Protein AF-A0A414REA4-F1 (afdb_monomer_lite)

Structure (mmCIF, N/CA/C/O backbone):
data_AF-A0A414REA4-F1
#
_entry.id   AF-A0A414REA4-F1
#
loop_
_atom_site.group_PDB
_atom_site.id
_atom_site.type_symbol
_atom_site.label_atom_id
_atom_site.label_alt_id
_atom_site.label_comp_id
_atom_site.label_asym_id
_atom_site.label_entity_id
_atom_site.label_seq_id
_atom_site.pdbx_PDB_ins_code
_atom_site.Cartn_x
_atom_site.Cartn_y
_atom_site.Cartn_z
_atom_site.occupancy
_atom_site.B_iso_or_equiv
_atom_site.auth_seq_id
_atom_site.auth_comp_id
_atom_site.auth_asym_id
_atom_site.auth_atom_id
_atom_site.pdbx_PDB_model_num
ATOM 1 N N . MET A 1 1 ? 37.759 27.308 -49.083 1.00 29.08 1 MET A N 1
ATOM 2 C CA . MET A 1 1 ? 38.649 26.144 -48.900 1.00 29.08 1 MET A CA 1
ATOM 3 C C . MET A 1 1 ? 38.159 25.067 -49.854 1.00 29.08 1 MET A C 1
ATOM 5 O O . MET A 1 1 ? 37.104 24.497 -49.618 1.00 29.08 1 MET A O 1
ATOM 9 N N . THR A 1 2 ? 38.812 24.904 -51.002 1.00 26.25 2 THR A N 1
ATOM 10 C CA . THR A 1 2 ? 38.350 23.979 -52.048 1.00 26.25 2 THR A CA 1
ATOM 11 C C . THR A 1 2 ? 39.027 22.638 -51.812 1.00 26.25 2 THR A C 1
ATOM 13 O O . THR A 1 2 ? 40.213 22.491 -52.092 1.00 26.25 2 THR A O 1
ATOM 16 N N . VAL A 1 3 ? 38.294 21.690 -51.231 1.00 29.25 3 VAL A N 1
ATOM 17 C CA . VAL A 1 3 ? 38.729 20.293 -51.121 1.00 29.25 3 VAL A CA 1
ATOM 18 C C . VAL A 1 3 ? 38.838 19.753 -52.547 1.00 29.25 3 VAL A C 1
ATOM 20 O O . VAL A 1 3 ? 37.926 19.968 -53.349 1.00 29.25 3 VAL A O 1
ATOM 23 N N . ALA A 1 4 ? 39.960 19.122 -52.906 1.00 33.59 4 ALA A N 1
ATOM 24 C CA . ALA A 1 4 ? 40.055 18.433 -54.189 1.00 33.59 4 ALA A CA 1
ATOM 25 C C . ALA A 1 4 ? 38.911 17.413 -54.245 1.00 33.59 4 ALA A C 1
ATOM 27 O O . ALA A 1 4 ? 38.836 16.546 -53.377 1.00 33.59 4 ALA A O 1
ATOM 28 N N . GLY A 1 5 ? 37.991 17.580 -55.201 1.00 32.88 5 GLY A N 1
ATOM 29 C CA . GLY A 1 5 ? 36.848 16.690 -55.367 1.00 32.88 5 GLY A CA 1
ATOM 30 C C . GLY A 1 5 ? 37.339 15.250 -55.390 1.00 32.88 5 GLY A C 1
ATOM 31 O O . GLY A 1 5 ? 38.149 14.886 -56.241 1.00 32.88 5 GLY A O 1
ATOM 32 N N . SER A 1 6 ? 36.917 14.471 -54.399 1.00 40.62 6 SER A N 1
ATOM 33 C CA . SER A 1 6 ? 37.244 13.060 -54.289 1.00 40.62 6 SER A CA 1
ATOM 34 C C . SER A 1 6 ? 36.516 12.325 -55.407 1.00 40.62 6 SER A C 1
ATOM 36 O O . SER A 1 6 ? 35.349 11.960 -55.264 1.00 40.62 6 SER A O 1
ATOM 38 N N . GLU A 1 7 ? 37.182 12.114 -56.538 1.00 48.44 7 GLU A N 1
ATOM 39 C CA . GLU A 1 7 ? 36.811 10.982 -57.372 1.00 48.44 7 GLU A CA 1
ATOM 40 C C . GLU A 1 7 ? 37.096 9.731 -56.542 1.00 48.44 7 GLU A C 1
ATOM 42 O O . GLU A 1 7 ? 38.231 9.448 -56.171 1.00 48.44 7 GLU A O 1
ATOM 47 N N . ASP A 1 8 ? 36.019 9.056 -56.158 1.00 59.03 8 ASP A N 1
ATOM 48 C CA . ASP A 1 8 ? 36.010 7.825 -55.381 1.00 59.03 8 ASP A CA 1
ATOM 49 C C . ASP A 1 8 ? 37.047 6.815 -55.917 1.00 59.03 8 ASP A C 1
ATOM 51 O O . ASP A 1 8 ? 36.935 6.350 -57.059 1.00 59.03 8 ASP A O 1
ATOM 55 N N . VAL A 1 9 ? 38.085 6.549 -55.113 1.00 62.62 9 VAL A N 1
ATOM 56 C CA . VAL A 1 9 ? 39.322 5.865 -55.526 1.00 62.62 9 VAL A CA 1
ATOM 57 C C . VAL A 1 9 ? 39.161 4.346 -55.420 1.00 62.62 9 VAL A C 1
ATOM 59 O O . VAL A 1 9 ? 38.506 3.836 -54.511 1.00 62.62 9 VAL A O 1
ATOM 62 N N . TRP A 1 10 ? 39.790 3.609 -56.333 1.00 70.75 10 TRP A N 1
ATOM 63 C CA . TRP A 1 10 ? 39.832 2.145 -56.317 1.00 70.75 10 TRP A CA 1
ATOM 64 C C . TRP A 1 10 ? 40.744 1.612 -55.201 1.00 70.75 10 TRP A C 1
ATOM 66 O O . TRP A 1 10 ? 41.850 2.117 -55.002 1.00 70.75 10 TRP A O 1
ATOM 76 N N . ASP A 1 11 ? 40.295 0.575 -54.493 1.00 71.12 11 ASP A N 1
ATOM 77 C CA . ASP A 1 11 ? 41.085 -0.136 -53.488 1.00 71.12 11 ASP A CA 1
ATOM 78 C C . ASP A 1 11 ? 42.183 -0.959 -54.170 1.00 71.12 11 ASP A C 1
ATOM 80 O O . ASP A 1 11 ? 41.910 -1.960 -54.831 1.00 71.12 11 ASP A O 1
ATOM 84 N N . THR A 1 12 ? 43.429 -0.518 -54.021 1.00 70.31 12 THR A N 1
ATOM 85 C CA . THR A 1 12 ? 44.612 -1.143 -54.629 1.00 70.31 12 THR A CA 1
ATOM 86 C C . THR A 1 12 ? 45.448 -1.921 -53.615 1.00 70.31 12 THR A C 1
ATOM 88 O O . THR A 1 12 ? 46.554 -2.354 -53.939 1.00 70.31 12 THR A O 1
ATOM 91 N N . THR A 1 13 ? 44.945 -2.131 -52.390 1.00 69.12 13 THR A N 1
ATOM 92 C CA . THR A 1 13 ? 45.659 -2.891 -51.359 1.00 69.12 13 THR A CA 1
ATOM 93 C C . THR A 1 13 ? 46.056 -4.275 -51.883 1.00 69.12 13 THR A C 1
ATOM 95 O O . THR A 1 13 ? 45.230 -5.028 -52.392 1.00 69.12 13 THR A O 1
ATOM 98 N N . GLY A 1 14 ? 47.347 -4.601 -51.768 1.00 67.62 14 GLY A N 1
ATOM 99 C CA . GLY A 1 14 ? 47.927 -5.847 -52.285 1.00 67.62 14 GLY A CA 1
ATOM 100 C C . GLY A 1 14 ? 48.502 -5.755 -53.703 1.00 67.62 14 GLY A C 1
ATOM 101 O O . GLY A 1 14 ? 49.121 -6.714 -54.158 1.00 67.62 14 GLY A O 1
ATOM 102 N N . TYR A 1 15 ? 48.370 -4.610 -54.383 1.00 73.62 15 TYR A N 1
ATOM 103 C CA . TYR A 1 15 ? 48.889 -4.405 -55.734 1.00 73.62 15 TYR A CA 1
ATOM 104 C C . TYR A 1 15 ? 49.784 -3.167 -55.825 1.00 73.62 15 TYR A C 1
ATOM 106 O O . TYR A 1 15 ? 49.390 -2.059 -55.468 1.00 73.62 15 TYR A O 1
ATOM 114 N N . THR A 1 16 ? 50.976 -3.328 -56.400 1.00 76.31 16 THR A N 1
ATOM 115 C CA . THR A 1 16 ? 51.837 -2.195 -56.763 1.00 76.31 16 THR A CA 1
ATOM 116 C C . THR A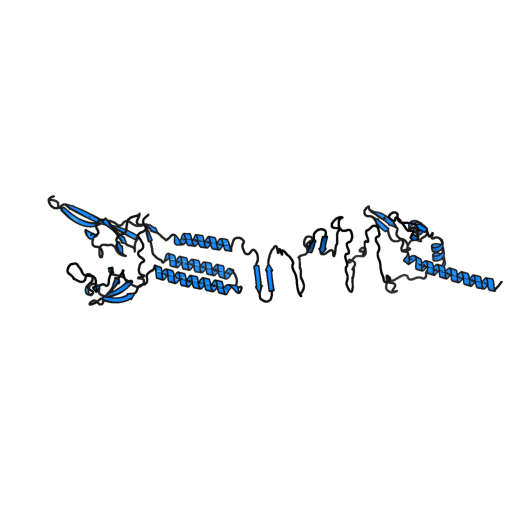 1 16 ? 51.461 -1.712 -58.158 1.00 76.31 16 THR A C 1
ATOM 118 O O . THR A 1 16 ? 51.901 -2.263 -59.170 1.00 76.31 16 THR A O 1
ATOM 121 N N . ILE A 1 17 ? 50.603 -0.696 -58.216 1.00 76.62 17 ILE A N 1
ATOM 122 C CA . ILE A 1 17 ? 50.108 -0.143 -59.477 1.00 76.62 17 ILE A CA 1
ATOM 123 C C . ILE A 1 17 ? 51.185 0.724 -60.124 1.00 76.62 17 ILE A C 1
ATOM 125 O O . ILE A 1 17 ? 51.545 1.775 -59.601 1.00 76.62 17 ILE A O 1
ATOM 129 N N . ALA A 1 18 ? 51.678 0.308 -61.287 1.00 74.50 18 ALA A N 1
ATOM 130 C CA . ALA A 1 18 ? 52.682 1.071 -62.020 1.00 74.50 18 ALA A CA 1
ATOM 131 C C . ALA A 1 18 ? 52.057 2.109 -62.957 1.00 74.50 18 ALA A C 1
ATOM 133 O O . ALA A 1 18 ? 52.654 3.147 -63.231 1.00 74.50 18 ALA A O 1
ATOM 134 N N . ILE A 1 19 ? 50.862 1.825 -63.482 1.00 78.75 19 ILE A N 1
ATOM 135 C CA . ILE A 1 19 ? 50.190 2.679 -64.462 1.00 78.75 19 ILE A CA 1
ATOM 136 C C . ILE A 1 19 ? 48.727 2.848 -64.063 1.00 78.75 19 ILE A C 1
ATOM 138 O O . ILE A 1 19 ? 48.057 1.889 -63.697 1.00 78.75 19 ILE A O 1
ATOM 142 N N . THR A 1 20 ? 48.220 4.073 -64.172 1.00 77.25 20 THR A N 1
ATOM 143 C CA . THR A 1 20 ? 46.784 4.361 -64.067 1.00 77.25 20 THR A CA 1
ATOM 144 C C . THR A 1 20 ? 46.397 5.265 -65.226 1.00 77.25 20 THR A C 1
ATOM 146 O O . THR A 1 20 ? 47.113 6.238 -65.486 1.00 77.25 20 THR A O 1
ATOM 149 N N . SER A 1 21 ? 45.315 4.936 -65.927 1.00 76.50 21 SER A N 1
ATOM 150 C CA . SER A 1 21 ? 44.735 5.772 -66.985 1.00 76.50 21 SER A CA 1
ATOM 151 C C . SER A 1 21 ? 43.267 5.389 -67.228 1.00 76.50 21 SER A C 1
ATOM 153 O O . SER A 1 21 ? 42.773 4.436 -66.632 1.00 76.50 21 SER A O 1
ATOM 155 N N . TYR A 1 22 ? 42.547 6.159 -68.043 1.00 77.31 22 TYR A N 1
ATOM 156 C CA . TYR A 1 22 ? 41.127 5.954 -68.341 1.00 77.31 22 TYR A CA 1
ATOM 157 C C . TYR A 1 22 ? 40.962 5.159 -69.645 1.00 77.31 22 TYR A C 1
ATOM 159 O O . TYR A 1 22 ? 41.196 5.691 -70.728 1.00 77.31 22 TYR A O 1
ATOM 167 N N . GLY A 1 23 ? 40.534 3.898 -69.540 1.00 76.81 23 GLY A N 1
ATOM 168 C CA . GLY A 1 23 ? 40.394 2.947 -70.646 1.00 76.81 23 GLY A CA 1
ATOM 169 C C . GLY A 1 23 ? 41.318 1.733 -70.516 1.00 76.81 23 GLY A C 1
ATOM 170 O O . GLY A 1 23 ? 42.286 1.740 -69.752 1.00 76.81 23 GLY A O 1
ATOM 171 N N . ALA A 1 24 ? 41.028 0.672 -71.274 1.00 84.62 24 ALA A N 1
ATOM 172 C CA . ALA A 1 24 ? 41.864 -0.526 -71.314 1.00 84.62 24 ALA A CA 1
ATOM 173 C C . ALA A 1 24 ? 43.235 -0.203 -71.941 1.00 84.62 24 ALA A C 1
ATOM 175 O O . ALA A 1 24 ? 43.292 0.579 -72.893 1.00 84.62 24 ALA A O 1
ATOM 176 N N . PRO A 1 25 ? 44.337 -0.816 -71.479 1.00 84.38 25 PRO A N 1
ATOM 177 C CA . PRO A 1 25 ? 45.685 -0.415 -71.889 1.00 84.38 25 PRO A CA 1
ATOM 178 C C . PRO A 1 25 ? 45.927 -0.537 -73.404 1.00 84.38 25 PRO A C 1
ATOM 180 O O . PRO A 1 25 ? 46.579 0.323 -73.987 1.00 84.38 25 PRO A O 1
ATOM 183 N N . ASP A 1 26 ? 45.341 -1.546 -74.060 1.00 85.50 26 ASP A N 1
ATOM 184 C CA . ASP A 1 26 ? 45.442 -1.738 -75.515 1.00 85.50 26 ASP A CA 1
ATOM 185 C C . ASP A 1 26 ? 44.556 -0.784 -76.335 1.00 85.50 26 ASP A C 1
ATOM 187 O O . ASP A 1 26 ? 44.752 -0.660 -77.542 1.00 85.50 26 ASP A O 1
ATOM 191 N N . SER A 1 27 ? 43.596 -0.104 -75.697 1.00 82.88 27 SER A N 1
ATOM 192 C CA . SER A 1 27 ? 42.685 0.846 -76.356 1.00 82.88 27 SER A CA 1
ATOM 193 C C . SER A 1 27 ? 43.222 2.280 -76.407 1.00 82.88 27 SER A C 1
ATOM 195 O O . SER A 1 27 ? 42.627 3.136 -77.058 1.00 82.88 27 SER A O 1
ATOM 197 N N . ILE A 1 28 ? 44.341 2.556 -75.731 1.00 80.25 28 ILE A N 1
ATOM 198 C CA . ILE A 1 28 ? 44.923 3.896 -75.643 1.00 80.25 28 ILE A CA 1
ATOM 199 C C . ILE A 1 28 ? 46.053 4.015 -76.666 1.00 80.25 28 ILE A C 1
ATOM 201 O O . ILE A 1 28 ? 47.127 3.427 -76.499 1.00 80.25 28 ILE A O 1
ATOM 205 N N . LEU A 1 29 ? 45.800 4.796 -77.718 1.00 82.38 29 LEU A N 1
ATOM 206 C CA . LEU A 1 29 ? 46.734 5.048 -78.814 1.00 82.38 29 LEU A CA 1
ATOM 207 C C . LEU A 1 29 ? 47.237 6.500 -78.799 1.00 82.38 29 LEU A C 1
ATOM 209 O O . LEU A 1 29 ? 46.522 7.410 -78.375 1.00 82.38 29 LEU A O 1
ATOM 213 N N . ASP A 1 30 ? 48.478 6.715 -79.236 1.00 79.62 30 ASP A N 1
ATOM 214 C CA . ASP A 1 30 ? 49.032 8.047 -79.468 1.00 79.62 30 ASP A CA 1
ATOM 215 C C . ASP A 1 30 ? 48.461 8.670 -80.758 1.00 79.62 30 ASP A C 1
ATOM 217 O O . ASP A 1 30 ? 47.716 8.038 -81.510 1.00 79.62 30 ASP A O 1
ATOM 221 N N . SER A 1 31 ? 48.820 9.924 -81.050 1.00 72.38 31 SER A N 1
ATOM 222 C CA . SER A 1 31 ? 48.360 10.636 -82.254 1.00 72.38 31 SER A CA 1
ATOM 223 C C . SER A 1 31 ? 48.832 10.019 -83.578 1.00 72.38 31 SER A C 1
ATOM 225 O O . SER A 1 31 ? 48.374 10.436 -84.639 1.00 72.38 31 SER A O 1
ATOM 227 N N . LYS A 1 32 ? 49.736 9.035 -83.529 1.00 80.62 32 LYS A N 1
ATOM 228 C CA . LYS A 1 32 ? 50.248 8.276 -84.674 1.00 80.62 32 LYS A CA 1
ATOM 229 C C . LYS A 1 32 ? 49.669 6.854 -84.731 1.00 80.62 32 LYS A C 1
ATOM 231 O O . LYS A 1 32 ? 50.067 6.084 -85.599 1.00 80.62 32 LYS A O 1
ATOM 236 N N . GLY A 1 33 ? 48.741 6.507 -83.835 1.00 80.19 33 GLY A N 1
ATOM 237 C CA . GLY A 1 33 ? 48.083 5.201 -83.775 1.00 80.19 33 GLY A CA 1
ATOM 238 C C . GLY A 1 33 ? 48.868 4.111 -83.037 1.00 80.19 33 GLY A C 1
ATOM 239 O O . GLY A 1 33 ? 48.453 2.954 -83.062 1.00 80.19 33 GLY A O 1
ATOM 240 N N . ASN A 1 34 ? 49.977 4.434 -82.364 1.00 82.38 34 ASN A N 1
ATOM 241 C CA . ASN A 1 34 ? 50.754 3.449 -81.607 1.00 82.38 34 ASN A CA 1
ATOM 242 C C . ASN A 1 34 ? 50.198 3.271 -80.195 1.00 82.38 34 ASN A C 1
ATOM 244 O O . ASN A 1 34 ? 49.743 4.231 -79.577 1.00 82.38 34 ASN A O 1
ATOM 248 N N . LYS A 1 35 ? 50.306 2.060 -79.635 1.00 84.88 35 LYS A N 1
ATOM 249 C CA . LYS A 1 35 ? 49.927 1.798 -78.237 1.00 84.88 35 LYS A CA 1
ATOM 250 C C . LYS A 1 35 ? 50.745 2.674 -77.290 1.00 84.88 35 LYS A C 1
ATOM 252 O O . LYS A 1 35 ? 51.970 2.586 -77.272 1.00 84.88 35 LYS A O 1
ATOM 257 N N . VAL A 1 36 ? 50.059 3.459 -76.459 1.00 84.69 36 VAL A N 1
ATOM 258 C CA . VAL A 1 36 ? 50.697 4.318 -75.446 1.00 84.69 36 VAL A CA 1
ATOM 259 C C . VAL A 1 36 ? 51.355 3.479 -74.349 1.00 84.69 36 VAL A C 1
ATOM 261 O O . VAL A 1 36 ? 52.402 3.852 -73.826 1.00 84.69 36 VAL A O 1
ATOM 264 N N . TYR A 1 37 ? 50.776 2.315 -74.036 1.00 85.25 37 TYR A N 1
ATOM 265 C CA . TYR A 1 37 ? 51.269 1.402 -73.004 1.00 85.25 37 TYR A CA 1
ATOM 266 C C . TYR A 1 37 ? 51.562 0.010 -73.589 1.00 85.25 37 TYR A C 1
ATOM 268 O O . TYR A 1 37 ? 50.798 -0.929 -73.353 1.00 85.25 37 TYR A O 1
ATOM 276 N N . PRO A 1 38 ? 52.635 -0.164 -74.380 1.00 87.31 38 PRO A N 1
ATOM 277 C CA . PRO A 1 38 ? 52.953 -1.456 -74.979 1.00 87.31 38 PRO A CA 1
ATOM 278 C C . PRO A 1 38 ? 53.434 -2.436 -73.895 1.00 87.31 38 PRO A C 1
ATOM 280 O O . PRO A 1 38 ? 54.237 -2.085 -73.031 1.00 87.31 38 PRO A O 1
ATOM 283 N N . ALA A 1 39 ? 52.881 -3.652 -73.883 1.00 86.00 39 ALA A N 1
ATOM 284 C CA . ALA A 1 39 ? 53.017 -4.580 -72.757 1.00 86.00 39 ALA A CA 1
ATOM 285 C C . ALA A 1 39 ? 54.477 -4.982 -72.460 1.00 86.00 39 ALA A C 1
ATOM 287 O O . ALA A 1 39 ? 54.854 -5.124 -71.296 1.00 86.00 39 ALA A O 1
ATOM 288 N N . ASP A 1 40 ? 55.316 -5.109 -73.484 1.00 87.19 40 ASP A N 1
ATOM 289 C CA . ASP A 1 40 ? 56.741 -5.455 -73.396 1.00 87.19 40 ASP A CA 1
ATOM 290 C C . ASP A 1 40 ? 57.542 -4.534 -72.468 1.00 87.19 40 ASP A C 1
ATOM 292 O O . ASP A 1 40 ? 58.357 -5.013 -71.677 1.00 87.19 40 ASP A O 1
ATOM 296 N N . LYS A 1 41 ? 57.236 -3.232 -72.459 1.00 85.56 41 LYS A N 1
ATOM 297 C CA . LYS A 1 41 ? 57.913 -2.244 -71.599 1.00 85.56 41 LYS A CA 1
ATOM 298 C C . LYS A 1 41 ? 57.498 -2.298 -70.129 1.00 85.56 41 LYS A C 1
ATOM 300 O O . LYS A 1 41 ? 58.138 -1.677 -69.279 1.00 85.56 41 LYS A O 1
ATOM 305 N N . TYR A 1 42 ? 56.435 -3.033 -69.812 1.00 84.62 42 TYR A N 1
ATOM 306 C CA . TYR A 1 42 ? 55.827 -3.051 -68.483 1.00 84.62 42 TYR A CA 1
ATOM 307 C C . TYR A 1 42 ? 55.699 -4.461 -67.902 1.00 84.62 42 TYR A C 1
ATOM 309 O O . TYR A 1 42 ? 54.841 -4.688 -67.056 1.00 84.62 42 TYR A O 1
ATOM 317 N N . LYS A 1 43 ? 56.540 -5.414 -68.324 1.00 86.88 43 LYS A N 1
ATOM 318 C CA . LYS A 1 43 ? 56.515 -6.801 -67.827 1.00 86.88 43 LYS A CA 1
ATOM 319 C C . LYS A 1 43 ? 56.441 -6.862 -66.292 1.00 86.88 43 LYS A C 1
ATOM 321 O O . LYS A 1 43 ? 57.219 -6.203 -65.606 1.00 86.88 43 LYS A O 1
ATOM 326 N N . ASN A 1 44 ? 55.511 -7.668 -65.772 1.00 84.62 44 ASN A N 1
ATOM 327 C CA . ASN A 1 44 ? 55.213 -7.841 -64.340 1.00 84.62 44 ASN A CA 1
ATOM 328 C C . ASN A 1 44 ? 54.704 -6.583 -63.613 1.00 84.62 44 ASN A C 1
ATOM 330 O O . ASN A 1 44 ? 54.676 -6.552 -62.384 1.00 84.62 44 ASN A O 1
ATOM 334 N N . LYS A 1 45 ? 54.292 -5.547 -64.345 1.00 86.00 45 LYS A N 1
ATOM 335 C CA . LYS A 1 45 ? 53.700 -4.341 -63.769 1.00 86.00 45 LYS A CA 1
ATOM 336 C C . LYS A 1 45 ? 52.185 -4.347 -63.936 1.00 86.00 45 LYS A C 1
ATOM 338 O O . LYS A 1 45 ? 51.656 -4.865 -64.923 1.00 86.00 45 LYS A O 1
ATOM 343 N N . TYR A 1 46 ? 51.501 -3.737 -62.972 1.00 87.44 46 TYR A N 1
ATOM 344 C CA . TYR A 1 46 ? 50.050 -3.599 -62.980 1.00 87.44 46 TYR A CA 1
ATOM 345 C C . TYR A 1 46 ? 49.603 -2.263 -63.591 1.00 87.44 46 TYR A C 1
ATOM 347 O O . TYR A 1 46 ? 50.169 -1.207 -63.291 1.00 87.44 46 TYR A O 1
ATOM 355 N N . TYR A 1 47 ? 48.558 -2.322 -64.413 1.00 88.50 47 TYR A N 1
ATOM 356 C CA . TYR A 1 47 ? 47.839 -1.191 -64.989 1.00 88.50 47 TYR A CA 1
ATOM 357 C C . TYR A 1 47 ? 46.411 -1.170 -64.442 1.00 88.50 47 TYR A C 1
ATOM 359 O O . TYR A 1 47 ? 45.710 -2.176 -64.513 1.00 88.50 47 TYR A O 1
ATOM 367 N N . LEU A 1 48 ? 45.961 -0.026 -63.938 1.00 84.94 48 LEU A N 1
ATOM 368 C CA . LEU A 1 48 ? 44.589 0.184 -63.486 1.00 84.94 48 LEU A CA 1
ATOM 369 C C . LEU A 1 48 ? 43.836 1.086 -64.468 1.00 84.94 48 LEU A C 1
ATOM 371 O O . LEU A 1 48 ? 44.208 2.247 -64.661 1.00 84.94 48 LEU A O 1
ATOM 375 N N . ASP A 1 49 ? 42.748 0.564 -65.030 1.00 85.50 49 ASP A N 1
ATOM 376 C CA . ASP A 1 49 ? 41.762 1.365 -65.751 1.00 85.50 49 ASP A CA 1
ATOM 377 C C . ASP A 1 49 ? 40.881 2.118 -64.743 1.00 85.50 49 ASP A C 1
ATOM 379 O O . ASP A 1 49 ? 40.033 1.529 -64.074 1.00 85.50 49 ASP A O 1
ATOM 383 N N . GLN A 1 50 ? 41.059 3.434 -64.641 1.00 75.69 50 GLN A N 1
ATOM 384 C CA . GLN A 1 50 ? 40.313 4.280 -63.710 1.00 75.69 50 GLN A CA 1
ATOM 385 C C . GLN A 1 50 ? 38.823 4.397 -64.055 1.00 75.69 50 GLN A C 1
ATOM 387 O O . GLN A 1 50 ? 38.027 4.674 -63.158 1.00 75.69 50 GLN A O 1
ATOM 392 N N . LYS A 1 51 ? 38.428 4.138 -65.311 1.00 78.75 51 LYS A N 1
ATOM 393 C CA . LYS A 1 51 ? 37.024 4.184 -65.744 1.00 78.75 51 LYS A CA 1
ATOM 394 C C . LYS A 1 51 ? 36.228 2.999 -65.205 1.00 78.75 51 LYS A C 1
ATOM 396 O O . LYS A 1 51 ? 35.070 3.158 -64.833 1.00 78.75 51 LYS A O 1
ATOM 401 N N . THR A 1 52 ? 36.840 1.817 -65.203 1.00 82.50 52 THR A N 1
ATOM 402 C CA . THR A 1 52 ? 36.155 0.545 -64.924 1.00 82.50 52 THR A CA 1
ATOM 403 C C . THR A 1 52 ? 36.601 -0.120 -63.624 1.00 82.50 52 THR A C 1
ATOM 405 O O . THR A 1 52 ? 35.899 -0.990 -63.125 1.00 82.50 52 THR A O 1
ATOM 408 N N . GLY A 1 53 ? 37.753 0.269 -63.069 1.00 79.88 53 GLY A N 1
ATOM 409 C CA . GLY A 1 53 ? 38.375 -0.398 -61.922 1.00 79.88 53 GLY A CA 1
ATOM 410 C C . GLY A 1 53 ? 39.099 -1.689 -62.294 1.00 79.88 53 GLY A C 1
ATOM 411 O O . GLY A 1 53 ? 39.519 -2.443 -61.416 1.00 79.88 53 GLY A O 1
ATOM 412 N N . TYR A 1 54 ? 39.242 -1.983 -63.589 1.00 91.38 54 TYR A N 1
ATOM 413 C CA . TYR A 1 54 ? 39.870 -3.218 -64.042 1.00 91.38 54 TYR A CA 1
ATOM 414 C C . TYR A 1 54 ? 41.381 -3.126 -63.886 1.00 91.38 54 TYR A C 1
ATOM 416 O O . TYR A 1 54 ? 42.029 -2.194 -64.369 1.00 91.38 54 TYR A O 1
ATOM 424 N N . LEU A 1 55 ? 41.935 -4.137 -63.230 1.00 89.94 55 LEU A N 1
ATOM 425 C CA . LEU A 1 55 ? 43.360 -4.302 -63.049 1.00 89.94 55 LEU A CA 1
ATOM 426 C C . LEU A 1 55 ? 43.897 -5.245 -64.122 1.00 89.94 55 LEU A C 1
ATOM 428 O O . LEU A 1 55 ? 43.384 -6.352 -64.296 1.00 89.94 55 LEU A O 1
ATOM 432 N N . TYR A 1 56 ? 44.953 -4.825 -64.805 1.00 90.50 56 TYR A N 1
ATOM 433 C CA . TYR A 1 56 ? 45.641 -5.591 -65.833 1.00 90.50 56 TYR A CA 1
ATOM 434 C C . TYR A 1 56 ? 47.087 -5.847 -65.418 1.00 90.50 56 TYR A C 1
ATOM 436 O O . TYR A 1 56 ? 47.757 -4.950 -64.917 1.00 90.50 56 TYR A O 1
ATOM 444 N N . LEU A 1 57 ? 47.587 -7.053 -65.662 1.00 92.25 57 LEU A N 1
ATOM 445 C CA . LEU A 1 57 ? 48.995 -7.412 -65.508 1.00 92.25 57 LEU A CA 1
ATOM 446 C C . LEU A 1 57 ? 49.618 -7.568 -66.894 1.00 92.25 57 LEU A C 1
ATOM 448 O O . LEU A 1 57 ? 49.041 -8.235 -67.758 1.00 92.25 57 LEU A O 1
ATOM 452 N N . SER A 1 58 ? 50.790 -6.976 -67.115 1.00 91.38 58 SER A N 1
ATOM 453 C CA . SER A 1 58 ? 51.530 -7.212 -68.354 1.00 91.38 58 SER A CA 1
ATOM 454 C C . SER A 1 58 ? 52.348 -8.502 -68.275 1.00 91.38 58 SER A C 1
ATOM 456 O O . SER A 1 58 ? 53.221 -8.654 -67.415 1.00 91.38 58 SER A O 1
ATOM 458 N N . GLY A 1 59 ? 52.119 -9.395 -69.242 1.00 85.44 59 GLY A N 1
ATOM 459 C CA . GLY A 1 59 ? 52.933 -10.593 -69.467 1.00 85.44 59 GLY A CA 1
ATOM 460 C C . GLY A 1 59 ? 54.206 -10.346 -70.288 1.00 85.44 59 GLY A C 1
ATOM 461 O O . GLY A 1 59 ? 54.944 -11.288 -70.562 1.00 85.44 59 GLY A O 1
ATOM 462 N N . GLY A 1 60 ? 54.473 -9.103 -70.707 1.00 83.00 60 GLY A N 1
ATOM 463 C CA . GLY A 1 60 ? 55.591 -8.747 -71.590 1.00 83.00 60 GLY A CA 1
ATOM 464 C C . GLY A 1 60 ? 55.301 -8.882 -73.092 1.00 83.00 60 GLY A C 1
ATOM 465 O O . GLY A 1 60 ? 56.115 -8.465 -73.903 1.00 83.00 60 GLY A O 1
ATOM 466 N N . THR A 1 61 ? 54.145 -9.419 -73.481 1.00 86.31 61 THR A N 1
ATOM 467 C CA . THR A 1 61 ? 53.659 -9.427 -74.878 1.00 86.31 61 THR A CA 1
ATOM 468 C C . THR A 1 61 ? 52.245 -8.864 -74.993 1.00 86.31 61 THR A C 1
ATOM 470 O O . THR A 1 61 ? 51.921 -8.188 -75.965 1.00 86.31 61 THR A O 1
ATOM 473 N N . SER A 1 62 ? 51.415 -9.072 -73.969 1.00 89.94 62 SER A N 1
ATOM 474 C CA . SER A 1 62 ? 50.053 -8.546 -73.882 1.00 89.94 62 SER A CA 1
ATOM 475 C C . SER A 1 62 ? 49.673 -8.170 -72.448 1.00 89.94 62 SER A C 1
ATOM 477 O O . SER A 1 62 ? 50.278 -8.640 -71.477 1.00 89.94 62 SER A O 1
ATOM 479 N N . TRP A 1 63 ? 48.635 -7.344 -72.316 1.00 91.50 63 TRP A N 1
ATOM 480 C CA . TRP A 1 63 ? 47.966 -7.077 -71.045 1.00 91.50 63 TRP A CA 1
ATOM 481 C C . TRP A 1 63 ? 46.873 -8.115 -70.789 1.00 91.50 63 TRP A C 1
ATOM 483 O O . TRP A 1 63 ? 46.109 -8.456 -71.689 1.00 91.50 63 TRP A O 1
ATOM 493 N N . LYS A 1 64 ? 46.766 -8.607 -69.554 1.00 92.62 64 LYS A N 1
ATOM 494 C CA . LYS A 1 64 ? 45.705 -9.533 -69.134 1.00 92.62 64 LYS A CA 1
ATOM 495 C C . LYS A 1 64 ? 44.934 -8.935 -67.964 1.00 92.62 64 LYS A C 1
ATOM 497 O O . LYS A 1 64 ? 45.561 -8.573 -66.973 1.00 92.62 64 LYS A O 1
ATOM 502 N N . LYS A 1 65 ? 43.598 -8.854 -68.047 1.00 94.38 65 LYS A N 1
ATOM 503 C CA . LYS A 1 65 ? 42.756 -8.483 -66.892 1.00 94.38 65 LYS A CA 1
ATOM 504 C C . LYS A 1 65 ? 42.923 -9.552 -65.809 1.00 94.38 65 LYS A C 1
ATOM 506 O O . LYS A 1 65 ? 42.746 -10.737 -66.084 1.00 94.38 65 LYS A O 1
ATOM 511 N N . VAL A 1 66 ? 43.281 -9.131 -64.603 1.00 92.31 66 VAL A N 1
ATOM 512 C CA . VAL A 1 66 ? 43.567 -10.007 -63.454 1.00 92.31 66 VAL A CA 1
ATOM 513 C C . VAL A 1 66 ? 42.630 -9.770 -62.278 1.00 92.31 66 VAL A C 1
ATOM 515 O O . VAL A 1 66 ? 42.405 -10.693 -61.506 1.00 92.31 66 VAL A O 1
ATOM 518 N N . ALA A 1 67 ? 42.058 -8.573 -62.152 1.00 89.50 67 ALA A N 1
ATOM 519 C CA . ALA A 1 67 ? 41.093 -8.272 -61.104 1.00 89.50 67 ALA A CA 1
ATOM 520 C C . ALA A 1 67 ? 40.149 -7.137 -61.517 1.00 89.50 67 ALA A C 1
ATOM 522 O O . ALA A 1 67 ? 40.372 -6.427 -62.502 1.00 89.50 67 ALA A O 1
ATOM 523 N N . GLU A 1 68 ? 39.093 -6.970 -60.735 1.00 91.12 68 GLU A N 1
ATOM 524 C CA . GLU A 1 68 ? 38.201 -5.819 -60.756 1.00 91.12 68 GLU A CA 1
ATOM 525 C C . GLU A 1 68 ? 38.160 -5.258 -59.342 1.00 91.12 68 GLU A C 1
ATOM 527 O O . GLU A 1 68 ? 37.701 -5.920 -58.411 1.00 91.12 68 GLU A O 1
ATOM 532 N N . LEU A 1 69 ? 38.745 -4.077 -59.172 1.00 79.94 69 LEU A N 1
ATOM 533 C CA . LEU A 1 69 ? 38.873 -3.453 -57.866 1.00 79.94 69 LEU A CA 1
ATOM 534 C C . LEU A 1 69 ? 37.527 -2.862 -57.455 1.00 79.94 69 LEU A C 1
ATOM 536 O O . LEU A 1 69 ? 36.742 -2.431 -58.295 1.00 79.94 69 LEU A O 1
ATOM 540 N N . GLN A 1 70 ? 37.256 -2.831 -56.154 1.00 75.06 70 GLN A N 1
ATOM 541 C CA . GLN A 1 70 ? 36.110 -2.105 -55.615 1.00 75.06 70 GLN A CA 1
ATOM 542 C C . GLN A 1 70 ? 36.536 -0.694 -55.236 1.00 75.06 70 GLN A C 1
ATOM 544 O O . GLN A 1 70 ? 37.695 -0.446 -54.903 1.00 75.06 70 GLN A O 1
ATOM 549 N N . LYS A 1 71 ? 35.597 0.245 -55.289 1.00 68.06 71 LYS A N 1
ATOM 550 C CA . LYS A 1 71 ? 35.851 1.587 -54.777 1.00 68.06 71 LYS A CA 1
ATOM 551 C C . LYS A 1 71 ? 35.922 1.556 -53.254 1.00 68.06 71 LYS A C 1
ATOM 553 O O . LYS A 1 71 ? 35.167 0.823 -52.612 1.00 68.06 71 LYS A O 1
ATOM 558 N N . VAL A 1 72 ? 36.824 2.344 -52.682 1.00 58.66 72 VAL A N 1
ATOM 559 C CA . VAL A 1 72 ? 37.050 2.373 -51.232 1.00 58.66 72 VAL A CA 1
ATOM 560 C C . VAL A 1 72 ? 35.785 2.812 -50.490 1.00 58.66 72 VAL A C 1
ATOM 562 O O . VAL A 1 72 ? 35.484 2.238 -49.446 1.00 58.66 72 VAL A O 1
ATOM 565 N N . SER A 1 73 ? 34.990 3.731 -51.058 1.00 54.81 73 SER A N 1
ATOM 566 C CA . SER A 1 73 ? 33.687 4.123 -50.498 1.00 54.81 73 SER A CA 1
ATOM 567 C C . SER A 1 73 ? 32.736 2.931 -50.351 1.00 54.81 73 SER A C 1
ATOM 569 O O . SER A 1 73 ? 32.189 2.712 -49.277 1.00 54.81 73 SER A O 1
ATOM 571 N N . LYS A 1 74 ? 32.605 2.099 -51.392 1.00 58.50 74 LYS A N 1
ATOM 572 C CA . LYS A 1 74 ? 31.720 0.929 -51.408 1.00 58.50 74 LYS A CA 1
ATOM 573 C C . LYS A 1 74 ? 32.175 -0.145 -50.433 1.00 58.50 74 LYS A C 1
ATOM 575 O O . LYS A 1 74 ? 31.344 -0.790 -49.801 1.00 58.50 74 LYS A O 1
ATOM 580 N N . LYS A 1 75 ? 33.490 -0.339 -50.303 1.00 59.12 75 LYS A N 1
ATOM 581 C CA . LYS A 1 75 ? 34.056 -1.264 -49.315 1.00 59.12 75 LYS A CA 1
ATOM 582 C C . LYS A 1 75 ? 33.765 -0.780 -47.892 1.00 59.12 75 LYS A C 1
ATOM 584 O O . LYS A 1 75 ? 33.338 -1.573 -47.061 1.00 59.12 75 LYS A O 1
ATOM 589 N N . LEU A 1 76 ? 33.919 0.521 -47.645 1.00 56.88 76 LEU A N 1
ATOM 590 C CA . LEU A 1 76 ? 33.608 1.142 -46.360 1.00 56.88 76 LEU A CA 1
ATOM 591 C C . LEU A 1 76 ? 32.105 1.084 -46.039 1.00 56.88 76 LEU A C 1
ATOM 593 O O . LEU A 1 76 ? 31.733 0.718 -44.930 1.00 56.88 76 LEU A O 1
ATOM 597 N N . GLU A 1 77 ? 31.236 1.382 -47.006 1.00 56.53 77 GLU A N 1
ATOM 598 C CA . GLU A 1 77 ? 29.780 1.257 -46.867 1.00 56.53 77 GLU A CA 1
ATOM 599 C C . GLU A 1 77 ? 29.357 -0.178 -46.537 1.00 56.53 77 GLU A C 1
ATOM 601 O O . GLU A 1 77 ? 28.497 -0.380 -45.677 1.00 56.53 77 GLU A O 1
ATOM 606 N N . ALA A 1 78 ? 29.975 -1.174 -47.181 1.00 58.09 78 ALA A N 1
ATOM 607 C CA . ALA A 1 78 ? 29.718 -2.582 -46.906 1.00 58.09 78 ALA A CA 1
ATOM 608 C C . ALA A 1 78 ? 30.144 -2.972 -45.481 1.00 58.09 78 ALA A C 1
ATOM 610 O O . ALA A 1 78 ? 29.343 -3.576 -44.770 1.00 58.09 78 ALA A O 1
ATOM 611 N N . SER A 1 79 ? 31.340 -2.572 -45.033 1.00 56.69 79 SER A N 1
ATOM 612 C CA . SER A 1 79 ? 31.800 -2.825 -43.658 1.00 56.69 79 SER A CA 1
ATOM 613 C C . SER A 1 79 ? 30.904 -2.147 -42.616 1.00 56.69 79 SER A C 1
ATOM 615 O O . SER A 1 79 ? 30.478 -2.786 -41.658 1.00 56.69 79 SER A O 1
ATOM 617 N N . ILE A 1 80 ? 30.524 -0.881 -42.835 1.00 55.72 80 ILE A N 1
ATOM 618 C CA . ILE A 1 80 ? 29.602 -0.151 -41.947 1.00 55.72 80 ILE A CA 1
ATOM 619 C C . ILE A 1 80 ? 28.235 -0.837 -41.893 1.00 55.72 80 ILE A C 1
ATOM 621 O O . ILE A 1 80 ? 27.612 -0.891 -40.834 1.00 55.72 80 ILE A O 1
ATOM 625 N N . LYS A 1 81 ? 27.742 -1.347 -43.026 1.00 61.06 81 LYS A N 1
ATOM 626 C CA . LYS A 1 81 ? 26.462 -2.054 -43.081 1.00 61.06 81 LYS A CA 1
ATOM 627 C C . LYS A 1 81 ? 26.513 -3.371 -42.305 1.00 61.06 81 LYS A C 1
ATOM 629 O O . LYS A 1 81 ? 25.612 -3.602 -41.511 1.00 61.06 81 LYS A O 1
ATOM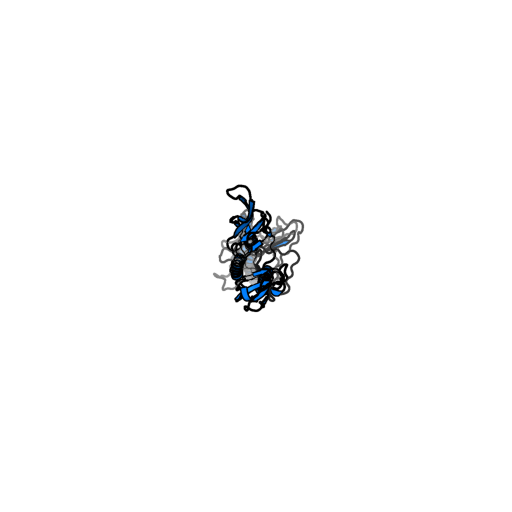 634 N N . VAL A 1 82 ? 27.553 -4.186 -42.494 1.00 63.91 82 VAL A N 1
ATOM 635 C CA . VAL A 1 82 ? 27.730 -5.454 -41.761 1.00 63.91 82 VAL A CA 1
ATOM 636 C C . VAL A 1 82 ? 27.727 -5.212 -40.253 1.00 63.91 82 VAL A C 1
ATOM 638 O O . VAL A 1 82 ? 27.009 -5.891 -39.521 1.00 63.91 82 VAL A O 1
ATOM 641 N N . GLU A 1 83 ? 28.449 -4.193 -39.788 1.00 59.38 83 GLU A N 1
ATOM 642 C CA . GLU A 1 83 ? 28.479 -3.866 -38.361 1.00 59.38 83 GLU A CA 1
ATOM 643 C C . GLU A 1 83 ? 27.162 -3.251 -37.863 1.00 59.38 83 GLU A C 1
ATOM 645 O O . GLU A 1 83 ? 26.723 -3.559 -36.757 1.00 59.38 83 GLU A O 1
ATOM 650 N N . ARG A 1 84 ? 26.459 -2.453 -38.680 1.00 54.22 84 ARG A N 1
ATOM 651 C CA . ARG A 1 84 ? 25.103 -1.976 -38.349 1.00 54.22 84 ARG A CA 1
ATOM 652 C C . ARG A 1 84 ? 24.130 -3.141 -38.171 1.00 54.22 84 ARG A C 1
ATOM 654 O O . ARG A 1 84 ? 23.354 -3.143 -37.216 1.00 54.22 84 ARG A O 1
ATOM 661 N N . ASP A 1 85 ? 24.162 -4.111 -39.076 1.00 58.94 85 ASP A N 1
ATOM 662 C CA . ASP A 1 85 ? 23.266 -5.267 -39.047 1.00 58.94 85 ASP A CA 1
ATOM 663 C C . ASP A 1 85 ? 23.583 -6.150 -37.822 1.00 58.94 85 ASP A C 1
ATOM 665 O O . ASP A 1 85 ? 22.671 -6.581 -37.116 1.00 58.94 85 ASP A O 1
ATOM 669 N N . ARG A 1 86 ? 24.870 -6.305 -37.473 1.00 61.81 86 ARG A N 1
ATOM 670 C CA . ARG A 1 86 ? 25.322 -6.976 -36.242 1.00 61.81 86 ARG A CA 1
ATOM 671 C C . ARG A 1 86 ? 24.825 -6.276 -34.972 1.00 61.81 86 ARG A C 1
ATOM 673 O O . ARG A 1 86 ? 24.301 -6.942 -34.082 1.00 61.81 86 ARG A O 1
ATOM 680 N N . ILE A 1 87 ? 24.936 -4.945 -34.902 1.00 56.94 87 ILE A N 1
ATOM 681 C CA . ILE A 1 87 ? 24.389 -4.134 -33.798 1.00 56.94 87 ILE A CA 1
ATOM 682 C C . ILE A 1 87 ? 22.871 -4.326 -33.693 1.00 56.94 87 ILE A C 1
ATOM 684 O O . ILE A 1 87 ? 22.354 -4.551 -32.603 1.00 56.94 87 ILE A O 1
ATOM 688 N N . THR A 1 88 ? 22.160 -4.272 -34.821 1.00 55.16 88 THR A N 1
ATOM 689 C CA . THR A 1 88 ? 20.695 -4.425 -34.860 1.00 55.16 88 THR A CA 1
ATOM 690 C C . THR A 1 88 ? 20.257 -5.800 -34.342 1.00 55.16 88 THR A C 1
ATOM 692 O O . THR A 1 88 ? 19.305 -5.886 -33.565 1.00 55.16 88 THR A O 1
ATOM 695 N N . SER A 1 89 ? 20.981 -6.865 -34.705 1.00 57.06 89 SER A N 1
ATOM 696 C CA . SER A 1 89 ? 20.722 -8.227 -34.217 1.00 57.06 89 SER A CA 1
ATOM 697 C C . SER A 1 89 ? 20.964 -8.356 -32.710 1.00 57.06 89 SER A C 1
ATOM 699 O O . SER A 1 89 ? 20.097 -8.837 -31.989 1.00 57.06 89 SER A O 1
ATOM 701 N N . LEU A 1 90 ? 22.094 -7.844 -32.210 1.00 52.62 90 LEU A N 1
ATOM 702 C CA . LEU A 1 90 ? 22.449 -7.894 -30.785 1.00 52.62 90 LEU A CA 1
ATOM 703 C C . LEU A 1 90 ? 21.469 -7.110 -29.898 1.00 52.62 90 LEU A C 1
ATOM 705 O O . LEU A 1 90 ? 21.126 -7.549 -28.802 1.00 52.62 90 LEU A O 1
ATOM 709 N N . VAL A 1 91 ? 20.989 -5.956 -30.371 1.00 50.25 91 VAL A N 1
ATOM 710 C CA . VAL A 1 91 ? 19.947 -5.174 -29.681 1.00 50.25 91 VAL A CA 1
ATOM 711 C C . VAL A 1 91 ? 18.611 -5.925 -29.665 1.00 50.25 91 VAL A C 1
ATOM 713 O O . VAL A 1 91 ? 17.871 -5.830 -28.692 1.00 50.25 91 VAL A O 1
ATOM 716 N N . SER A 1 92 ? 18.311 -6.699 -30.711 1.00 50.75 92 SER A N 1
ATOM 717 C CA . SER A 1 92 ? 17.077 -7.490 -30.779 1.00 50.75 92 SER A CA 1
ATOM 718 C C . SER A 1 92 ? 17.118 -8.699 -29.833 1.00 50.75 92 SER A C 1
ATOM 720 O O . SER A 1 92 ? 16.145 -8.945 -29.129 1.00 50.75 92 SER A O 1
ATOM 722 N N . GLU A 1 93 ? 18.253 -9.401 -29.740 1.00 48.19 93 GLU A N 1
ATOM 723 C CA . GLU A 1 93 ? 18.447 -10.572 -28.859 1.00 48.19 93 GLU A CA 1
ATOM 724 C C . GLU A 1 93 ? 18.477 -10.224 -27.358 1.00 48.19 93 GLU A C 1
ATOM 726 O O . GLU A 1 93 ? 18.219 -11.071 -26.509 1.00 48.19 93 GLU A O 1
ATOM 731 N N . THR A 1 94 ? 18.760 -8.971 -26.996 1.00 46.03 94 THR A N 1
ATOM 732 C CA . THR A 1 94 ? 18.890 -8.533 -25.592 1.00 46.03 94 THR A CA 1
ATOM 733 C C . THR A 1 94 ? 17.583 -8.051 -24.958 1.00 46.03 94 THR A C 1
ATOM 735 O O . THR A 1 94 ? 17.578 -7.639 -23.796 1.00 46.03 94 THR A O 1
ATOM 738 N N . THR A 1 95 ? 16.456 -8.187 -25.665 1.00 48.06 95 THR A N 1
ATOM 739 C CA . THR A 1 95 ? 15.117 -8.060 -25.063 1.00 48.06 95 THR A CA 1
ATOM 740 C C . THR A 1 95 ? 14.788 -9.182 -24.061 1.00 48.06 95 THR A C 1
ATOM 742 O O . THR A 1 95 ? 13.843 -9.028 -23.292 1.00 48.06 95 THR A O 1
ATOM 745 N N . ASP A 1 96 ? 15.647 -10.208 -23.952 1.00 44.25 96 ASP A N 1
ATOM 746 C CA . ASP A 1 96 ? 15.528 -11.334 -23.008 1.00 44.25 96 ASP A CA 1
ATOM 747 C C . ASP A 1 96 ? 16.372 -11.199 -21.711 1.00 44.25 96 ASP A C 1
ATOM 749 O O . ASP A 1 96 ? 16.528 -12.155 -20.951 1.00 44.25 96 ASP A O 1
ATOM 753 N N . GLY A 1 97 ? 16.895 -10.006 -21.386 1.00 51.84 97 GLY A N 1
ATOM 754 C CA . GLY A 1 97 ? 17.296 -9.687 -20.001 1.00 51.84 97 GLY A CA 1
ATOM 755 C C . GLY A 1 97 ? 18.750 -9.963 -19.576 1.00 51.84 97 GLY A C 1
ATOM 756 O O . GLY A 1 97 ? 19.008 -10.191 -18.393 1.00 51.84 97 GLY A O 1
ATOM 757 N N . SER A 1 98 ? 19.738 -9.893 -20.474 1.00 45.50 98 SER A N 1
ATOM 758 C CA . SER A 1 98 ? 21.158 -10.050 -20.100 1.00 45.50 98 SER A CA 1
ATOM 759 C C . SER A 1 98 ? 21.896 -8.725 -19.797 1.00 45.50 98 SER A C 1
ATOM 761 O O . SER A 1 98 ? 21.979 -7.839 -20.642 1.00 45.50 98 SER A O 1
ATOM 763 N N . ASN A 1 99 ? 22.469 -8.658 -18.584 1.00 51.94 99 ASN A N 1
ATOM 764 C CA . ASN A 1 99 ? 23.397 -7.695 -17.948 1.00 51.94 99 ASN A CA 1
ATOM 765 C C . ASN A 1 99 ? 23.882 -6.430 -18.740 1.00 51.94 99 ASN A C 1
ATOM 767 O O . ASN A 1 99 ? 24.712 -6.554 -19.650 1.00 51.94 99 ASN A O 1
ATOM 771 N N . PRO A 1 100 ? 23.513 -5.201 -18.304 1.00 51.53 100 PRO A N 1
ATOM 772 C CA . PRO A 1 100 ? 23.929 -3.916 -18.898 1.00 51.53 100 PRO A CA 1
ATOM 773 C C . PRO A 1 100 ? 25.446 -3.654 -18.962 1.00 51.53 100 PRO A C 1
ATOM 775 O O . PRO A 1 100 ? 25.917 -2.960 -19.869 1.00 51.53 100 PRO A O 1
ATOM 778 N N . ASP A 1 101 ? 26.236 -4.211 -18.038 1.00 50.47 101 ASP A N 1
ATOM 779 C CA . ASP A 1 101 ? 27.688 -3.972 -17.988 1.00 50.47 101 ASP A CA 1
ATOM 780 C C . ASP A 1 101 ? 28.439 -4.643 -19.150 1.00 50.47 101 ASP A C 1
ATOM 782 O O . ASP A 1 101 ? 29.459 -4.134 -19.631 1.00 50.47 101 ASP A O 1
ATOM 786 N N . SER A 1 102 ? 27.888 -5.744 -19.672 1.00 49.69 102 SER A N 1
ATOM 787 C CA . SER A 1 102 ? 28.392 -6.404 -20.880 1.00 49.69 102 SER A CA 1
ATOM 788 C C . SER A 1 102 ? 28.204 -5.511 -22.112 1.00 49.69 102 SER A C 1
ATOM 790 O O . SER A 1 102 ? 29.119 -5.360 -22.924 1.00 49.69 102 SER A O 1
ATOM 792 N N . LEU A 1 103 ? 27.055 -4.835 -22.201 1.00 51.03 103 LEU A N 1
ATOM 793 C CA . LEU A 1 103 ? 26.712 -3.901 -23.277 1.00 51.03 103 LEU A CA 1
ATOM 794 C C . LEU A 1 103 ? 27.662 -2.698 -23.305 1.00 51.03 103 LEU A C 1
ATOM 796 O O . LEU A 1 103 ? 28.198 -2.351 -24.356 1.00 51.03 103 LEU A O 1
ATOM 800 N N . LYS A 1 104 ? 27.946 -2.098 -22.144 1.00 52.59 104 LYS A N 1
ATOM 801 C CA . LYS A 1 104 ? 28.878 -0.964 -22.036 1.00 52.59 104 LYS A CA 1
ATOM 802 C C . LYS A 1 104 ? 30.291 -1.334 -22.496 1.00 52.59 104 LYS A C 1
ATOM 804 O O . LYS A 1 104 ? 30.931 -0.558 -23.212 1.00 52.59 104 LYS A O 1
ATOM 809 N N . SER A 1 105 ? 30.773 -2.513 -22.104 1.00 52.88 105 SER A N 1
ATOM 810 C CA . SER A 1 105 ? 32.108 -3.001 -22.465 1.00 52.88 105 SER A CA 1
ATOM 811 C C . SER A 1 105 ? 32.223 -3.292 -23.967 1.00 52.88 105 SER A C 1
ATOM 813 O O . SER A 1 105 ? 33.167 -2.844 -24.622 1.00 52.88 105 SER A O 1
ATOM 815 N N . GLN A 1 106 ? 31.213 -3.946 -24.546 1.00 52.84 106 GLN A N 1
ATOM 816 C CA . GLN A 1 106 ? 31.198 -4.308 -25.965 1.00 52.84 106 GLN A CA 1
ATOM 817 C C . GLN A 1 106 ? 31.006 -3.090 -26.879 1.00 52.84 106 GLN A C 1
ATOM 819 O O . GLN A 1 106 ? 31.751 -2.940 -27.843 1.00 52.84 106 GLN A O 1
ATOM 824 N N . ILE A 1 107 ? 30.122 -2.145 -26.526 1.00 55.19 107 ILE A N 1
ATOM 825 C CA . ILE A 1 107 ? 29.975 -0.870 -27.254 1.00 55.19 107 ILE A CA 1
ATOM 826 C C . ILE A 1 107 ? 31.293 -0.085 -27.247 1.00 55.19 107 ILE A C 1
ATOM 828 O O . ILE A 1 107 ? 31.692 0.490 -28.263 1.00 55.19 107 ILE A O 1
ATOM 832 N N . THR A 1 108 ? 32.000 -0.073 -26.112 1.00 53.91 108 THR A N 1
ATOM 833 C CA . THR A 1 108 ? 33.296 0.612 -25.990 1.00 53.91 108 THR A CA 1
ATOM 834 C C . THR A 1 108 ? 34.352 -0.022 -26.898 1.00 53.91 108 THR A C 1
ATOM 836 O O . THR A 1 108 ? 35.106 0.699 -27.558 1.00 53.91 108 THR A O 1
ATOM 839 N N . GLN A 1 109 ? 34.385 -1.354 -26.969 1.00 56.22 109 GLN A N 1
ATOM 840 C CA . GLN A 1 109 ? 35.300 -2.102 -27.827 1.00 56.22 109 GLN A CA 1
ATOM 841 C C . GLN A 1 109 ? 34.997 -1.874 -29.320 1.00 56.22 109 GLN A C 1
ATOM 843 O O . GLN A 1 109 ? 35.897 -1.509 -30.076 1.00 56.22 109 GLN A O 1
ATOM 848 N N . THR A 1 110 ? 33.730 -1.935 -29.732 1.00 53.81 110 THR A N 1
ATOM 849 C CA . THR A 1 110 ? 33.308 -1.665 -31.117 1.00 53.81 110 THR A CA 1
ATOM 850 C C . THR A 1 110 ? 33.588 -0.217 -31.536 1.00 53.81 110 THR A C 1
ATOM 852 O O . THR A 1 110 ? 34.087 0.040 -32.631 1.00 53.81 110 THR A O 1
ATOM 855 N N . ALA A 1 111 ? 33.378 0.762 -30.650 1.00 53.28 111 ALA A N 1
ATOM 856 C CA . ALA A 1 111 ? 33.734 2.157 -30.924 1.00 53.28 111 ALA A CA 1
ATOM 857 C C . ALA A 1 111 ? 35.253 2.373 -31.076 1.00 53.28 111 ALA A C 1
ATOM 859 O O . ALA A 1 111 ? 35.684 3.355 -31.688 1.00 53.28 111 ALA A O 1
ATOM 860 N N . LYS A 1 112 ? 36.081 1.500 -30.492 1.00 54.84 112 LYS A N 1
ATOM 861 C CA . LYS A 1 112 ? 37.541 1.517 -30.650 1.00 54.84 112 LYS A CA 1
ATOM 862 C C . LYS A 1 112 ? 37.959 0.908 -31.991 1.00 54.84 112 LYS A C 1
ATOM 864 O O . LYS A 1 112 ? 38.830 1.467 -32.654 1.00 54.84 112 LYS A O 1
ATOM 869 N N . GLU A 1 113 ? 37.302 -0.167 -32.411 1.00 54.75 113 GLU A N 1
ATOM 870 C CA . GLU A 1 113 ? 37.525 -0.834 -33.701 1.00 54.75 113 GLU A CA 1
ATOM 871 C C . GLU A 1 113 ? 37.127 0.070 -34.874 1.00 54.75 113 GLU A C 1
ATOM 873 O O . GLU A 1 113 ? 37.964 0.335 -35.736 1.00 54.75 113 GLU A O 1
ATOM 878 N N . ILE A 1 114 ? 35.946 0.701 -34.818 1.00 52.00 114 ILE A N 1
ATOM 879 C CA . ILE A 1 114 ? 35.510 1.709 -35.804 1.00 52.00 114 ILE A CA 1
ATOM 880 C C . ILE A 1 114 ? 36.517 2.867 -35.888 1.00 52.00 114 ILE A C 1
ATOM 882 O O . ILE A 1 114 ? 36.885 3.306 -36.977 1.00 52.00 114 ILE A O 1
ATOM 886 N N . ARG A 1 115 ? 37.016 3.362 -34.745 1.00 52.00 115 ARG A N 1
ATOM 887 C CA . ARG A 1 115 ? 38.042 4.421 -34.719 1.00 52.00 115 ARG A CA 1
ATOM 888 C C . ARG A 1 115 ? 39.345 3.975 -35.380 1.00 52.00 115 ARG A C 1
ATOM 890 O O . ARG A 1 115 ? 39.963 4.774 -36.084 1.00 52.00 115 ARG A O 1
ATOM 897 N N . SER A 1 116 ? 39.753 2.727 -35.174 1.00 50.34 116 SER A N 1
ATOM 898 C CA . SER A 1 116 ? 40.949 2.152 -35.794 1.00 50.34 116 SER A CA 1
ATOM 899 C C . SER A 1 116 ? 40.800 2.019 -37.316 1.00 50.34 116 SER A C 1
ATOM 901 O O . SER A 1 116 ? 41.702 2.399 -38.060 1.00 50.34 116 SER A O 1
ATOM 903 N N . GLU A 1 117 ? 39.646 1.551 -37.790 1.00 46.97 117 GLU A N 1
ATOM 904 C CA . GLU A 1 117 ? 39.360 1.316 -39.212 1.00 46.97 117 GLU A CA 1
ATOM 905 C C . GLU A 1 117 ? 39.147 2.618 -40.010 1.00 46.97 117 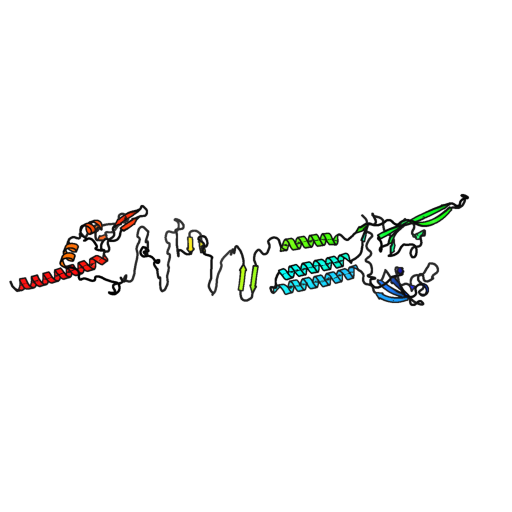GLU A C 1
ATOM 907 O O . GLU A 1 117 ? 39.629 2.765 -41.136 1.00 46.97 117 GLU A O 1
ATOM 912 N N . VAL A 1 118 ? 38.528 3.629 -39.391 1.00 47.16 118 VAL A N 1
ATOM 913 C CA . VAL A 1 118 ? 38.412 4.988 -39.951 1.00 47.16 118 VAL A CA 1
ATOM 914 C C . VAL A 1 118 ? 39.772 5.689 -39.990 1.00 47.16 118 VAL A C 1
ATOM 916 O O . VAL A 1 118 ? 40.074 6.383 -40.956 1.00 47.16 118 VAL A O 1
ATOM 919 N N . THR A 1 119 ? 40.633 5.477 -38.989 1.00 47.16 119 THR A N 1
ATOM 920 C CA . THR A 1 119 ? 42.007 6.019 -38.994 1.00 47.16 119 THR A CA 1
ATOM 921 C C . THR A 1 119 ? 42.867 5.384 -40.093 1.00 47.16 119 THR A C 1
ATOM 923 O O . THR A 1 119 ? 43.749 6.045 -40.643 1.00 47.16 119 THR A O 1
ATOM 926 N N . ALA A 1 120 ? 42.589 4.127 -40.453 1.00 43.34 120 ALA A N 1
ATOM 927 C CA . ALA A 1 120 ? 43.221 3.436 -41.576 1.00 43.34 120 ALA A CA 1
ATOM 928 C C . ALA A 1 120 ? 42.682 3.884 -42.955 1.00 43.34 120 ALA A C 1
ATOM 930 O O . ALA A 1 120 ? 43.352 3.696 -43.972 1.00 43.34 120 ALA A O 1
ATOM 931 N N . SER A 1 121 ? 41.506 4.519 -43.003 1.00 46.62 121 SER A N 1
ATOM 932 C CA . SER A 1 121 ? 40.840 4.946 -44.237 1.00 46.62 121 SER A CA 1
ATOM 933 C C . SER A 1 121 ? 41.287 6.353 -44.673 1.00 46.62 121 SER A C 1
ATOM 935 O O . SER A 1 121 ? 40.701 7.359 -44.296 1.00 46.62 121 SER A O 1
ATOM 937 N N . GLN A 1 122 ? 42.340 6.377 -45.498 1.00 49.62 122 GLN A N 1
ATOM 938 C CA . GLN A 1 122 ? 42.875 7.467 -46.341 1.00 49.62 122 GLN A CA 1
ATOM 939 C C . GLN A 1 122 ? 43.231 8.827 -45.695 1.00 49.62 122 GLN A C 1
ATOM 941 O O . GLN A 1 122 ? 42.420 9.599 -45.194 1.00 49.62 122 GLN A O 1
ATOM 946 N N . THR A 1 123 ? 44.508 9.180 -45.849 1.00 49.81 123 THR A N 1
ATOM 947 C CA . THR A 1 123 ? 45.092 10.503 -45.609 1.00 49.81 123 THR A CA 1
ATOM 948 C C . THR A 1 123 ? 44.548 11.551 -46.584 1.00 49.81 123 THR A C 1
ATOM 950 O O . THR A 1 123 ? 44.846 11.485 -47.775 1.00 49.81 123 THR A O 1
ATOM 953 N N . ILE A 1 124 ? 43.823 12.559 -46.092 1.00 61.88 124 ILE A N 1
ATOM 954 C CA . ILE A 1 124 ? 43.456 13.748 -46.877 1.00 61.88 124 ILE A CA 1
ATOM 955 C C . ILE A 1 124 ? 44.509 14.836 -46.628 1.00 61.88 124 ILE A C 1
ATOM 957 O O . ILE A 1 124 ? 44.948 15.042 -45.496 1.00 61.88 124 ILE A O 1
ATOM 961 N N . TRP A 1 125 ? 44.934 15.535 -47.679 1.00 67.81 125 TRP A N 1
ATOM 962 C CA . TRP A 1 125 ? 45.929 16.607 -47.605 1.00 67.81 125 TRP A CA 1
ATOM 963 C C . TRP A 1 125 ? 45.276 17.957 -47.931 1.00 67.81 125 TRP A C 1
ATOM 965 O O . TRP A 1 125 ? 44.610 18.092 -48.955 1.00 67.81 125 TRP A O 1
ATOM 975 N N . ASP A 1 126 ? 45.459 18.959 -47.070 1.00 74.12 126 ASP A N 1
ATOM 976 C CA . ASP A 1 126 ? 45.023 20.337 -47.322 1.00 74.12 126 ASP A CA 1
ATOM 977 C C . ASP A 1 126 ? 45.964 21.017 -48.323 1.00 74.12 126 ASP A C 1
ATOM 979 O O . ASP A 1 126 ? 47.143 21.248 -48.036 1.00 74.12 126 ASP A O 1
ATOM 983 N N . THR A 1 127 ? 45.441 21.355 -49.498 1.00 68.94 127 THR A N 1
ATOM 984 C CA . THR A 1 127 ? 46.199 21.965 -50.598 1.00 68.94 127 THR A CA 1
ATOM 985 C C . THR A 1 127 ? 46.163 23.492 -50.578 1.00 68.94 127 THR A C 1
ATOM 987 O O . THR A 1 127 ? 46.577 24.125 -51.550 1.00 68.94 127 THR A O 1
ATOM 990 N N . GLY A 1 128 ? 45.644 24.114 -49.510 1.00 66.94 128 GLY A N 1
ATOM 991 C CA . GLY A 1 128 ? 45.603 25.573 -49.376 1.00 66.94 128 GLY A CA 1
ATOM 992 C C . GLY A 1 128 ? 44.726 26.250 -50.434 1.00 66.94 128 GLY A C 1
ATOM 993 O O . GLY A 1 128 ? 44.999 27.373 -50.852 1.00 66.94 128 GLY A O 1
ATOM 994 N N . GLY A 1 129 ? 43.696 25.548 -50.922 1.00 63.25 129 GLY A N 1
ATOM 995 C CA . GLY A 1 129 ? 42.782 26.035 -51.961 1.00 63.25 129 GLY A CA 1
ATOM 996 C C . GLY A 1 129 ? 43.296 25.903 -53.399 1.00 63.25 129 GLY A C 1
ATOM 997 O O . GLY A 1 129 ? 42.619 26.352 -54.323 1.00 63.25 129 GLY A O 1
ATOM 998 N N . LYS A 1 130 ? 44.458 25.276 -53.624 1.00 75.06 130 LYS A N 1
ATOM 999 C CA . LYS A 1 130 ? 44.965 24.980 -54.972 1.00 75.06 130 LYS A CA 1
ATOM 1000 C C . LYS A 1 130 ? 44.203 23.803 -55.591 1.00 75.06 130 LYS A C 1
ATOM 1002 O O . LYS A 1 130 ? 44.070 22.745 -54.972 1.00 75.06 130 LYS A O 1
ATOM 1007 N N . LYS A 1 131 ? 43.730 23.970 -56.832 1.00 75.56 131 LYS A N 1
ATOM 1008 C CA . LYS A 1 131 ? 43.025 22.923 -57.588 1.00 75.56 131 LYS A CA 1
ATOM 1009 C C . LYS A 1 131 ? 44.020 21.880 -58.101 1.00 75.56 131 LYS A C 1
ATOM 1011 O O . LYS A 1 131 ? 44.732 22.116 -59.078 1.00 75.56 131 LYS A O 1
ATOM 1016 N N . VAL A 1 132 ? 44.048 20.720 -57.451 1.00 74.56 132 VAL A N 1
ATOM 1017 C CA . VAL A 1 132 ? 44.881 19.586 -57.870 1.00 74.56 132 VAL A CA 1
ATOM 1018 C C . VAL A 1 132 ? 44.369 19.046 -59.198 1.00 74.56 132 VAL A C 1
ATOM 1020 O O . VAL A 1 132 ? 43.195 18.715 -59.327 1.00 74.56 132 VAL A O 1
ATOM 1023 N N . SER A 1 133 ? 45.249 18.997 -60.193 1.00 76.25 133 SER A N 1
ATOM 1024 C CA . SER A 1 133 ? 44.924 18.530 -61.543 1.00 76.25 133 SER A CA 1
ATOM 1025 C C . SER A 1 133 ? 45.339 17.077 -61.768 1.00 76.25 133 SER A C 1
ATOM 1027 O O . SER A 1 133 ? 44.730 16.399 -62.586 1.00 76.25 133 SER A O 1
ATOM 1029 N N . TYR A 1 134 ? 46.361 16.606 -61.048 1.00 74.25 134 TYR A N 1
ATOM 1030 C CA . TYR A 1 134 ? 46.887 15.245 -61.151 1.00 74.25 134 TYR A CA 1
ATOM 1031 C C . TYR A 1 134 ? 47.337 14.729 -59.783 1.00 74.25 134 TYR A C 1
ATOM 1033 O O . TYR A 1 134 ? 47.720 15.509 -58.911 1.00 74.25 134 TYR A O 1
ATOM 1041 N N . GLN A 1 135 ? 47.288 13.413 -59.589 1.00 72.06 135 GLN A N 1
ATOM 1042 C CA . GLN A 1 135 ? 47.655 12.762 -58.330 1.00 72.06 135 GLN A CA 1
ATOM 1043 C C . GLN A 1 135 ? 48.415 11.461 -58.607 1.00 72.06 135 GLN A C 1
ATOM 1045 O O . GLN A 1 135 ? 48.198 10.807 -59.634 1.00 72.06 135 GLN A O 1
ATOM 1050 N N . GLY A 1 136 ? 49.299 11.084 -57.689 1.00 68.62 136 GLY A N 1
ATOM 1051 C CA . GLY A 1 136 ? 50.005 9.805 -57.709 1.00 68.62 136 GLY A CA 1
ATOM 1052 C C . GLY A 1 136 ? 50.760 9.561 -56.406 1.00 68.62 136 GLY A C 1
ATOM 1053 O O . GLY A 1 136 ? 50.684 10.367 -55.484 1.00 68.62 136 GLY A O 1
ATOM 1054 N N . TYR A 1 137 ? 51.459 8.433 -56.315 1.00 67.62 137 TYR A N 1
ATOM 1055 C CA . TYR A 1 137 ? 52.159 8.012 -55.093 1.00 67.62 137 TYR A CA 1
ATOM 1056 C C . TYR A 1 137 ? 53.673 8.253 -55.142 1.00 67.62 137 TYR A C 1
ATOM 1058 O O . TYR A 1 137 ? 54.358 8.016 -54.161 1.00 67.62 137 TYR A O 1
ATOM 1066 N N . THR A 1 138 ? 54.199 8.741 -56.263 1.00 73.81 138 THR A N 1
ATOM 1067 C CA . THR A 1 138 ? 55.614 9.094 -56.438 1.00 73.81 138 THR A CA 1
ATOM 1068 C C . THR A 1 138 ? 55.740 10.543 -56.881 1.00 73.81 138 THR A C 1
ATOM 1070 O O . THR A 1 138 ? 54.743 11.191 -57.210 1.00 73.81 138 THR A O 1
ATOM 1073 N N . ASP A 1 139 ? 56.964 11.053 -56.922 1.00 80.38 139 ASP A N 1
ATOM 1074 C CA . ASP A 1 139 ? 57.254 12.365 -57.493 1.00 80.38 139 ASP A CA 1
ATOM 1075 C C . ASP A 1 139 ? 56.937 12.380 -59.005 1.00 80.38 139 ASP A C 1
ATOM 1077 O O . ASP A 1 139 ? 56.904 11.320 -59.646 1.00 80.38 139 ASP A O 1
ATOM 1081 N N . PRO A 1 140 ? 56.611 13.552 -59.582 1.00 76.44 140 PRO A N 1
ATOM 1082 C CA . PRO A 1 140 ? 55.983 13.624 -60.902 1.00 76.44 140 PRO A CA 1
ATOM 1083 C C . PRO A 1 140 ? 56.891 13.207 -62.075 1.00 76.44 140 PRO A C 1
ATOM 1085 O O . PRO A 1 140 ? 56.367 12.898 -63.148 1.00 76.44 140 PRO A O 1
ATOM 1088 N N . ASP A 1 141 ? 58.212 13.153 -61.884 1.00 62.94 141 ASP A N 1
ATOM 1089 C CA . ASP A 1 141 ? 59.207 13.149 -62.968 1.00 62.94 141 ASP A CA 1
ATOM 1090 C C . ASP A 1 141 ? 59.244 11.887 -63.856 1.00 62.94 141 ASP A C 1
ATOM 1092 O O . ASP A 1 141 ? 59.734 11.966 -64.981 1.00 62.94 141 ASP A O 1
ATOM 1096 N N . GLU A 1 142 ? 58.659 10.754 -63.445 1.00 58.44 142 GLU A N 1
ATOM 1097 C CA . GLU A 1 142 ? 58.569 9.560 -64.314 1.00 58.44 142 GLU A CA 1
ATOM 1098 C C . GLU A 1 142 ? 57.273 9.475 -65.140 1.00 58.44 142 GLU A C 1
ATOM 1100 O O . GLU A 1 142 ? 57.292 9.048 -66.295 1.00 58.44 142 GLU A O 1
ATOM 1105 N N . LYS A 1 143 ? 56.125 9.857 -64.566 1.00 63.47 143 LYS A N 1
ATOM 1106 C CA . LYS A 1 143 ? 54.795 9.667 -65.188 1.00 63.47 143 LYS A CA 1
ATOM 1107 C C . LYS A 1 143 ? 54.237 10.943 -65.813 1.00 63.47 143 LYS A C 1
ATOM 1109 O O . LYS A 1 143 ? 53.459 10.884 -66.767 1.00 63.47 143 LYS A O 1
ATOM 1114 N N . TYR A 1 144 ? 54.630 12.092 -65.281 1.00 72.88 144 TYR A N 1
ATOM 1115 C CA . TYR A 1 144 ? 54.187 13.403 -65.723 1.00 72.88 144 TYR A CA 1
ATOM 1116 C C . TYR A 1 144 ? 55.418 14.260 -66.028 1.00 72.88 144 TYR A C 1
ATOM 1118 O O . TYR A 1 144 ? 55.655 15.226 -65.314 1.00 72.88 144 TYR A O 1
ATOM 1126 N N . PRO A 1 145 ? 56.215 13.944 -67.067 1.00 80.56 145 PRO A N 1
ATOM 1127 C CA . PRO A 1 145 ? 57.380 14.753 -67.404 1.00 80.56 145 PRO A CA 1
ATOM 1128 C C . PRO A 1 145 ? 56.940 16.193 -67.671 1.00 80.56 145 PRO A C 1
ATOM 1130 O O . PRO A 1 145 ? 55.969 16.435 -68.405 1.00 80.56 145 PRO A O 1
ATOM 1133 N N . ALA A 1 146 ? 57.621 17.141 -67.030 1.00 81.06 146 ALA A N 1
ATOM 1134 C CA . ALA A 1 146 ? 57.261 18.545 -67.112 1.00 81.06 146 ALA A CA 1
ATOM 1135 C C . ALA A 1 146 ? 57.240 18.999 -68.580 1.00 81.06 146 ALA A C 1
ATOM 1137 O O . ALA A 1 146 ? 58.197 18.828 -69.333 1.00 81.06 146 ALA A O 1
ATOM 1138 N N . SER A 1 147 ? 56.094 19.519 -69.008 1.00 82.94 147 SER A N 1
ATOM 1139 C CA . SER A 1 147 ? 55.832 19.907 -70.393 1.00 82.94 147 SER A CA 1
ATOM 1140 C C . SER A 1 147 ? 54.719 20.945 -70.438 1.00 82.94 147 SER A C 1
ATOM 1142 O O . SER A 1 147 ? 53.982 21.122 -69.465 1.00 82.94 147 SER A O 1
ATOM 1144 N N . GLU A 1 148 ? 54.556 21.588 -71.591 1.00 80.94 148 GLU A N 1
ATOM 1145 C CA . GLU A 1 148 ? 53.535 22.616 -71.831 1.00 80.94 148 GLU A CA 1
ATOM 1146 C C . GLU A 1 148 ? 52.120 22.147 -71.468 1.00 80.94 148 GLU A C 1
ATOM 1148 O O . GLU A 1 148 ? 51.344 22.878 -70.857 1.00 80.94 148 GLU A O 1
ATOM 1153 N N . LYS A 1 149 ? 51.817 20.862 -71.704 1.00 79.12 149 LYS A N 1
ATOM 1154 C CA . LYS A 1 149 ? 50.549 20.214 -71.325 1.00 79.12 149 LYS A CA 1
ATOM 1155 C C . LYS A 1 149 ? 50.195 20.378 -69.840 1.00 79.12 149 LYS A C 1
ATOM 1157 O O . LYS A 1 149 ? 49.009 20.343 -69.468 1.00 79.12 149 LYS A O 1
ATOM 1162 N N . TYR A 1 150 ? 51.210 20.471 -68.986 1.00 81.75 150 TYR A N 1
ATOM 1163 C CA . TYR A 1 150 ? 51.067 20.536 -67.539 1.00 81.75 150 TYR A CA 1
ATOM 1164 C C . TYR A 1 150 ? 51.266 21.943 -66.980 1.00 81.75 150 TYR A C 1
ATOM 1166 O O . TYR A 1 150 ? 50.968 22.131 -65.804 1.00 81.75 150 TYR A O 1
ATOM 1174 N N . ASN A 1 151 ? 51.681 22.924 -67.788 1.00 85.56 151 ASN A N 1
ATOM 1175 C CA . ASN A 1 151 ? 51.948 24.282 -67.323 1.00 85.56 151 ASN A CA 1
ATOM 1176 C C . ASN A 1 151 ? 50.756 24.864 -66.535 1.00 85.56 151 ASN A C 1
ATOM 1178 O O . ASN A 1 151 ? 49.596 24.744 -66.938 1.00 85.56 151 ASN A O 1
ATOM 1182 N N . GLY A 1 152 ? 51.038 25.427 -65.359 1.00 80.44 152 GLY A N 1
ATOM 1183 C CA . GLY A 1 152 ? 50.048 25.976 -64.430 1.00 80.44 152 GLY A CA 1
ATOM 1184 C C . GLY A 1 152 ? 49.243 24.944 -63.627 1.00 80.44 152 GLY A C 1
ATOM 1185 O O . GLY A 1 152 ? 48.468 25.334 -62.751 1.00 80.44 152 GLY A O 1
ATOM 1186 N N . LYS A 1 153 ? 49.411 23.638 -63.876 1.00 85.06 153 LYS A N 1
ATOM 1187 C CA . LYS A 1 153 ? 48.672 22.565 -63.191 1.00 85.06 153 LYS A CA 1
ATOM 1188 C C . LYS A 1 153 ? 49.409 22.072 -61.949 1.00 85.06 153 LYS A C 1
ATOM 1190 O O . LYS A 1 153 ? 50.635 22.135 -61.863 1.00 85.06 153 LYS A O 1
ATOM 1195 N N . TYR A 1 154 ? 48.639 21.541 -61.001 1.00 84.75 154 TYR A N 1
ATOM 1196 C CA . TYR A 1 154 ? 49.147 21.030 -59.727 1.00 84.75 154 TYR A CA 1
ATOM 1197 C C . TYR A 1 154 ? 49.116 19.496 -59.666 1.00 84.75 154 TYR A C 1
ATOM 1199 O O . TYR A 1 154 ? 48.098 18.889 -60.015 1.00 84.75 154 TYR A O 1
ATOM 1207 N N . TYR A 1 155 ? 50.201 18.893 -59.178 1.00 84.62 155 TYR A N 1
ATOM 1208 C CA . TYR A 1 155 ? 50.351 17.462 -58.909 1.00 84.62 155 TYR A CA 1
ATOM 1209 C C . TYR A 1 155 ? 50.515 17.211 -57.405 1.00 84.62 155 TYR A C 1
ATOM 1211 O O . TYR A 1 155 ? 51.371 17.834 -56.780 1.00 84.62 155 TYR A O 1
ATOM 1219 N N . LEU A 1 156 ? 49.722 16.309 -56.820 1.00 82.38 156 LEU A N 1
ATOM 1220 C CA . LEU A 1 156 ? 49.837 15.912 -55.410 1.00 82.38 156 LEU A CA 1
ATOM 1221 C C . LEU A 1 156 ? 50.426 14.501 -55.290 1.00 82.38 156 LEU A C 1
ATOM 1223 O O . LEU A 1 156 ? 49.821 13.536 -55.765 1.00 82.38 156 LEU A O 1
ATOM 1227 N N . ASN A 1 157 ? 51.557 14.384 -54.593 1.00 82.06 157 ASN A N 1
ATOM 1228 C CA . ASN A 1 157 ? 52.089 13.110 -54.130 1.00 82.06 157 ASN A CA 1
ATOM 1229 C C . ASN A 1 157 ? 51.319 12.675 -52.868 1.00 82.06 157 ASN A C 1
ATOM 1231 O O . ASN A 1 157 ? 51.464 13.245 -51.786 1.00 82.06 157 ASN A O 1
ATOM 1235 N N . GLN A 1 158 ? 50.470 11.661 -53.013 1.00 72.19 158 GLN A N 1
ATOM 1236 C CA . GLN A 1 158 ? 49.603 11.156 -51.951 1.00 72.19 158 GLN A CA 1
ATOM 1237 C C . GLN A 1 158 ? 50.364 10.397 -50.856 1.00 72.19 158 GLN A C 1
ATOM 1239 O O . GLN A 1 158 ? 49.883 10.347 -49.721 1.00 72.19 158 GLN A O 1
ATOM 1244 N N . GLN A 1 159 ? 51.540 9.834 -51.168 1.00 71.19 159 GLN A N 1
ATOM 1245 C CA . GLN A 1 159 ? 52.341 9.058 -50.218 1.00 71.19 159 GLN A CA 1
ATOM 1246 C C . GLN A 1 159 ? 52.908 9.947 -49.106 1.00 71.19 159 GLN A C 1
ATOM 1248 O O . GLN A 1 159 ? 52.942 9.547 -47.944 1.00 71.19 159 GLN A O 1
ATOM 1253 N N . ASN A 1 160 ? 53.345 11.158 -49.452 1.00 76.12 160 ASN A N 1
ATOM 1254 C CA . ASN A 1 160 ? 54.059 12.048 -48.534 1.00 76.12 160 ASN A CA 1
ATOM 1255 C C . ASN A 1 160 ? 53.404 13.430 -48.354 1.00 76.12 160 ASN A C 1
ATOM 1257 O O . ASN A 1 160 ? 53.821 14.184 -47.472 1.00 76.12 160 ASN A O 1
ATOM 1261 N N . GLY A 1 161 ? 52.367 13.745 -49.134 1.00 79.06 161 GLY A N 1
ATOM 1262 C CA . GLY A 1 161 ? 51.613 14.992 -49.033 1.00 79.06 161 GLY A CA 1
ATOM 1263 C C . GLY A 1 161 ? 52.282 16.192 -49.689 1.00 79.06 161 GLY A C 1
ATOM 1264 O O . GLY A 1 161 ? 51.975 17.324 -49.320 1.00 79.06 161 GLY A O 1
ATOM 1265 N N . TYR A 1 162 ? 53.213 15.981 -50.618 1.00 87.31 162 TYR A N 1
ATOM 1266 C CA . TYR A 1 162 ? 53.873 17.072 -51.328 1.00 87.31 162 TYR A CA 1
ATOM 1267 C C . TYR A 1 162 ? 53.112 17.485 -52.588 1.00 87.31 162 TYR A C 1
ATOM 1269 O O . TYR A 1 162 ? 52.738 16.656 -53.418 1.00 87.31 162 TYR A O 1
ATOM 1277 N N . LEU A 1 163 ? 52.900 18.790 -52.737 1.00 87.00 163 LEU A N 1
ATOM 1278 C CA . LEU A 1 163 ? 52.245 19.413 -53.879 1.00 87.00 163 LEU A CA 1
ATOM 1279 C C . LEU A 1 163 ? 53.280 20.109 -54.773 1.00 87.00 163 LEU A C 1
ATOM 1281 O O . LEU A 1 163 ? 54.103 20.888 -54.293 1.00 87.00 163 LEU A O 1
ATOM 1285 N N . TYR A 1 164 ? 53.191 19.866 -56.076 1.00 88.50 164 TYR A N 1
ATOM 1286 C CA . TYR A 1 164 ? 54.074 20.403 -57.110 1.00 88.50 164 TYR A CA 1
ATOM 1287 C C . TYR A 1 164 ? 53.250 21.203 -58.119 1.00 88.50 164 TYR A C 1
ATOM 1289 O O . TYR A 1 164 ? 52.127 20.816 -58.444 1.00 88.50 164 TYR A O 1
ATOM 1297 N N . GLN A 1 165 ? 53.796 22.296 -58.644 1.00 90.19 165 GLN A N 1
ATOM 1298 C CA . GLN A 1 165 ? 53.197 23.074 -59.729 1.00 90.19 165 GLN A CA 1
ATOM 1299 C C . GLN A 1 165 ? 54.116 23.040 -60.942 1.00 90.19 165 GLN A C 1
ATOM 1301 O O . GLN A 1 165 ? 55.278 23.413 -60.831 1.00 90.19 165 GLN A O 1
ATOM 1306 N N . CYS A 1 166 ? 53.618 22.644 -62.108 1.00 88.50 166 CYS A N 1
ATOM 1307 C CA . CYS A 1 166 ? 54.427 22.747 -63.317 1.00 88.50 166 CYS A CA 1
ATOM 1308 C C . CYS A 1 166 ? 54.467 24.210 -63.757 1.00 88.50 166 CYS A C 1
ATOM 1310 O O . CYS A 1 166 ? 53.418 24.838 -63.920 1.00 88.50 166 CYS A O 1
ATOM 1312 N N . ILE A 1 167 ? 55.671 24.739 -63.944 1.00 86.25 167 ILE A N 1
ATOM 1313 C CA . ILE A 1 167 ? 55.906 26.105 -64.402 1.00 86.25 167 ILE A CA 1
ATOM 1314 C C . ILE A 1 167 ? 56.763 26.100 -65.660 1.00 86.25 167 ILE A C 1
ATOM 1316 O O . ILE A 1 167 ? 57.551 25.180 -65.899 1.00 86.25 167 ILE A O 1
ATOM 1320 N N . GLU A 1 168 ? 56.612 27.159 -66.436 1.00 87.62 168 GLU A N 1
ATOM 1321 C CA . GLU A 1 168 ? 57.504 27.494 -67.529 1.00 87.62 168 GLU A CA 1
ATOM 1322 C C . GLU A 1 168 ? 58.774 28.177 -66.999 1.00 87.62 168 GLU A C 1
ATOM 1324 O O . GLU A 1 168 ? 58.725 29.012 -66.095 1.00 87.62 168 GLU A O 1
ATOM 1329 N N . VAL A 1 169 ? 59.918 27.805 -67.562 1.00 81.88 169 VAL A N 1
ATOM 1330 C CA . VAL A 1 169 ? 61.240 28.349 -67.268 1.00 81.88 169 VAL A CA 1
ATOM 1331 C C . VAL A 1 169 ? 61.838 28.844 -68.567 1.00 81.88 169 VAL A C 1
ATOM 1333 O O . VAL A 1 169 ? 62.095 28.073 -69.495 1.00 81.88 169 VAL A O 1
ATOM 1336 N N . VAL A 1 170 ? 62.088 30.143 -68.601 1.00 80.00 170 VAL A N 1
ATOM 1337 C CA . VAL A 1 170 ? 62.735 30.807 -69.720 1.00 80.00 170 VAL A CA 1
ATOM 1338 C C . VAL A 1 170 ? 64.244 30.801 -69.490 1.00 80.00 170 VAL A C 1
ATOM 1340 O O . VAL A 1 170 ? 64.732 31.410 -68.539 1.00 80.00 170 VAL A O 1
ATOM 1343 N N . LEU A 1 171 ? 64.983 30.099 -70.350 1.00 73.69 171 LEU A N 1
ATOM 1344 C CA . LEU A 1 171 ? 66.445 30.101 -70.351 1.00 73.69 171 LEU A CA 1
ATOM 1345 C C . LEU A 1 171 ? 66.949 30.955 -71.516 1.00 73.69 171 LEU A C 1
ATOM 1347 O O . LEU A 1 171 ? 66.620 30.689 -72.674 1.00 73.69 171 LEU A O 1
ATOM 1351 N N . ASN A 1 172 ? 67.769 31.958 -71.207 1.00 70.00 172 ASN A N 1
ATOM 1352 C CA . ASN A 1 172 ? 68.451 32.774 -72.208 1.00 70.00 172 ASN A CA 1
ATOM 1353 C C . ASN A 1 172 ? 69.857 32.214 -72.445 1.00 70.00 172 ASN A C 1
ATOM 1355 O O . ASN A 1 172 ? 70.577 31.935 -71.484 1.00 70.00 172 ASN A O 1
ATOM 1359 N N . ASN A 1 173 ? 70.261 32.068 -73.709 1.00 61.94 173 ASN A N 1
ATOM 1360 C CA . ASN A 1 173 ? 71.655 31.755 -74.031 1.00 61.94 173 ASN A CA 1
ATOM 1361 C C . ASN A 1 173 ? 72.581 32.925 -73.619 1.00 61.94 173 ASN A C 1
ATOM 1363 O O . ASN A 1 173 ? 72.127 34.074 -73.637 1.00 61.94 173 ASN A O 1
ATOM 1367 N N . PRO A 1 174 ? 73.871 32.673 -73.308 1.00 60.56 174 PRO A N 1
ATOM 1368 C CA . PRO A 1 174 ? 74.835 33.719 -72.929 1.00 60.56 174 PRO A CA 1
ATOM 1369 C C . PRO A 1 174 ? 74.959 34.862 -73.952 1.00 60.56 174 PRO A C 1
ATOM 1371 O O . PRO A 1 174 ? 75.300 35.980 -73.581 1.00 60.56 174 PRO A O 1
ATOM 1374 N N . ASP A 1 175 ? 74.604 34.594 -75.213 1.00 64.56 175 ASP A N 1
ATOM 1375 C CA . ASP A 1 175 ? 74.749 35.514 -76.345 1.00 64.56 175 ASP A CA 1
ATOM 1376 C C . ASP A 1 175 ? 73.436 36.256 -76.698 1.00 64.56 175 ASP A C 1
ATOM 1378 O O . ASP A 1 175 ? 73.336 36.896 -77.743 1.00 64.56 175 ASP A O 1
ATOM 1382 N N . GLY A 1 176 ? 72.391 36.145 -75.865 1.00 60.56 176 GLY A N 1
ATOM 1383 C CA . GLY A 1 176 ? 71.169 36.968 -75.919 1.00 60.56 176 GLY A CA 1
ATOM 1384 C C . GLY A 1 176 ? 70.185 36.727 -77.077 1.00 60.56 176 GLY A C 1
ATOM 1385 O O . GLY A 1 176 ? 69.059 37.211 -77.010 1.00 60.56 176 GLY A O 1
ATOM 1386 N N . ASN A 1 177 ? 70.547 35.957 -78.108 1.00 60.34 177 ASN A N 1
ATOM 1387 C CA . ASN A 1 177 ? 69.760 35.871 -79.351 1.00 60.34 177 ASN A CA 1
ATOM 1388 C C . ASN A 1 177 ? 68.835 34.641 -79.489 1.00 60.34 177 ASN A C 1
ATOM 1390 O O . ASN A 1 177 ? 68.194 34.479 -80.526 1.00 60.34 177 ASN A O 1
ATOM 1394 N N . GLN A 1 178 ? 68.723 33.778 -78.471 1.00 58.06 178 GLN A N 1
ATOM 1395 C CA . GLN A 1 178 ? 67.749 32.675 -78.459 1.00 58.06 178 GLN A CA 1
ATOM 1396 C C . GLN A 1 178 ? 67.220 32.383 -77.051 1.00 58.06 178 GLN A C 1
ATOM 1398 O O . GLN A 1 178 ? 67.992 32.217 -76.103 1.00 58.06 178 GLN A O 1
ATOM 1403 N N . THR A 1 179 ? 65.895 32.277 -76.953 1.00 64.12 179 THR A N 1
ATOM 1404 C CA . THR A 1 179 ? 65.155 31.924 -75.740 1.00 64.12 179 THR A CA 1
ATOM 1405 C C . THR A 1 179 ? 64.694 30.472 -75.838 1.00 64.12 179 THR A C 1
ATOM 1407 O O . THR A 1 179 ? 63.956 30.121 -76.758 1.00 64.12 179 THR A O 1
ATOM 1410 N N . ILE A 1 180 ? 65.115 29.616 -74.903 1.00 70.69 180 ILE A N 1
ATOM 1411 C CA . ILE A 1 180 ? 64.641 28.229 -74.813 1.00 70.69 180 ILE A CA 1
ATOM 1412 C C . ILE A 1 180 ? 63.609 28.153 -73.692 1.00 70.69 180 ILE A C 1
ATOM 1414 O O . ILE A 1 180 ? 63.930 28.369 -72.522 1.00 70.69 180 ILE A O 1
ATOM 1418 N N . ILE A 1 181 ? 62.375 27.808 -74.052 1.00 75.62 181 ILE A N 1
ATOM 1419 C CA . ILE A 1 181 ? 61.299 27.556 -73.097 1.00 75.62 181 ILE A CA 1
ATOM 1420 C C . ILE A 1 181 ? 61.390 26.098 -72.633 1.00 75.62 181 ILE A C 1
ATOM 1422 O O . ILE A 1 181 ? 61.253 25.170 -73.432 1.00 75.62 181 ILE A O 1
ATOM 1426 N N . LYS A 1 182 ? 61.624 25.881 -71.336 1.00 81.81 182 LYS A N 1
ATOM 1427 C CA . LYS A 1 182 ? 61.540 24.561 -70.692 1.00 81.81 182 LYS A CA 1
ATOM 1428 C C . LYS A 1 182 ? 60.435 24.559 -69.647 1.00 81.81 182 LYS A C 1
ATOM 1430 O O . LYS A 1 182 ? 60.056 25.600 -69.137 1.00 81.81 182 LYS A O 1
ATOM 1435 N N . HIS A 1 183 ? 59.928 23.383 -69.311 1.00 84.81 183 HIS A N 1
ATOM 1436 C CA . HIS A 1 183 ? 58.952 23.220 -68.238 1.00 84.81 183 HIS A CA 1
ATOM 1437 C C . HIS A 1 183 ? 59.589 22.426 -67.102 1.00 84.81 183 HIS A C 1
ATOM 1439 O O . HIS A 1 183 ? 60.337 21.486 -67.366 1.00 84.81 183 HIS A O 1
ATOM 1445 N N . GLN A 1 184 ? 59.288 22.784 -65.853 1.00 87.56 184 GLN A N 1
ATOM 1446 C CA . GLN A 1 184 ? 59.731 22.033 -64.675 1.00 87.56 184 GLN A CA 1
ATOM 1447 C C . GLN A 1 184 ? 58.648 21.994 -63.594 1.00 87.56 184 GLN A C 1
ATOM 1449 O O . GLN A 1 184 ? 57.849 22.925 -63.469 1.00 87.56 184 GLN A O 1
ATOM 1454 N N . TRP A 1 185 ? 58.636 20.937 -62.781 1.00 87.44 185 TRP A N 1
ATOM 1455 C CA . TRP A 1 185 ? 57.817 20.891 -61.573 1.00 87.44 185 TRP A CA 1
ATOM 1456 C C . TRP A 1 185 ? 58.479 21.712 -60.472 1.00 87.44 185 TRP A C 1
ATOM 1458 O O . TRP A 1 185 ? 59.507 21.335 -59.923 1.00 87.44 185 TRP A O 1
ATOM 1468 N N . ASN A 1 186 ? 57.880 22.850 -60.148 1.00 83.81 186 ASN A N 1
ATOM 1469 C CA . ASN A 1 186 ? 58.281 23.688 -59.032 1.00 83.81 186 ASN A CA 1
ATOM 1470 C C . ASN A 1 186 ? 57.616 23.204 -57.737 1.00 83.81 186 ASN A C 1
ATOM 1472 O O . ASN A 1 186 ? 56.404 22.970 -57.695 1.00 83.81 186 ASN A O 1
ATOM 1476 N N . GLY A 1 187 ? 58.408 23.051 -56.680 1.00 76.81 187 GLY A N 1
ATOM 1477 C CA . GLY A 1 187 ? 57.985 22.452 -55.416 1.00 76.81 187 GLY A CA 1
ATOM 1478 C C . GLY A 1 187 ? 59.150 21.781 -54.673 1.00 76.81 187 GLY A C 1
ATOM 1479 O O . GLY A 1 187 ? 60.298 21.949 -55.084 1.00 76.81 187 GLY A O 1
ATOM 1480 N N . PRO A 1 188 ? 58.878 21.017 -53.596 1.00 73.12 188 PRO A N 1
ATOM 1481 C CA . PRO A 1 188 ? 57.546 20.649 -53.116 1.00 73.12 188 PRO A CA 1
ATOM 1482 C C . PRO A 1 188 ? 56.977 21.572 -52.022 1.00 73.12 188 PRO A C 1
ATOM 1484 O O . PRO A 1 188 ? 57.669 21.967 -51.086 1.00 73.12 188 PRO A O 1
ATOM 1487 N N . ILE A 1 189 ? 55.669 21.840 -52.078 1.00 84.19 189 ILE A N 1
ATOM 1488 C CA . ILE A 1 189 ? 54.912 22.465 -50.982 1.00 84.19 189 ILE A CA 1
ATOM 1489 C C . ILE A 1 189 ? 54.338 21.349 -50.109 1.00 84.19 189 ILE A C 1
ATOM 1491 O O . ILE A 1 189 ? 53.565 20.523 -50.592 1.00 84.19 189 ILE A O 1
ATOM 1495 N N . LYS A 1 190 ? 54.697 21.303 -48.822 1.00 86.31 190 LYS A N 1
ATOM 1496 C CA . LYS A 1 190 ? 54.151 20.297 -47.902 1.00 86.31 190 LYS A CA 1
ATOM 1497 C C . LYS A 1 190 ? 52.719 20.650 -47.512 1.00 86.31 190 LYS A C 1
ATOM 1499 O O . LYS A 1 190 ? 52.494 21.649 -46.834 1.00 86.31 190 LYS A O 1
ATOM 1504 N N . CYS A 1 191 ? 51.760 19.822 -47.908 1.00 77.62 191 CYS A N 1
ATOM 1505 C CA . CYS A 1 191 ? 50.374 19.971 -47.488 1.00 77.62 191 CYS A CA 1
ATOM 1506 C C . CYS A 1 191 ? 50.194 19.566 -46.021 1.00 77.62 191 CYS A C 1
ATOM 1508 O O . CYS A 1 191 ? 50.875 18.673 -45.505 1.00 77.62 191 CYS A O 1
ATOM 1510 N N . LYS A 1 192 ? 49.236 20.197 -45.335 1.00 71.50 192 LYS A N 1
ATOM 1511 C CA . LYS A 1 192 ? 48.860 19.793 -43.976 1.00 71.50 192 LYS A CA 1
ATOM 1512 C C . LYS A 1 192 ? 48.036 18.511 -44.051 1.00 71.50 192 LYS A C 1
ATOM 1514 O O . LYS A 1 192 ? 47.058 18.436 -44.790 1.00 71.50 192 LYS A O 1
ATOM 1519 N N . LYS A 1 193 ? 48.417 17.508 -43.264 1.00 67.12 193 LYS A N 1
ATOM 1520 C CA . LYS A 1 193 ? 47.645 16.274 -43.113 1.00 67.12 193 LYS A CA 1
ATOM 1521 C C . LYS A 1 193 ? 46.330 16.588 -42.393 1.00 67.12 193 LYS A C 1
ATOM 1523 O O . LYS A 1 193 ? 46.352 17.026 -41.244 1.00 67.12 193 LYS A O 1
ATOM 1528 N N . LEU A 1 194 ? 45.201 16.378 -43.060 1.00 58.16 194 LEU A N 1
ATOM 1529 C CA . LEU A 1 194 ? 43.870 16.433 -42.467 1.00 58.16 194 LEU A CA 1
ATOM 1530 C C . LEU A 1 194 ? 43.491 15.009 -42.046 1.00 58.16 194 LEU A C 1
ATOM 1532 O O . LEU A 1 194 ? 43.117 14.184 -42.877 1.00 58.16 194 LEU A O 1
ATOM 1536 N N . SER A 1 195 ? 43.600 14.695 -40.753 1.00 52.22 195 SER A N 1
ATOM 1537 C CA . SER A 1 195 ? 42.839 13.570 -40.200 1.00 52.22 195 SER A CA 1
ATOM 1538 C C . SER A 1 195 ? 41.377 13.996 -40.158 1.00 52.22 195 SER A C 1
ATOM 1540 O O . SER A 1 195 ? 41.060 15.036 -39.578 1.00 52.22 195 SER A O 1
ATOM 1542 N N . VAL A 1 196 ? 40.499 13.241 -40.815 1.00 50.47 196 VAL A N 1
ATOM 1543 C CA . VAL A 1 196 ? 39.099 13.630 -40.996 1.00 50.47 196 VAL A CA 1
ATOM 1544 C C . VAL A 1 196 ? 38.438 13.861 -39.634 1.00 50.47 196 VAL A C 1
ATOM 1546 O O . VAL A 1 196 ? 38.500 13.028 -38.729 1.00 50.47 196 VAL A O 1
ATOM 1549 N N . SER A 1 197 ? 37.744 14.989 -39.529 1.00 48.84 197 SER A N 1
ATOM 1550 C CA . SER A 1 197 ? 36.813 15.396 -38.470 1.00 48.84 197 SER A CA 1
ATOM 1551 C C . SER A 1 197 ? 35.679 14.392 -38.185 1.00 48.84 197 SER A C 1
ATOM 1553 O O . SER A 1 197 ? 34.872 14.619 -37.289 1.00 48.84 197 SER A O 1
ATOM 1555 N N . ALA A 1 198 ? 35.645 13.239 -38.861 1.00 47.59 198 ALA A N 1
ATOM 1556 C CA . ALA A 1 198 ? 34.823 12.095 -38.488 1.00 47.59 198 ALA A CA 1
ATOM 1557 C C . ALA A 1 198 ? 35.105 11.653 -37.042 1.00 47.59 198 ALA A C 1
ATOM 1559 O O . ALA A 1 198 ? 34.170 11.378 -36.300 1.00 47.59 198 ALA A O 1
ATOM 1560 N N . SER A 1 199 ? 36.366 11.683 -36.588 1.00 48.28 199 SER A N 1
ATOM 1561 C CA . SER A 1 199 ? 36.709 11.314 -35.204 1.00 48.28 199 SER A CA 1
ATOM 1562 C C . SER A 1 199 ? 36.075 12.247 -34.159 1.00 48.28 199 SER A C 1
ATOM 1564 O O . SER A 1 199 ? 35.630 11.777 -33.109 1.00 48.28 199 SER A O 1
ATOM 1566 N N . SER A 1 200 ? 35.964 13.554 -34.442 1.00 45.03 200 SER A N 1
ATOM 1567 C CA . SER A 1 200 ? 35.346 14.501 -33.502 1.00 45.03 200 SER A CA 1
ATOM 1568 C C . SER A 1 200 ? 33.823 14.386 -33.494 1.00 45.03 200 SER A C 1
ATOM 1570 O O . SER A 1 200 ? 33.240 14.359 -32.416 1.00 45.03 200 SER A O 1
ATOM 1572 N N . VAL A 1 201 ? 33.184 14.240 -34.661 1.00 47.97 201 VAL A N 1
ATOM 1573 C CA . VAL A 1 201 ? 31.724 14.050 -34.769 1.00 47.97 201 VAL A CA 1
ATOM 1574 C C . VAL A 1 201 ? 31.295 12.719 -34.141 1.00 47.97 201 VAL A C 1
ATOM 1576 O O . VAL A 1 201 ? 30.303 12.668 -33.418 1.00 47.97 201 VAL A O 1
ATOM 1579 N N . ILE A 1 202 ? 32.078 11.653 -34.333 1.00 53.03 202 ILE A N 1
ATOM 1580 C CA . ILE A 1 202 ? 31.841 10.342 -33.712 1.00 53.03 202 ILE A CA 1
ATOM 1581 C C . ILE A 1 202 ? 32.065 10.408 -32.199 1.00 53.03 202 ILE A C 1
ATOM 1583 O O . ILE A 1 202 ? 31.266 9.860 -31.448 1.00 53.03 202 ILE A O 1
ATOM 1587 N N . SER A 1 203 ? 33.105 11.105 -31.727 1.00 51.78 203 SER A N 1
ATOM 1588 C CA . SER A 1 203 ? 33.335 11.279 -30.284 1.00 51.78 203 SER A CA 1
ATOM 1589 C C . SER A 1 203 ? 32.224 12.098 -29.628 1.00 51.78 203 SER A C 1
ATOM 1591 O O . SER A 1 203 ? 31.786 11.759 -28.534 1.00 51.78 203 SER A O 1
ATOM 1593 N N . GLN A 1 204 ? 31.726 13.134 -30.304 1.00 52.38 204 GLN A N 1
ATOM 1594 C CA . GLN A 1 204 ? 30.607 13.943 -29.827 1.00 52.38 204 GLN A CA 1
ATOM 1595 C C . GLN A 1 204 ? 29.307 13.127 -29.781 1.00 52.38 204 GLN A C 1
ATOM 1597 O O . GLN A 1 204 ? 28.660 13.085 -28.740 1.00 52.38 204 GLN A O 1
ATOM 1602 N N . THR A 1 205 ? 29.000 12.373 -30.841 1.00 51.19 205 THR A N 1
ATOM 1603 C CA . THR A 1 205 ? 27.828 11.479 -30.897 1.00 51.19 205 THR A CA 1
ATOM 1604 C C . THR A 1 205 ? 27.910 10.366 -29.845 1.00 51.19 205 THR A C 1
ATOM 1606 O O . THR A 1 205 ? 26.929 10.076 -29.166 1.00 51.19 205 THR A O 1
ATOM 1609 N N . ALA A 1 206 ? 29.087 9.764 -29.642 1.00 53.44 206 ALA A N 1
ATOM 1610 C CA . ALA A 1 206 ? 29.301 8.737 -28.621 1.00 53.44 206 ALA A CA 1
ATOM 1611 C C . ALA A 1 206 ? 29.174 9.297 -27.195 1.00 53.44 206 ALA A C 1
ATOM 1613 O O . ALA A 1 206 ? 28.596 8.642 -26.329 1.00 53.44 206 ALA A O 1
ATOM 1614 N N . ASN A 1 207 ? 29.667 10.514 -26.948 1.00 52.28 207 ASN A N 1
ATOM 1615 C CA . ASN A 1 207 ? 29.517 11.189 -25.659 1.00 52.28 207 ASN A CA 1
ATOM 1616 C C . ASN A 1 207 ? 28.057 11.579 -25.395 1.00 52.28 207 ASN A C 1
ATOM 1618 O O . ASN A 1 207 ? 27.586 11.422 -24.271 1.00 52.28 207 ASN A O 1
ATOM 1622 N N . GLU A 1 208 ? 27.321 12.020 -26.416 1.00 53.91 208 GLU A N 1
ATOM 1623 C CA . GLU A 1 208 ? 25.886 12.303 -26.321 1.00 53.91 208 GLU A CA 1
ATOM 1624 C C . GLU A 1 208 ? 25.078 11.034 -26.016 1.00 53.91 208 GLU A C 1
ATOM 1626 O O . GLU A 1 208 ? 24.281 11.040 -25.078 1.00 53.91 208 GLU A O 1
ATOM 1631 N N . ILE A 1 209 ? 25.327 9.927 -26.727 1.00 52.16 209 ILE A N 1
ATOM 1632 C CA . ILE A 1 209 ? 24.681 8.627 -26.471 1.00 52.16 209 ILE A CA 1
ATOM 1633 C C . ILE A 1 209 ? 25.024 8.121 -25.064 1.00 52.16 209 ILE A C 1
ATOM 1635 O O . ILE A 1 209 ? 24.121 7.782 -24.304 1.00 52.16 209 ILE A O 1
ATOM 1639 N N . SER A 1 210 ? 26.304 8.140 -24.677 1.00 52.78 210 SER A N 1
ATOM 1640 C CA . SER A 1 210 ? 26.744 7.756 -23.331 1.00 52.78 210 SER A CA 1
ATOM 1641 C C . SER A 1 210 ? 26.055 8.606 -22.263 1.00 52.78 210 SER A C 1
ATOM 1643 O O . SER A 1 210 ? 25.526 8.060 -21.300 1.00 52.78 210 SER A O 1
ATOM 1645 N N . SER A 1 211 ? 25.964 9.927 -22.456 1.00 48.50 211 SER A N 1
ATOM 1646 C CA . SER A 1 211 ? 25.288 10.832 -21.519 1.00 48.50 211 SER A CA 1
ATOM 1647 C C . SER A 1 211 ? 23.785 10.573 -21.406 1.00 48.50 211 SER A C 1
ATOM 1649 O O . SER A 1 211 ? 23.261 10.649 -20.305 1.00 48.50 211 SER A O 1
ATOM 1651 N N . LYS A 1 212 ? 23.100 10.200 -22.496 1.00 50.22 212 LYS A N 1
ATOM 1652 C CA . LYS A 1 212 ? 21.668 9.851 -22.474 1.00 50.22 212 LYS A CA 1
ATOM 1653 C C . LYS A 1 212 ? 21.397 8.532 -21.754 1.00 50.22 212 LYS A C 1
ATOM 1655 O O . LYS A 1 212 ? 20.328 8.360 -21.186 1.00 50.22 212 LYS A O 1
ATOM 1660 N N . VAL A 1 213 ? 22.361 7.616 -21.776 1.00 51.59 213 VAL A N 1
ATOM 1661 C CA . VAL A 1 213 ? 22.278 6.331 -21.069 1.00 51.59 213 VAL A CA 1
ATOM 1662 C C . VAL A 1 213 ? 22.714 6.462 -19.601 1.00 51.59 213 VAL A C 1
ATOM 1664 O O . VAL A 1 213 ? 22.257 5.695 -18.762 1.00 51.59 213 VAL A O 1
ATOM 1667 N N . SER A 1 214 ? 23.580 7.427 -19.264 1.00 50.47 214 SER A N 1
ATOM 1668 C CA . SER A 1 214 ? 24.190 7.542 -17.926 1.00 50.47 214 SER A CA 1
ATOM 1669 C C . SER A 1 214 ? 23.705 8.710 -17.062 1.00 50.47 214 SER A C 1
ATOM 1671 O O . SER A 1 214 ? 23.841 8.630 -15.843 1.00 50.47 214 SER A O 1
ATOM 1673 N N . LYS A 1 215 ? 23.111 9.767 -17.628 1.00 41.56 215 LYS A N 1
ATOM 1674 C CA . LYS A 1 215 ? 22.397 10.786 -16.847 1.00 41.56 215 LYS A CA 1
ATOM 1675 C C . LYS A 1 215 ? 20.923 10.397 -16.736 1.00 41.56 215 LYS A C 1
ATOM 1677 O O . LYS A 1 215 ? 20.141 10.619 -17.651 1.00 41.56 215 LYS A O 1
ATOM 1682 N N . ASP A 1 216 ? 20.571 9.825 -15.589 1.00 43.69 216 ASP A N 1
ATOM 1683 C CA . ASP A 1 216 ? 19.228 9.897 -14.997 1.00 43.69 216 ASP A CA 1
ATOM 1684 C C . ASP A 1 216 ? 18.069 9.103 -15.648 1.00 43.69 216 ASP A C 1
ATOM 1686 O O . ASP A 1 216 ? 16.911 9.458 -15.441 1.00 43.69 216 ASP A O 1
ATOM 1690 N N . SER A 1 217 ? 18.294 8.021 -16.408 1.00 43.31 217 SER A N 1
ATOM 1691 C CA . SER A 1 217 ? 17.180 7.319 -17.092 1.00 43.31 217 SER A CA 1
ATOM 1692 C C . SER A 1 217 ? 17.226 5.789 -17.102 1.00 43.31 217 SER A C 1
ATOM 1694 O O . SER A 1 217 ? 17.066 5.150 -18.135 1.00 43.31 217 SER A O 1
ATOM 1696 N N . VAL A 1 218 ? 17.267 5.186 -15.917 1.00 50.56 218 VAL A N 1
ATOM 1697 C CA . VAL A 1 218 ? 16.299 4.110 -15.652 1.00 50.56 218 VAL A CA 1
ATOM 1698 C C . VAL A 1 218 ? 15.391 4.624 -14.540 1.00 50.56 218 VAL A C 1
ATOM 1700 O O . VAL A 1 218 ? 15.646 4.418 -13.360 1.00 50.56 218 VAL A O 1
ATOM 1703 N N . VAL A 1 219 ? 14.372 5.402 -14.919 1.00 49.81 219 VAL A N 1
ATOM 1704 C CA . VAL A 1 219 ? 13.390 5.984 -13.977 1.00 49.81 219 VAL A CA 1
ATOM 1705 C C . VAL A 1 219 ? 12.562 4.881 -13.293 1.00 49.81 219 VAL A C 1
ATOM 1707 O O . VAL A 1 219 ? 12.078 5.062 -12.179 1.00 49.81 219 VAL A O 1
ATOM 1710 N N . SER A 1 220 ? 12.465 3.710 -13.923 1.00 48.59 220 SER A N 1
ATOM 1711 C CA . SER A 1 220 ? 11.854 2.500 -13.379 1.00 48.59 220 SER A CA 1
ATOM 1712 C C . SER A 1 220 ? 12.395 1.273 -14.113 1.00 48.59 220 SER A C 1
ATOM 1714 O O . SER A 1 220 ? 12.376 1.244 -15.344 1.00 48.59 220 SER A O 1
ATOM 1716 N N . GLU A 1 221 ? 12.826 0.247 -13.379 1.00 54.31 221 GLU A N 1
ATOM 1717 C CA . GLU A 1 221 ? 12.984 -1.100 -13.936 1.00 54.31 221 GLU A CA 1
ATOM 1718 C C . GLU A 1 221 ? 11.591 -1.746 -13.938 1.00 54.31 221 GLU A C 1
ATOM 1720 O O . GLU A 1 221 ? 11.078 -2.119 -12.879 1.00 54.31 221 GLU A O 1
ATOM 1725 N N . ILE A 1 222 ? 10.950 -1.810 -15.109 1.00 57.09 222 ILE A N 1
ATOM 1726 C CA . ILE A 1 222 ? 9.729 -2.597 -15.317 1.00 57.09 222 ILE A CA 1
ATOM 1727 C C . ILE A 1 222 ? 10.166 -3.901 -15.970 1.00 57.09 222 ILE A C 1
ATOM 1729 O O . ILE A 1 222 ? 10.565 -3.910 -17.132 1.00 57.09 222 ILE A O 1
ATOM 1733 N N . ASN A 1 223 ? 10.117 -4.990 -15.209 1.00 62.34 223 ASN A N 1
ATOM 1734 C CA . ASN A 1 223 ? 10.359 -6.328 -15.730 1.00 62.34 223 ASN A CA 1
ATOM 1735 C C . ASN A 1 223 ? 9.011 -7.042 -15.875 1.00 62.34 223 ASN A C 1
ATOM 1737 O O . ASN A 1 223 ? 8.331 -7.274 -14.873 1.00 62.34 223 ASN A O 1
ATOM 1741 N N . GLN A 1 224 ? 8.614 -7.326 -17.113 1.00 67.81 224 GLN A N 1
ATOM 1742 C CA . GLN A 1 224 ? 7.355 -7.983 -17.450 1.00 67.81 224 GLN A CA 1
ATOM 1743 C C . GLN A 1 224 ? 7.637 -9.382 -17.997 1.00 67.81 224 GLN A C 1
ATOM 1745 O O . GLN A 1 224 ? 8.412 -9.536 -18.937 1.00 67.81 224 GLN A O 1
ATOM 1750 N N . SER A 1 225 ? 6.959 -10.384 -17.442 1.00 75.50 225 SER A N 1
ATOM 1751 C CA . SER A 1 225 ? 6.951 -11.761 -17.933 1.00 75.50 225 SER A CA 1
ATOM 1752 C C . SER A 1 225 ? 5.515 -12.277 -18.082 1.00 75.50 225 SER A C 1
ATOM 1754 O O . SER A 1 225 ? 4.549 -11.555 -17.819 1.00 75.50 225 SER A O 1
ATOM 1756 N N . ALA A 1 226 ? 5.359 -13.532 -18.513 1.00 68.75 226 ALA A N 1
ATOM 1757 C CA . ALA A 1 226 ? 4.053 -14.190 -18.562 1.00 68.75 226 ALA A CA 1
ATOM 1758 C C . ALA A 1 226 ? 3.462 -14.426 -17.156 1.00 68.75 226 ALA A C 1
ATOM 1760 O O . ALA A 1 226 ? 2.248 -14.520 -17.002 1.00 68.75 226 ALA A O 1
ATOM 1761 N N . GLU A 1 227 ? 4.316 -14.498 -16.132 1.00 77.19 227 GLU A N 1
ATOM 1762 C CA . GLU A 1 227 ? 3.951 -14.732 -14.734 1.00 77.19 227 GLU A CA 1
ATOM 1763 C C . GLU A 1 227 ? 3.600 -13.443 -13.978 1.00 77.19 227 GLU A C 1
ATOM 1765 O O . GLU A 1 227 ? 2.888 -13.502 -12.975 1.00 77.19 227 GLU A O 1
ATOM 1770 N N . GLY A 1 228 ? 4.078 -12.276 -14.425 1.00 76.50 228 GLY A N 1
ATOM 1771 C CA . GLY A 1 228 ? 3.723 -11.010 -13.789 1.00 76.50 228 GLY A CA 1
ATOM 1772 C C . GLY A 1 228 ? 4.601 -9.817 -14.150 1.00 76.50 228 GLY A C 1
ATOM 1773 O O . GLY A 1 228 ? 5.413 -9.847 -15.071 1.00 76.50 228 GLY A O 1
ATOM 1774 N N . ILE A 1 229 ? 4.410 -8.733 -13.394 1.00 81.00 229 ILE A N 1
ATOM 1775 C CA . ILE A 1 229 ? 5.142 -7.472 -13.546 1.00 81.00 229 ILE A CA 1
ATOM 1776 C C . ILE A 1 229 ? 5.864 -7.167 -12.233 1.00 81.00 229 ILE A C 1
ATOM 1778 O O . ILE A 1 229 ? 5.236 -7.090 -11.177 1.00 81.00 229 ILE A O 1
ATOM 1782 N N . LYS A 1 230 ? 7.180 -6.946 -12.297 1.00 77.38 230 LYS A N 1
ATOM 1783 C CA . LYS A 1 230 ? 7.989 -6.453 -11.177 1.00 77.38 230 LYS A CA 1
ATOM 1784 C C . LYS A 1 230 ? 8.375 -4.998 -11.427 1.00 77.38 230 LYS A C 1
ATOM 1786 O O . LYS A 1 230 ? 9.036 -4.697 -12.418 1.00 77.38 230 LYS A O 1
ATOM 1791 N N . ILE A 1 231 ? 7.975 -4.115 -10.511 1.00 79.12 231 ILE A N 1
ATOM 1792 C CA . ILE A 1 231 ? 8.252 -2.673 -10.569 1.00 79.12 231 ILE A CA 1
ATOM 1793 C C . ILE A 1 231 ? 9.172 -2.305 -9.406 1.00 79.12 231 ILE A C 1
ATOM 1795 O O . ILE A 1 231 ? 8.803 -2.475 -8.245 1.00 79.12 231 ILE A O 1
ATOM 1799 N N . LYS A 1 232 ? 10.364 -1.781 -9.706 1.00 73.75 232 LYS A N 1
ATOM 1800 C CA . LYS A 1 232 ? 11.274 -1.203 -8.706 1.00 73.75 232 LYS A CA 1
ATOM 1801 C C . LYS A 1 232 ? 11.330 0.309 -8.900 1.00 73.75 232 LYS A C 1
ATOM 1803 O O . LYS A 1 232 ? 11.988 0.795 -9.817 1.00 73.75 232 LYS A O 1
ATOM 1808 N N . ALA A 1 233 ? 10.614 1.046 -8.054 1.00 72.19 233 ALA A N 1
ATOM 1809 C CA . ALA A 1 233 ? 10.490 2.498 -8.147 1.00 72.19 233 ALA A CA 1
ATOM 1810 C C . ALA A 1 233 ? 10.451 3.151 -6.758 1.00 72.19 233 ALA A C 1
ATOM 1812 O O . ALA A 1 233 ? 10.037 2.525 -5.786 1.00 72.19 233 ALA A O 1
ATOM 1813 N N . LYS A 1 234 ? 10.866 4.425 -6.678 1.00 74.69 234 LYS A N 1
ATOM 1814 C CA . LYS A 1 234 ? 10.720 5.250 -5.462 1.00 74.69 234 LYS A CA 1
ATOM 1815 C C . LYS A 1 234 ? 9.275 5.700 -5.221 1.00 74.69 234 LYS A C 1
ATOM 1817 O O . LYS A 1 234 ? 8.901 5.948 -4.084 1.00 74.69 234 LYS A O 1
ATOM 1822 N N . LEU A 1 235 ? 8.495 5.839 -6.291 1.00 77.69 235 LEU A N 1
ATOM 1823 C CA . LEU A 1 235 ? 7.089 6.228 -6.268 1.00 77.69 235 LEU A CA 1
ATOM 1824 C C . LEU A 1 235 ? 6.347 5.414 -7.330 1.00 77.69 235 LEU A C 1
ATOM 1826 O O . LEU A 1 235 ? 6.807 5.329 -8.468 1.00 77.69 235 LEU A O 1
ATOM 1830 N N . LEU A 1 236 ? 5.199 4.851 -6.959 1.00 83.19 236 LEU A N 1
ATOM 1831 C CA . LEU A 1 236 ? 4.251 4.225 -7.877 1.00 83.19 236 LEU A CA 1
ATOM 1832 C C . LEU A 1 236 ? 2.923 4.985 -7.784 1.00 83.19 236 LEU A C 1
ATOM 1834 O O . LEU A 1 236 ? 2.237 4.902 -6.770 1.00 83.19 236 LEU A O 1
ATOM 1838 N N . GLU A 1 237 ? 2.572 5.737 -8.830 1.00 81.94 237 GLU A N 1
ATOM 1839 C CA . GLU A 1 237 ? 1.296 6.459 -8.928 1.00 81.94 237 GLU A CA 1
ATOM 1840 C C . GLU A 1 237 ? 0.362 5.727 -9.905 1.00 81.94 237 GLU A C 1
ATOM 1842 O O . GLU A 1 237 ? 0.696 5.551 -11.077 1.00 81.94 237 GLU A O 1
ATOM 1847 N N . LEU A 1 238 ? -0.816 5.312 -9.430 1.00 83.81 238 LEU A N 1
ATOM 1848 C CA . LEU A 1 238 ? -1.853 4.655 -10.232 1.00 83.81 238 LEU A CA 1
ATOM 1849 C C . LEU A 1 238 ? -3.071 5.585 -10.325 1.00 83.81 238 LEU A C 1
ATOM 1851 O O . LEU A 1 238 ? -3.671 5.923 -9.307 1.00 83.81 238 LEU A O 1
ATOM 1855 N N . LYS A 1 239 ? -3.430 6.027 -11.538 1.00 82.81 239 LYS A N 1
ATOM 1856 C CA . LYS A 1 239 ? -4.561 6.944 -11.779 1.00 82.81 239 LYS A CA 1
ATOM 1857 C C . LYS A 1 239 ? -5.761 6.186 -12.337 1.00 82.81 239 LYS A C 1
ATOM 1859 O O . LYS A 1 239 ? -5.622 5.460 -13.315 1.00 82.81 239 LYS A O 1
ATOM 1864 N N . GLY A 1 240 ? -6.941 6.425 -11.763 1.00 82.81 240 GLY A N 1
ATOM 1865 C CA . GLY A 1 240 ? -8.201 5.795 -12.173 1.00 82.81 240 GLY A CA 1
ATOM 1866 C C . GLY A 1 240 ? -8.647 4.668 -11.238 1.00 82.81 240 GLY A C 1
ATOM 1867 O O . GLY A 1 240 ? -8.175 4.561 -10.107 1.00 82.81 240 GLY A O 1
ATOM 1868 N N . SER A 1 241 ? -9.598 3.854 -11.701 1.00 73.94 241 SER A N 1
ATOM 1869 C CA . SER A 1 241 ? -10.092 2.690 -10.959 1.00 73.94 241 SER A CA 1
ATOM 1870 C C . SER A 1 241 ? -9.129 1.512 -11.097 1.00 73.94 241 SER A C 1
ATOM 1872 O O . SER A 1 241 ? -8.731 1.164 -12.205 1.00 73.94 241 SER A O 1
ATOM 1874 N N . MET A 1 242 ? -8.795 0.885 -9.971 1.00 78.44 242 MET A N 1
ATOM 1875 C CA . MET A 1 242 ? -7.981 -0.328 -9.900 1.00 78.44 242 MET A CA 1
ATOM 1876 C C . MET A 1 242 ? -8.855 -1.481 -9.393 1.00 78.44 242 MET A C 1
ATOM 1878 O O . MET A 1 242 ? -9.518 -1.334 -8.367 1.00 78.44 242 MET A O 1
ATOM 1882 N N . GLU A 1 243 ? -8.844 -2.621 -10.084 1.00 79.44 243 GLU A N 1
ATOM 1883 C CA . GLU A 1 243 ? -9.533 -3.854 -9.677 1.00 79.44 243 GLU A CA 1
ATOM 1884 C C . GLU A 1 243 ? -8.516 -5.003 -9.583 1.00 79.44 243 GLU A C 1
ATOM 1886 O O . GLU A 1 243 ? -7.649 -5.137 -10.446 1.00 79.44 243 GLU A O 1
ATOM 1891 N N . MET A 1 244 ? -8.612 -5.826 -8.534 1.00 77.00 244 MET A N 1
ATOM 1892 C CA . MET A 1 244 ? -7.831 -7.058 -8.380 1.00 77.00 244 MET A CA 1
ATOM 1893 C C . MET A 1 244 ? -8.791 -8.248 -8.334 1.00 77.00 244 MET A C 1
ATOM 1895 O O . MET A 1 244 ? -9.586 -8.370 -7.402 1.00 77.00 244 MET A O 1
ATOM 1899 N N . THR A 1 245 ? -8.711 -9.135 -9.326 1.00 71.94 245 THR A N 1
ATOM 1900 C CA . THR A 1 245 ? -9.562 -10.329 -9.418 1.00 71.94 245 THR A CA 1
ATOM 1901 C C . THR A 1 245 ? -8.762 -11.571 -9.027 1.00 71.94 245 THR A C 1
ATOM 1903 O O . THR A 1 245 ? -7.947 -12.062 -9.803 1.00 71.94 245 THR A O 1
ATOM 1906 N N . GLY A 1 246 ? -9.010 -12.097 -7.824 1.00 54.06 246 GLY A N 1
ATOM 1907 C CA . GLY A 1 246 ? -8.236 -13.210 -7.260 1.00 54.06 246 GLY A CA 1
ATOM 1908 C C . GLY A 1 246 ? -6.843 -12.787 -6.764 1.00 54.06 246 GLY A C 1
ATOM 1909 O O . GLY A 1 246 ? -6.244 -11.845 -7.271 1.00 54.06 246 GLY A O 1
ATOM 1910 N N . GLY A 1 247 ? -6.329 -13.473 -5.736 1.00 72.94 247 GLY A N 1
ATOM 1911 C CA . GLY A 1 247 ? -5.031 -13.174 -5.109 1.00 72.94 247 GLY A CA 1
ATOM 1912 C C . GLY A 1 247 ? -5.122 -12.373 -3.803 1.00 72.94 247 GLY A C 1
ATOM 1913 O O . GLY A 1 247 ? -6.197 -12.228 -3.222 1.00 72.94 247 GLY A O 1
ATOM 1914 N N . TYR A 1 248 ? -3.975 -11.887 -3.314 1.00 65.75 248 TYR A N 1
ATOM 1915 C CA . TYR A 1 248 ? -3.855 -11.069 -2.101 1.00 65.75 248 TYR A CA 1
ATOM 1916 C C . TYR A 1 248 ? -2.797 -9.971 -2.282 1.00 65.75 248 TYR A C 1
ATOM 1918 O O . TYR A 1 248 ? -1.856 -10.126 -3.059 1.00 65.75 248 TYR A O 1
ATOM 1926 N N . MET A 1 249 ? -2.940 -8.867 -1.546 1.00 75.44 249 MET A N 1
ATOM 1927 C CA . MET A 1 249 ? -1.969 -7.771 -1.517 1.00 75.44 249 MET A CA 1
ATOM 1928 C C . MET A 1 249 ? -1.046 -7.940 -0.304 1.00 75.44 249 MET A C 1
ATOM 1930 O O . MET A 1 249 ? -1.520 -7.967 0.829 1.00 75.44 249 MET A O 1
ATOM 1934 N N . HIS A 1 250 ? 0.264 -8.067 -0.536 1.00 66.12 250 HIS A N 1
ATOM 1935 C CA . HIS A 1 250 ? 1.280 -8.116 0.520 1.00 66.12 250 HIS A CA 1
ATOM 1936 C C . HIS A 1 250 ? 2.068 -6.805 0.536 1.00 66.12 250 HIS A C 1
ATOM 1938 O O . HIS A 1 250 ? 2.770 -6.500 -0.427 1.00 66.12 250 HIS A O 1
ATOM 1944 N N . ILE A 1 251 ? 1.953 -6.040 1.621 1.00 73.19 251 ILE A N 1
ATOM 1945 C CA . ILE A 1 251 ? 2.689 -4.789 1.827 1.00 73.19 251 ILE A CA 1
ATOM 1946 C C . ILE A 1 251 ? 3.599 -4.997 3.031 1.00 73.19 251 ILE A C 1
ATOM 1948 O O . ILE A 1 251 ? 3.119 -5.230 4.137 1.00 73.19 251 ILE A O 1
ATOM 1952 N N . GLN A 1 252 ? 4.907 -4.923 2.804 1.00 62.22 252 GLN A N 1
ATOM 1953 C CA . GLN A 1 252 ? 5.914 -4.959 3.855 1.00 62.22 252 GLN A CA 1
ATOM 1954 C C . GLN A 1 252 ? 6.644 -3.621 3.848 1.00 62.22 252 GLN A C 1
ATOM 1956 O O . GLN A 1 252 ? 7.198 -3.220 2.825 1.00 62.22 252 GLN A O 1
ATOM 1961 N N . THR A 1 253 ? 6.628 -2.933 4.984 1.00 63.69 253 THR A N 1
ATOM 1962 C CA . THR A 1 253 ? 7.380 -1.695 5.199 1.00 63.69 253 THR A CA 1
ATOM 1963 C C . THR A 1 253 ? 8.424 -1.951 6.277 1.00 63.69 253 THR A C 1
ATOM 1965 O O . THR A 1 253 ? 8.227 -2.802 7.146 1.00 63.69 253 THR A O 1
ATOM 1968 N N . GLU A 1 254 ? 9.533 -1.221 6.248 1.00 61.34 254 GLU A N 1
ATOM 1969 C CA . GLU A 1 254 ? 10.402 -1.137 7.423 1.00 61.34 254 GLU A CA 1
ATOM 1970 C C . GLU A 1 254 ? 9.661 -0.382 8.542 1.00 61.34 254 GLU A C 1
ATOM 1972 O O . GLU A 1 254 ? 8.744 0.407 8.272 1.00 61.34 254 GLU A O 1
ATOM 1977 N N . GLU A 1 255 ? 10.008 -0.665 9.796 1.00 51.75 255 GLU A N 1
ATOM 1978 C CA . GLU A 1 255 ? 9.397 -0.042 10.972 1.00 51.75 255 GLU A CA 1
ATOM 1979 C C . GLU A 1 255 ? 9.675 1.471 10.957 1.00 51.75 255 GLU A C 1
ATOM 1981 O O . GLU A 1 255 ? 10.821 1.910 11.029 1.00 51.75 255 GLU A O 1
ATOM 1986 N N . SER A 1 256 ? 8.627 2.280 10.789 1.00 55.66 256 SER A N 1
ATOM 1987 C CA . SER A 1 256 ? 8.702 3.743 10.796 1.00 55.66 256 SER A CA 1
ATOM 1988 C C . SER A 1 256 ? 7.331 4.327 11.117 1.00 55.66 256 SER A C 1
ATOM 1990 O O . SER A 1 256 ? 6.316 3.844 10.616 1.00 55.66 256 SER A O 1
ATOM 1992 N N . VAL A 1 257 ? 7.306 5.407 11.899 1.00 50.78 257 VAL A N 1
ATOM 1993 C CA . VAL A 1 257 ? 6.090 6.165 12.247 1.00 50.78 257 VAL A CA 1
ATOM 1994 C C . VAL A 1 257 ? 5.463 6.902 11.053 1.00 50.78 257 VAL A C 1
ATOM 1996 O O . VAL A 1 257 ? 4.358 7.423 11.161 1.00 50.78 257 VAL A O 1
ATOM 1999 N N . GLU A 1 258 ? 6.154 6.946 9.911 1.00 55.59 258 GLU A N 1
ATOM 2000 C CA . GLU A 1 258 ? 5.712 7.639 8.692 1.00 55.59 258 GLU A CA 1
ATOM 2001 C C . GLU A 1 258 ? 5.090 6.692 7.646 1.00 55.59 258 GLU A C 1
ATOM 2003 O O . GLU A 1 258 ? 4.493 7.146 6.670 1.00 55.59 258 GLU A O 1
ATOM 2008 N N . ASN A 1 259 ? 5.195 5.371 7.841 1.00 55.72 259 ASN A N 1
ATOM 2009 C CA . ASN A 1 259 ? 4.749 4.366 6.872 1.00 55.72 259 ASN A CA 1
ATOM 2010 C C . ASN A 1 259 ? 3.278 3.976 7.111 1.00 55.72 259 ASN A C 1
ATOM 2012 O O . ASN A 1 259 ? 2.984 2.945 7.713 1.00 55.72 259 ASN A O 1
ATOM 2016 N N . LEU A 1 260 ? 2.344 4.804 6.634 1.00 59.62 260 LEU A N 1
ATOM 2017 C CA . LEU A 1 260 ? 0.899 4.560 6.741 1.00 59.62 260 LEU A CA 1
ATOM 2018 C C . LEU A 1 260 ? 0.308 4.057 5.418 1.00 59.62 260 LEU A C 1
ATOM 2020 O O . LEU A 1 260 ? 0.591 4.600 4.349 1.00 59.62 260 LEU A O 1
ATOM 2024 N N . ILE A 1 261 ? -0.587 3.065 5.491 1.00 66.38 261 ILE A N 1
ATOM 2025 C CA . ILE A 1 261 ? -1.528 2.800 4.396 1.00 66.38 261 ILE A CA 1
ATOM 2026 C C . ILE A 1 261 ? -2.715 3.742 4.603 1.00 66.38 261 ILE A C 1
ATOM 2028 O O . ILE A 1 261 ? -3.518 3.557 5.522 1.00 66.38 261 ILE A O 1
ATOM 2032 N N . GLU A 1 262 ? -2.811 4.768 3.759 1.00 55.91 262 GLU A N 1
ATOM 2033 C CA . GLU A 1 262 ? -3.896 5.747 3.807 1.00 55.91 262 GLU A CA 1
ATOM 2034 C C . GLU A 1 262 ? -4.955 5.454 2.741 1.00 55.91 262 GLU A C 1
ATOM 2036 O O . GLU A 1 262 ? -4.700 5.537 1.538 1.00 55.91 262 GLU A O 1
ATOM 2041 N N . PHE A 1 263 ? -6.185 5.177 3.176 1.00 63.81 263 PHE A N 1
ATOM 2042 C CA . PHE A 1 263 ? -7.347 5.155 2.291 1.00 63.81 263 PHE A CA 1
ATOM 2043 C C . PHE A 1 263 ? -8.070 6.501 2.397 1.00 63.81 263 PHE A C 1
ATOM 2045 O O . PHE A 1 263 ? -8.745 6.780 3.393 1.00 63.81 263 PHE A O 1
ATOM 2052 N N . LYS A 1 264 ? -7.925 7.352 1.371 1.00 53.31 264 LYS A N 1
ATOM 2053 C CA . LYS A 1 264 ? -8.502 8.703 1.334 1.00 53.31 264 LYS A CA 1
ATOM 2054 C C . LYS A 1 264 ? -9.583 8.832 0.262 1.00 53.31 264 LYS A C 1
ATOM 2056 O O . LYS A 1 264 ? -9.357 8.542 -0.908 1.00 53.31 264 LYS A O 1
ATOM 2061 N N . ARG A 1 265 ? -10.739 9.367 0.656 1.00 49.84 265 ARG A N 1
ATOM 2062 C CA . ARG A 1 265 ? -11.739 9.974 -0.241 1.00 49.84 265 ARG A CA 1
ATOM 2063 C C . ARG A 1 265 ? -12.138 11.337 0.320 1.00 49.84 265 ARG A C 1
ATOM 2065 O O . ARG A 1 265 ? -11.829 11.636 1.472 1.00 49.84 265 ARG A O 1
ATOM 2072 N N . SER A 1 266 ? -12.820 12.171 -0.464 1.00 50.34 266 SER A N 1
ATOM 2073 C CA . SER A 1 266 ? -13.364 13.428 0.073 1.00 50.34 266 SER A CA 1
ATOM 2074 C C . SER A 1 266 ? -14.216 13.137 1.321 1.00 50.34 266 SER A C 1
ATOM 2076 O O . SER A 1 266 ? -15.104 12.287 1.258 1.00 50.34 266 SER A O 1
ATOM 2078 N N . GLY A 1 267 ? -13.896 13.771 2.455 1.00 47.56 267 GLY A N 1
ATOM 2079 C CA . GLY A 1 267 ? -14.602 13.583 3.732 1.00 47.56 267 GLY A CA 1
ATOM 2080 C C . GLY A 1 267 ? -14.341 12.261 4.475 1.00 47.56 267 GLY A C 1
ATOM 2081 O O . GLY A 1 267 ? -15.078 11.928 5.396 1.00 47.56 267 GLY A O 1
ATOM 2082 N N . THR A 1 268 ? -13.345 11.443 4.106 1.00 43.97 268 THR A N 1
ATOM 2083 C CA . THR A 1 268 ? -13.000 10.237 4.891 1.00 43.97 268 THR A CA 1
ATOM 2084 C C . THR A 1 268 ? -11.507 9.916 4.813 1.00 43.97 268 THR A C 1
ATOM 2086 O O . THR A 1 268 ? -10.943 9.853 3.719 1.00 43.97 268 THR A O 1
ATOM 2089 N N . LEU A 1 269 ? -10.898 9.652 5.972 1.00 46.12 269 LEU A N 1
ATOM 2090 C CA . LEU A 1 269 ? -9.540 9.130 6.117 1.00 46.12 269 LEU A CA 1
ATOM 2091 C C . LEU A 1 269 ? -9.584 7.876 7.000 1.00 46.12 269 LEU A C 1
ATOM 2093 O O . LEU A 1 269 ? -9.986 7.949 8.161 1.00 46.12 269 LEU A O 1
ATOM 2097 N N . VAL A 1 270 ? -9.184 6.730 6.446 1.00 56.50 270 VAL A N 1
ATOM 2098 C CA . VAL A 1 270 ? -8.937 5.503 7.216 1.00 56.50 270 VAL A CA 1
ATOM 2099 C C . VAL A 1 270 ? -7.442 5.225 7.164 1.00 56.50 270 VAL A C 1
ATOM 2101 O O . VAL A 1 270 ? -6.889 5.035 6.080 1.00 56.50 270 VAL A O 1
ATOM 2104 N N . GLN A 1 271 ? -6.802 5.231 8.330 1.00 52.25 271 GLN A N 1
ATOM 2105 C CA . GLN A 1 271 ? -5.381 4.932 8.488 1.00 52.25 271 GLN A CA 1
ATOM 2106 C C . GLN A 1 271 ? -5.232 3.546 9.124 1.00 52.25 271 GLN A C 1
ATOM 2108 O O . GLN A 1 271 ? -5.905 3.237 10.111 1.00 52.25 271 GLN A O 1
ATOM 2113 N N . MET A 1 272 ? -4.366 2.714 8.541 1.00 58.00 272 MET A N 1
ATOM 2114 C CA . MET A 1 272 ? -3.924 1.440 9.115 1.00 58.00 272 MET A CA 1
ATOM 2115 C C . MET A 1 272 ? -2.409 1.510 9.334 1.00 58.00 272 MET A C 1
ATOM 2117 O O . MET A 1 272 ? -1.657 1.677 8.373 1.00 58.00 272 MET A O 1
ATOM 2121 N N . GLY A 1 273 ? -1.979 1.401 10.593 1.00 56.59 273 GLY A N 1
ATOM 2122 C CA . GLY A 1 273 ? -0.571 1.375 11.009 1.00 56.59 273 GLY A CA 1
ATOM 2123 C C . GLY A 1 273 ? -0.321 0.315 12.088 1.00 56.59 273 GLY A C 1
ATOM 2124 O O . GLY A 1 273 ? -1.202 -0.497 12.377 1.00 56.59 273 GLY A O 1
ATOM 2125 N N . THR A 1 274 ? 0.859 0.336 12.714 1.00 45.84 274 THR A N 1
ATOM 2126 C CA . THR A 1 274 ? 1.225 -0.552 13.842 1.00 45.84 274 THR A CA 1
ATOM 2127 C C . THR A 1 274 ? 0.306 -0.406 15.061 1.00 45.84 274 THR A C 1
ATOM 2129 O O . THR A 1 274 ? 0.214 -1.328 15.866 1.00 45.84 274 THR A O 1
ATOM 2132 N N . ASP A 1 275 ? -0.432 0.705 15.147 1.00 40.56 275 ASP A N 1
ATOM 2133 C CA . ASP A 1 275 ? -1.311 1.065 16.267 1.00 40.56 275 ASP A CA 1
ATOM 2134 C C . ASP A 1 275 ? -2.794 0.680 16.043 1.00 40.56 275 ASP A C 1
ATOM 2136 O O . ASP A 1 275 ? -3.672 1.061 16.817 1.00 40.56 275 ASP A O 1
ATOM 2140 N N . GLY A 1 276 ? -3.100 -0.091 14.990 1.00 56.53 276 GLY A N 1
ATOM 2141 C CA . GLY A 1 276 ? -4.431 -0.660 14.741 1.00 56.53 276 GLY A CA 1
ATOM 2142 C C . GLY A 1 276 ? -5.339 0.147 13.798 1.00 56.53 276 GLY A C 1
ATOM 2143 O O . GLY A 1 276 ? -4.879 0.912 12.951 1.00 56.53 276 GLY A O 1
ATOM 2144 N N . PHE A 1 277 ? -6.654 -0.092 13.895 1.00 58.62 277 PHE A N 1
ATOM 2145 C CA . PHE A 1 277 ? -7.689 0.571 13.087 1.00 58.62 277 PHE A CA 1
ATOM 2146 C C . PHE A 1 277 ? -8.186 1.840 13.788 1.00 58.62 277 PHE A C 1
ATOM 2148 O O . PHE A 1 277 ? -8.837 1.750 14.829 1.00 58.62 277 PHE A O 1
ATOM 2155 N N . ARG A 1 278 ? -7.967 3.015 13.185 1.00 53.75 278 ARG A N 1
ATOM 2156 C CA . ARG A 1 278 ? -8.530 4.287 13.664 1.00 53.75 278 ARG A CA 1
ATOM 2157 C C . ARG A 1 278 ? -9.390 4.936 12.579 1.00 53.75 278 ARG A C 1
ATOM 2159 O O . ARG A 1 278 ? -8.912 5.232 11.487 1.00 53.75 278 ARG A O 1
ATOM 2166 N N . THR A 1 279 ? -10.660 5.188 12.891 1.00 56.22 279 THR A N 1
ATOM 2167 C CA . THR A 1 279 ? -11.562 6.013 12.071 1.00 56.22 279 THR A CA 1
ATOM 2168 C C . THR A 1 279 ? -11.743 7.362 12.756 1.00 56.22 279 THR A C 1
ATOM 2170 O O . THR A 1 279 ? -12.204 7.393 13.895 1.00 56.22 279 THR A O 1
ATOM 2173 N N . VAL A 1 280 ? -11.373 8.461 12.094 1.00 49.66 280 VAL A N 1
ATOM 2174 C CA . VAL A 1 280 ? -11.486 9.824 12.644 1.00 49.66 280 VAL A CA 1
ATOM 2175 C C . VAL A 1 280 ? -12.460 10.640 11.797 1.00 49.66 280 VAL A C 1
ATOM 2177 O O . VAL A 1 280 ? -12.562 10.428 10.589 1.00 49.66 280 VAL A O 1
ATOM 2180 N N . GLU A 1 281 ? -13.189 11.547 12.446 1.00 56.56 281 GLU A N 1
ATOM 2181 C CA . GLU A 1 281 ? -14.159 12.451 11.830 1.00 56.56 281 GLU A CA 1
ATOM 2182 C C . GLU A 1 281 ? -13.568 13.217 10.637 1.00 56.56 281 GLU A C 1
ATOM 2184 O O . GLU A 1 281 ? -12.503 13.830 10.722 1.00 56.56 281 GLU A O 1
ATOM 2189 N N . GLY A 1 282 ? -14.304 13.209 9.526 1.00 45.69 282 GLY A N 1
ATOM 2190 C CA . GLY A 1 282 ? -14.070 14.072 8.379 1.00 45.69 282 GLY A CA 1
ATOM 2191 C C . GLY A 1 282 ? -15.296 14.939 8.116 1.00 45.69 282 GLY A C 1
ATOM 2192 O O . GLY A 1 282 ? -16.082 14.613 7.238 1.00 45.69 282 GLY A O 1
ATOM 2193 N N . THR A 1 283 ? -15.401 16.069 8.821 1.00 50.97 283 THR A N 1
ATOM 2194 C CA . THR A 1 283 ? -16.345 17.192 8.605 1.00 50.97 283 THR A CA 1
ATOM 2195 C C . THR A 1 283 ? -17.837 16.969 8.919 1.00 50.97 283 THR A C 1
ATOM 2197 O O . THR A 1 283 ? -18.397 15.894 8.730 1.00 50.97 283 THR A O 1
ATOM 2200 N N . LEU A 1 284 ? -18.482 18.071 9.334 1.00 50.16 284 LEU A N 1
ATOM 2201 C CA . LEU A 1 284 ? -19.891 18.249 9.740 1.00 50.16 284 LEU A CA 1
ATOM 2202 C C . LEU A 1 284 ? -20.967 17.779 8.736 1.00 50.16 284 LEU A C 1
ATOM 2204 O O . LEU A 1 284 ? -22.150 17.801 9.068 1.00 50.16 284 LEU A O 1
ATOM 2208 N N . GLU A 1 285 ? -20.607 17.382 7.515 1.00 51.28 285 GLU A N 1
ATOM 2209 C CA . GLU A 1 285 ? -21.574 17.126 6.437 1.00 51.28 285 GLU A CA 1
ATOM 2210 C C . GLU A 1 285 ? -22.136 15.689 6.408 1.00 51.28 285 GLU A C 1
ATOM 2212 O O . GLU A 1 285 ? -23.079 15.422 5.664 1.00 51.28 285 GLU A O 1
ATOM 2217 N N . SER A 1 286 ? -21.625 14.754 7.223 1.00 49.44 286 SER A N 1
ATOM 2218 C CA . SER A 1 286 ? -22.105 13.359 7.237 1.00 49.44 286 SER A CA 1
ATOM 2219 C C . SER A 1 286 ? -22.184 12.760 8.656 1.00 49.44 286 SER A C 1
ATOM 2221 O O . SER A 1 286 ? -21.299 12.014 9.058 1.00 49.44 286 SER A O 1
ATOM 2223 N N . PRO A 1 287 ? -23.268 12.982 9.420 1.00 53.03 287 PRO A N 1
ATOM 2224 C CA . PRO A 1 287 ? -23.351 12.622 10.844 1.00 53.03 287 PRO A CA 1
ATOM 2225 C C . PRO A 1 287 ? -23.537 11.121 11.155 1.00 53.03 287 PRO A C 1
ATOM 2227 O O . PRO A 1 287 ? -23.722 10.762 12.315 1.00 53.03 287 PRO A O 1
ATOM 2230 N N . VAL A 1 288 ? -23.512 10.220 10.163 1.00 51.50 288 VAL A N 1
ATOM 2231 C CA . VAL A 1 288 ? -23.681 8.773 10.395 1.00 51.50 288 VAL A CA 1
ATOM 2232 C C . VAL A 1 288 ? -22.490 8.004 9.833 1.00 51.50 288 VAL A C 1
ATOM 2234 O O . VAL A 1 288 ? -22.410 7.727 8.635 1.00 51.50 288 VAL A O 1
ATOM 2237 N N . HIS A 1 289 ? -21.572 7.612 10.715 1.00 55.69 289 HIS A N 1
ATOM 2238 C CA . HIS A 1 289 ? -20.437 6.762 10.371 1.00 55.69 289 HIS A CA 1
ATOM 2239 C C . HIS A 1 289 ? -20.456 5.475 11.197 1.00 55.69 289 HIS A C 1
ATOM 2241 O O . HIS A 1 289 ? -20.545 5.498 12.420 1.00 55.69 289 HIS A O 1
ATOM 2247 N N . LYS A 1 290 ? -20.370 4.333 10.506 1.00 56.06 290 LYS A N 1
ATOM 2248 C CA . LYS A 1 290 ? -20.340 2.993 11.098 1.00 56.06 290 LYS A CA 1
ATOM 2249 C C . LYS A 1 290 ? -19.009 2.329 10.750 1.00 56.06 290 LYS A C 1
ATOM 2251 O O . LYS A 1 290 ? -18.814 1.927 9.606 1.00 56.06 290 LYS A O 1
ATOM 2256 N N . CYS A 1 291 ? -18.120 2.158 11.726 1.00 61.97 291 CYS A N 1
ATOM 2257 C CA . CYS A 1 291 ? -17.018 1.204 11.607 1.00 61.97 291 CYS A CA 1
ATOM 2258 C C . CYS A 1 291 ? -17.566 -0.189 11.956 1.00 61.97 291 CYS A C 1
ATOM 2260 O O . CYS A 1 291 ? -18.009 -0.415 13.079 1.00 61.97 291 CYS A O 1
ATOM 2262 N N . THR A 1 292 ? -17.620 -1.106 10.985 1.00 60.47 292 THR A N 1
ATOM 2263 C CA . THR A 1 292 ? -18.058 -2.493 11.226 1.00 60.47 292 THR A CA 1
ATOM 2264 C C . THR A 1 292 ? -16.858 -3.419 11.118 1.00 60.47 292 THR A C 1
ATOM 2266 O O . THR A 1 292 ? -16.386 -3.683 10.017 1.00 60.47 292 THR A O 1
ATOM 2269 N N . VAL A 1 293 ? -16.398 -3.942 12.252 1.00 67.88 293 VAL A N 1
ATOM 2270 C CA . VAL A 1 293 ? -15.438 -5.050 12.297 1.00 67.88 293 VAL A CA 1
ATOM 2271 C C . VAL A 1 293 ? -16.245 -6.332 12.490 1.00 67.88 293 VAL A C 1
ATOM 2273 O O . VAL A 1 293 ? -16.722 -6.608 13.588 1.00 67.88 293 VAL A O 1
ATOM 2276 N N . GLN A 1 294 ? -16.470 -7.082 11.410 1.00 62.44 294 GLN A N 1
ATOM 2277 C CA . GLN A 1 294 ? -17.241 -8.328 11.435 1.00 62.44 294 GLN A CA 1
ATOM 2278 C C . GLN A 1 294 ? -16.329 -9.508 11.102 1.00 62.44 294 GLN A C 1
ATOM 2280 O O . GLN A 1 294 ? -15.906 -9.668 9.962 1.00 62.44 294 GLN A O 1
ATOM 2285 N N . TYR A 1 295 ? -16.069 -10.348 12.100 1.00 59.72 295 TYR A N 1
ATOM 2286 C CA . TYR A 1 295 ? -15.306 -11.587 11.968 1.00 59.72 295 TYR A CA 1
ATOM 2287 C C . TYR A 1 295 ? -15.930 -12.676 12.841 1.00 59.72 295 TYR A C 1
ATOM 2289 O O . TYR A 1 295 ? -16.667 -12.375 13.780 1.00 59.72 295 TYR A O 1
ATOM 2297 N N . ASN A 1 296 ? -15.605 -13.941 12.558 1.00 60.38 296 ASN A N 1
ATOM 2298 C CA . ASN A 1 296 ? -16.022 -15.072 13.396 1.00 60.38 296 ASN A CA 1
ATOM 2299 C C . ASN A 1 296 ? -15.479 -14.962 14.833 1.00 60.38 296 ASN A C 1
ATOM 2301 O O . ASN A 1 296 ? -16.095 -15.476 15.761 1.00 60.38 296 ASN A O 1
ATOM 2305 N N . GLN A 1 297 ? -14.343 -14.280 15.014 1.00 68.12 297 GLN A N 1
ATOM 2306 C CA . GLN A 1 297 ? -13.741 -13.985 16.307 1.00 68.12 297 GLN A CA 1
ATOM 2307 C C . GLN A 1 297 ? -13.054 -12.617 16.253 1.00 68.12 297 GLN A C 1
ATOM 2309 O O . GLN A 1 297 ? -12.288 -12.340 15.332 1.00 68.12 297 GLN A O 1
ATOM 2314 N N . VAL A 1 298 ? -13.312 -11.782 17.259 1.00 73.62 298 VAL A N 1
ATOM 2315 C CA . VAL A 1 298 ? -12.552 -10.557 17.526 1.00 73.62 298 VAL A CA 1
ATOM 2316 C C . VAL A 1 298 ? -11.875 -10.748 18.878 1.00 73.62 298 VAL A C 1
ATOM 2318 O O . VAL A 1 298 ? -12.556 -10.842 19.897 1.00 73.62 298 VAL A O 1
ATOM 2321 N N . SER A 1 299 ? -10.546 -10.846 18.878 1.00 65.19 299 SER A N 1
ATOM 2322 C CA . SER A 1 299 ? -9.744 -10.956 20.098 1.00 65.19 299 SER A CA 1
ATOM 2323 C C . SER A 1 299 ? -9.024 -9.642 20.340 1.00 65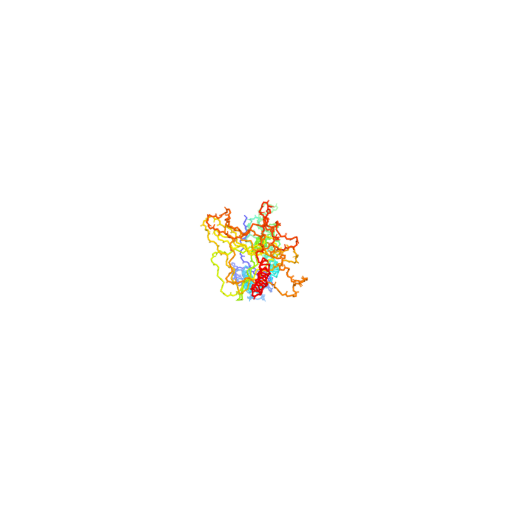.19 299 SER A C 1
ATOM 2325 O O . SER A 1 299 ? -8.211 -9.212 19.524 1.00 65.19 299 SER A O 1
ATOM 2327 N N . LEU A 1 300 ? -9.311 -9.024 21.474 1.00 73.19 300 LEU A N 1
ATOM 2328 C CA . LEU A 1 300 ? -8.558 -7.891 21.981 1.00 73.19 300 LEU A CA 1
ATOM 2329 C C . LEU A 1 300 ? -7.564 -8.461 23.010 1.00 73.19 300 LEU A C 1
ATOM 2331 O O . LEU A 1 300 ? -7.963 -9.250 23.868 1.00 73.19 300 LEU A O 1
ATOM 2335 N N . HIS A 1 301 ? -6.277 -8.131 22.894 1.00 62.00 301 HIS A N 1
ATOM 2336 C CA . HIS A 1 301 ? -5.232 -8.608 23.808 1.00 62.00 301 HIS A CA 1
ATOM 2337 C C . HIS A 1 301 ? -4.617 -7.431 24.569 1.00 62.00 301 HIS A C 1
ATOM 2339 O O . HIS A 1 301 ? -4.381 -6.375 23.985 1.00 62.00 301 HIS A O 1
ATOM 2345 N N . LYS A 1 302 ? -4.335 -7.626 25.863 1.00 66.94 302 LYS A N 1
ATOM 2346 C CA . LYS A 1 302 ? -3.595 -6.653 26.678 1.00 66.94 302 LYS A CA 1
ATOM 2347 C C . LYS A 1 302 ? -2.085 -6.754 26.432 1.00 66.94 302 LYS A C 1
ATOM 2349 O O . LYS A 1 302 ? -1.583 -7.834 26.117 1.00 66.94 302 LYS A O 1
ATOM 2354 N N . GLY A 1 303 ? -1.375 -5.647 26.647 1.00 57.25 303 GLY A N 1
ATOM 2355 C CA . GLY A 1 303 ? 0.086 -5.609 26.736 1.00 57.25 303 GLY A CA 1
ATOM 2356 C C . GLY A 1 303 ? 0.643 -6.403 27.929 1.00 57.25 303 GLY A C 1
ATOM 2357 O O . GLY A 1 303 ? -0.095 -6.928 28.772 1.00 57.25 303 GLY A O 1
ATOM 2358 N N . ALA A 1 304 ? 1.970 -6.538 27.980 1.00 55.06 304 ALA A N 1
ATOM 2359 C CA . ALA A 1 304 ? 2.665 -7.464 28.878 1.00 55.06 304 ALA A CA 1
ATOM 2360 C C . ALA A 1 304 ? 2.561 -7.120 30.378 1.00 55.06 304 ALA A C 1
ATOM 2362 O O . ALA A 1 304 ? 2.829 -7.993 31.201 1.00 55.06 304 ALA A O 1
ATOM 2363 N N . ASN A 1 305 ? 2.136 -5.908 30.753 1.00 56.84 305 ASN A N 1
ATOM 2364 C CA . ASN A 1 305 ? 2.287 -5.409 32.121 1.00 56.84 305 ASN A CA 1
ATOM 2365 C C . ASN A 1 305 ? 0.945 -5.352 32.884 1.00 56.84 305 ASN A C 1
ATOM 2367 O O . ASN A 1 305 ? -0.136 -5.434 32.293 1.00 56.84 305 ASN A O 1
ATOM 2371 N N . ASP A 1 306 ? 1.016 -5.228 34.213 1.00 54.09 306 ASP A N 1
ATOM 2372 C CA . ASP A 1 306 ? -0.147 -5.260 35.124 1.00 54.09 306 ASP A CA 1
ATOM 2373 C C . ASP A 1 306 ? -0.951 -3.947 35.166 1.00 54.09 306 ASP A C 1
ATOM 2375 O O . ASP A 1 306 ? -2.049 -3.915 35.713 1.00 54.09 306 ASP A O 1
ATOM 2379 N N . ASN A 1 307 ? -0.438 -2.880 34.546 1.00 54.66 307 ASN A N 1
ATOM 2380 C CA . ASN A 1 307 ? -1.107 -1.576 34.457 1.00 54.66 307 ASN A CA 1
ATOM 2381 C C . ASN A 1 307 ? -1.856 -1.368 33.126 1.00 54.66 307 ASN A C 1
ATOM 2383 O O . ASN A 1 307 ? -2.468 -0.320 32.919 1.00 54.66 307 ASN A O 1
ATOM 2387 N N . ASP A 1 308 ? -1.803 -2.347 32.217 1.00 56.53 308 ASP A N 1
ATOM 2388 C CA . ASP A 1 308 ? -2.415 -2.248 30.894 1.00 56.53 308 ASP A CA 1
ATOM 2389 C C . ASP A 1 308 ? -3.831 -2.833 30.927 1.00 56.53 308 ASP A C 1
ATOM 2391 O O . ASP A 1 308 ? -4.035 -4.052 30.924 1.00 56.53 308 ASP A O 1
ATOM 2395 N N . HIS A 1 309 ? -4.831 -1.955 30.942 1.00 60.00 309 HIS A N 1
ATOM 2396 C CA . HIS A 1 309 ? -6.235 -2.336 30.824 1.00 60.00 309 HIS A CA 1
ATOM 2397 C C . HIS A 1 309 ? -6.691 -2.260 29.369 1.00 60.00 309 HIS A C 1
ATOM 2399 O O . HIS A 1 309 ? -6.386 -1.306 28.653 1.00 60.00 309 HIS A O 1
ATOM 2405 N N . MET A 1 310 ? -7.491 -3.236 28.935 1.00 65.94 310 MET A N 1
ATOM 2406 C CA . MET A 1 310 ? -8.250 -3.072 27.700 1.00 65.94 310 MET A CA 1
ATOM 2407 C C . MET A 1 310 ? -9.475 -2.218 27.983 1.00 65.94 310 MET A C 1
ATOM 2409 O O . MET A 1 310 ? -10.448 -2.689 28.570 1.00 65.94 310 MET A O 1
ATOM 2413 N N . MET A 1 311 ? -9.405 -0.961 27.566 1.00 64.12 311 MET A N 1
ATOM 2414 C CA . MET A 1 311 ? -10.487 -0.000 27.722 1.00 64.12 311 MET A CA 1
ATOM 2415 C C . MET A 1 311 ? -11.195 0.179 26.383 1.00 64.12 311 MET A C 1
ATOM 2417 O O . MET A 1 311 ? -10.585 0.590 25.397 1.00 64.12 311 MET A O 1
ATOM 2421 N N . ILE A 1 312 ? -12.493 -0.117 26.350 1.00 73.38 312 ILE A N 1
ATOM 2422 C CA . ILE A 1 312 ? -13.364 0.295 25.248 1.00 73.38 312 ILE A CA 1
ATOM 2423 C C . ILE A 1 312 ? -13.930 1.663 25.639 1.00 73.38 312 ILE A C 1
ATOM 2425 O O . ILE A 1 312 ? -14.885 1.735 26.410 1.00 73.38 312 ILE A O 1
ATOM 2429 N N . HIS A 1 313 ? -13.315 2.740 25.147 1.00 63.19 313 HIS A N 1
ATOM 2430 C CA . HIS A 1 313 ? -13.839 4.096 25.320 1.00 63.19 313 HIS A CA 1
ATOM 2431 C C . HIS A 1 313 ? -15.017 4.309 24.365 1.00 63.19 313 HIS A C 1
ATOM 2433 O O . HIS A 1 313 ? -14.868 4.220 23.145 1.00 63.19 313 HIS A O 1
ATOM 2439 N N . LEU A 1 314 ? -16.198 4.551 24.928 1.00 72.25 314 LEU A N 1
ATOM 2440 C CA . LEU A 1 314 ? -17.422 4.857 24.191 1.00 72.25 314 LEU A CA 1
ATOM 2441 C C . LEU A 1 314 ? -17.730 6.347 24.367 1.00 72.25 314 LEU A C 1
ATOM 2443 O O . LEU A 1 314 ? -18.682 6.715 25.050 1.00 72.25 314 LEU A O 1
ATOM 2447 N N . ASP A 1 315 ? -16.886 7.197 23.785 1.00 56.62 315 ASP A N 1
ATOM 2448 C CA . ASP A 1 315 ? -16.974 8.648 23.952 1.00 56.62 315 ASP A CA 1
ATOM 2449 C C . ASP A 1 315 ? -18.014 9.244 22.991 1.00 56.62 315 ASP A C 1
ATOM 2451 O O . ASP A 1 315 ? -17.848 9.249 21.770 1.00 56.62 315 ASP A O 1
ATOM 2455 N N . GLY A 1 316 ? -19.117 9.731 23.553 1.00 60.16 316 GLY A N 1
ATOM 2456 C CA . GLY A 1 316 ? -20.195 10.434 22.860 1.00 60.16 316 GLY A CA 1
ATOM 2457 C C . GLY A 1 316 ? -21.384 10.637 23.797 1.00 60.16 316 GLY A C 1
ATOM 2458 O O . GLY A 1 316 ? -21.492 9.921 24.791 1.00 60.16 316 GLY A O 1
ATOM 2459 N N . ASP A 1 317 ? -22.290 11.567 23.474 1.00 54.72 317 ASP A N 1
ATOM 2460 C CA . ASP A 1 317 ? -23.420 11.980 24.335 1.00 54.72 317 ASP A CA 1
ATOM 2461 C C . ASP A 1 317 ? -24.285 10.818 24.864 1.00 54.72 317 ASP A C 1
ATOM 2463 O O . ASP A 1 317 ? -24.997 10.977 25.852 1.00 54.72 317 ASP A O 1
ATOM 2467 N N . THR A 1 318 ? -24.231 9.645 24.220 1.00 60.09 318 THR A N 1
ATOM 2468 C CA . THR A 1 318 ? -24.951 8.438 24.649 1.00 60.09 318 THR A CA 1
ATOM 2469 C C . THR A 1 318 ? -24.069 7.237 25.001 1.00 60.09 318 THR A C 1
ATOM 2471 O O . THR A 1 318 ? -24.608 6.307 25.579 1.00 60.09 318 THR A O 1
ATOM 2474 N N . GLY A 1 319 ? -22.779 7.201 24.633 1.00 63.72 319 GLY A N 1
ATOM 2475 C CA . GLY A 1 319 ? -21.812 6.118 24.920 1.00 63.72 319 GLY A CA 1
ATOM 2476 C C . GLY A 1 319 ? -22.368 4.724 25.286 1.00 63.72 319 GLY A C 1
ATOM 2477 O O . GLY A 1 319 ? -22.120 4.243 26.388 1.00 63.72 319 GLY A O 1
ATOM 2478 N N . VAL A 1 320 ? -23.138 4.062 24.406 1.00 66.12 320 VAL A N 1
ATOM 2479 C CA . VAL A 1 320 ? -23.826 2.794 24.745 1.00 66.12 320 VAL A CA 1
ATOM 2480 C C . VAL A 1 320 ? -23.063 1.575 24.224 1.00 66.12 320 VAL A C 1
ATOM 2482 O O . VAL A 1 320 ? -22.842 1.440 23.021 1.00 66.12 320 VAL A O 1
ATOM 2485 N N . GLY A 1 321 ? -22.744 0.632 25.115 1.00 75.94 321 GLY A N 1
ATOM 2486 C CA . GLY A 1 321 ? -22.284 -0.714 24.762 1.00 75.94 321 GLY A CA 1
ATOM 2487 C C . GLY A 1 321 ? -23.445 -1.710 24.771 1.00 75.94 321 GLY A C 1
ATOM 2488 O O . GLY A 1 321 ? -24.032 -1.966 25.818 1.00 75.94 321 GLY A O 1
ATOM 2489 N N . GLY A 1 322 ? -23.795 -2.275 23.613 1.00 73.06 322 GLY A N 1
ATOM 2490 C CA . GLY A 1 322 ? -24.889 -3.243 23.486 1.00 73.06 322 GLY A CA 1
ATOM 2491 C C . GLY A 1 322 ? -24.394 -4.669 23.251 1.00 73.06 322 GLY A C 1
ATOM 2492 O O . GLY A 1 322 ? -23.765 -4.942 22.230 1.00 73.06 322 GLY A O 1
ATOM 2493 N N . PHE A 1 323 ? -24.752 -5.599 24.137 1.00 79.50 323 PHE A N 1
ATOM 2494 C CA . PHE A 1 323 ? -24.507 -7.033 23.966 1.00 79.50 323 PHE A CA 1
ATOM 2495 C C . PHE A 1 323 ? -25.846 -7.761 23.811 1.00 79.50 323 PHE A C 1
ATOM 2497 O O . PHE A 1 323 ? -26.724 -7.640 24.660 1.00 79.50 323 PHE A O 1
ATOM 2504 N N . ARG A 1 324 ? -26.033 -8.506 22.710 1.00 75.56 324 ARG A N 1
ATOM 2505 C CA . ARG A 1 324 ? -27.229 -9.361 22.543 1.00 75.56 324 ARG A CA 1
ATOM 2506 C C . ARG A 1 324 ? -27.161 -10.629 23.398 1.00 75.56 324 ARG A C 1
ATOM 2508 O O . ARG A 1 324 ? -28.200 -11.158 23.775 1.00 75.56 324 ARG A O 1
ATOM 2515 N N . GLY A 1 325 ? -25.953 -11.128 23.653 1.00 81.00 325 GLY A N 1
ATOM 2516 C CA . GLY A 1 325 ? -25.691 -12.180 24.635 1.00 81.00 325 GLY A CA 1
ATOM 2517 C C . GLY A 1 325 ? -25.296 -11.589 25.989 1.00 81.00 325 GLY A C 1
ATOM 2518 O O . GLY A 1 325 ? -25.102 -10.382 26.111 1.00 81.00 325 GLY A O 1
ATOM 2519 N N . GLY A 1 326 ? -25.153 -12.444 27.001 1.00 79.12 326 GLY A N 1
ATOM 2520 C CA . GLY A 1 326 ? -24.623 -12.036 28.302 1.00 79.12 326 GLY A CA 1
ATOM 2521 C C . GLY A 1 326 ? -23.103 -11.854 28.289 1.00 79.12 326 GLY A C 1
ATOM 2522 O O . GLY A 1 326 ? -22.399 -12.454 27.477 1.00 79.12 326 GLY A O 1
ATOM 2523 N N . VAL A 1 327 ? -22.601 -11.057 29.230 1.00 84.06 327 VAL A N 1
ATOM 2524 C CA . VAL A 1 327 ? -21.171 -10.994 29.558 1.00 84.06 327 VAL A CA 1
ATOM 2525 C C . VAL A 1 327 ? -20.869 -12.108 30.561 1.00 84.06 327 VAL A C 1
ATOM 2527 O O . VAL A 1 327 ? -21.518 -12.196 31.602 1.00 84.06 327 VAL A O 1
ATOM 2530 N N . ILE A 1 328 ? -19.912 -12.984 30.244 1.00 84.62 328 ILE A N 1
ATOM 2531 C CA . ILE A 1 328 ? -19.496 -14.070 31.141 1.00 84.62 328 ILE A CA 1
ATOM 2532 C C . ILE A 1 328 ? -18.288 -13.599 31.946 1.00 84.62 328 ILE A C 1
ATOM 2534 O O . ILE A 1 328 ? -17.211 -13.390 31.392 1.00 84.62 328 ILE A O 1
ATOM 2538 N N . ASN A 1 329 ? -18.461 -13.486 33.261 1.00 86.81 329 ASN A N 1
ATOM 2539 C CA . ASN A 1 329 ? -17.364 -13.212 34.183 1.00 86.81 329 ASN A CA 1
ATOM 2540 C C . ASN A 1 329 ? -16.645 -14.518 34.548 1.00 86.81 329 ASN A C 1
ATOM 2542 O O . ASN A 1 329 ? -17.278 -15.509 34.921 1.00 86.81 329 ASN A O 1
ATOM 2546 N N . GLY A 1 330 ? -15.312 -14.525 34.463 1.00 86.44 330 GLY A N 1
ATOM 2547 C CA . GLY A 1 330 ? -14.504 -15.658 34.909 1.00 86.44 330 GLY A CA 1
ATOM 2548 C C . GLY A 1 330 ? -14.689 -15.894 36.410 1.00 86.44 330 GLY A C 1
ATOM 2549 O O . GLY A 1 330 ? -14.372 -15.029 37.218 1.00 86.44 330 GLY A O 1
ATOM 2550 N N . SER A 1 331 ? -15.197 -17.066 36.795 1.00 91.62 331 SER A N 1
ATOM 2551 C CA . SER A 1 331 ? -15.489 -17.389 38.202 1.00 91.62 331 SER A CA 1
ATOM 2552 C C . SER A 1 331 ? -14.922 -18.743 38.651 1.00 91.62 331 SER A C 1
ATOM 2554 O O . SER A 1 331 ? -15.357 -19.304 39.658 1.00 91.62 331 SER A O 1
ATOM 2556 N N . ASP A 1 332 ? -13.948 -19.282 37.919 1.00 96.00 332 ASP A N 1
ATOM 2557 C CA . ASP A 1 332 ? -13.320 -20.561 38.252 1.00 96.00 332 ASP A CA 1
ATOM 2558 C C . ASP A 1 332 ? -12.573 -20.485 39.599 1.00 96.00 332 ASP A C 1
ATOM 2560 O O . ASP A 1 332 ? -11.895 -19.503 39.896 1.00 96.00 332 ASP A O 1
ATOM 2564 N N . LYS A 1 333 ? -12.664 -21.531 40.429 1.00 95.38 333 LYS A N 1
ATOM 2565 C CA . LYS A 1 333 ? -11.973 -21.581 41.729 1.00 95.38 333 LYS A CA 1
ATOM 2566 C C . LYS A 1 333 ? -10.453 -21.438 41.587 1.00 95.38 333 LYS A C 1
ATOM 2568 O O . LYS A 1 333 ? -9.814 -20.894 42.477 1.00 95.38 333 LYS A O 1
ATOM 2573 N N . ARG A 1 334 ? -9.870 -21.907 40.479 1.00 95.44 334 ARG A N 1
ATOM 2574 C CA . ARG A 1 334 ? -8.415 -21.905 40.238 1.00 95.44 334 ARG A CA 1
ATOM 2575 C C . ARG A 1 334 ? -7.835 -20.509 40.021 1.00 95.44 334 ARG A C 1
ATOM 2577 O O . ARG A 1 334 ? -6.631 -20.341 40.162 1.00 95.44 334 ARG A O 1
ATOM 2584 N N . ILE A 1 335 ? -8.676 -19.533 39.683 1.00 92.62 335 ILE A N 1
ATOM 2585 C CA . ILE A 1 335 ? -8.273 -18.132 39.502 1.00 92.62 335 ILE A CA 1
ATOM 2586 C C . ILE A 1 335 ? -8.612 -17.268 40.726 1.00 92.62 335 ILE A C 1
ATOM 2588 O O . ILE A 1 335 ? -8.520 -16.047 40.658 1.00 92.62 335 ILE A O 1
ATOM 2592 N N . LYS A 1 336 ? -9.019 -17.888 41.843 1.00 93.75 336 LYS A N 1
ATOM 2593 C CA . LYS A 1 336 ? -9.385 -17.214 43.093 1.00 93.75 336 LYS A CA 1
ATOM 2594 C C . LYS A 1 336 ? -8.547 -17.749 44.254 1.00 93.75 336 LYS A C 1
ATOM 2596 O O . LYS A 1 336 ? -8.144 -18.910 44.269 1.00 93.75 336 LYS A O 1
ATOM 2601 N N . ASN A 1 337 ? -8.311 -16.904 45.248 1.00 94.88 337 ASN A N 1
ATOM 2602 C CA . ASN A 1 337 ? -7.658 -17.262 46.506 1.00 94.88 337 ASN A CA 1
ATOM 2603 C C . ASN A 1 337 ? -8.478 -16.708 47.684 1.00 94.88 337 ASN A C 1
ATOM 2605 O O . ASN A 1 337 ? -9.396 -15.926 47.463 1.00 94.88 337 ASN A O 1
ATOM 2609 N N . THR A 1 338 ? -8.173 -17.143 48.912 1.00 95.50 338 THR A N 1
ATOM 2610 C CA . THR A 1 338 ? -8.798 -16.618 50.148 1.00 95.50 338 THR A CA 1
ATOM 2611 C C . THR A 1 338 ? -10.337 -16.658 50.120 1.00 95.50 338 THR A C 1
ATOM 2613 O O . THR A 1 338 ? -11.018 -15.697 50.455 1.00 95.50 338 THR A O 1
ATOM 2616 N N . ILE A 1 339 ? -10.900 -17.784 49.669 1.00 95.88 339 ILE A N 1
ATOM 2617 C CA . ILE A 1 339 ? -12.349 -17.953 49.488 1.00 95.88 339 ILE A CA 1
ATOM 2618 C C . ILE A 1 339 ? -12.999 -18.257 50.844 1.00 95.88 339 ILE A C 1
ATOM 2620 O O . ILE A 1 339 ? -12.718 -19.304 51.429 1.00 95.88 339 ILE A O 1
ATOM 2624 N N . LEU A 1 340 ? -13.872 -17.361 51.305 1.00 94.81 340 LEU A N 1
ATOM 2625 C CA . LEU A 1 340 ? -14.649 -17.468 52.542 1.00 94.81 340 LEU A CA 1
ATOM 2626 C C . LEU A 1 340 ? -16.132 -17.190 52.254 1.00 94.81 340 LEU A C 1
ATOM 2628 O O . LEU A 1 340 ? -16.452 -16.490 51.292 1.00 94.81 340 LEU A O 1
ATOM 2632 N N . ASP A 1 341 ? -17.020 -17.728 53.091 1.00 95.94 341 ASP A N 1
ATOM 2633 C CA . ASP A 1 341 ? -18.447 -17.399 53.038 1.00 95.94 341 ASP A CA 1
ATOM 2634 C C . ASP A 1 341 ? -18.689 -15.967 53.539 1.00 95.94 341 ASP A C 1
ATOM 2636 O O . ASP A 1 341 ? -18.038 -15.510 54.483 1.00 95.94 341 ASP A O 1
ATOM 2640 N N . LEU A 1 342 ? -19.649 -15.265 52.929 1.00 95.31 342 LEU A N 1
ATOM 2641 C CA . LEU A 1 342 ? -20.049 -13.929 53.373 1.00 95.31 342 LEU A CA 1
ATOM 2642 C C . LEU A 1 342 ? -20.795 -13.993 54.711 1.00 95.31 342 LEU A C 1
ATOM 2644 O O . LEU A 1 342 ? -21.658 -14.847 54.934 1.00 95.31 342 LEU A O 1
ATOM 2648 N N . SER A 1 343 ? -20.508 -13.033 55.591 1.00 96.25 343 SER A N 1
ATOM 2649 C CA . SER A 1 343 ? -21.279 -12.837 56.815 1.00 96.25 343 SER A CA 1
ATOM 2650 C C . SER A 1 343 ? -22.652 -12.276 56.462 1.00 96.25 343 SER A C 1
ATOM 2652 O O . SER A 1 343 ? -22.795 -11.091 56.177 1.00 96.25 343 SER A O 1
ATOM 2654 N N . LYS A 1 344 ? -23.685 -13.119 56.544 1.00 97.06 344 LYS A N 1
ATOM 2655 C CA . LYS A 1 344 ? -25.081 -12.729 56.288 1.00 97.06 344 LYS A CA 1
ATOM 2656 C C . LYS A 1 344 ? -25.496 -11.455 57.032 1.00 97.06 344 LYS A C 1
ATOM 2658 O O . LYS A 1 344 ? -26.160 -10.597 56.460 1.00 97.06 344 LYS A O 1
ATOM 2663 N N . LYS A 1 345 ? -25.079 -11.322 58.298 1.00 95.88 345 LYS A N 1
ATOM 2664 C CA . LYS A 1 345 ? -25.368 -10.148 59.129 1.00 95.88 345 LYS A CA 1
ATOM 2665 C C . LYS A 1 345 ? -24.690 -8.892 58.579 1.00 95.88 345 LYS A C 1
ATOM 2667 O O . LYS A 1 345 ? -25.368 -7.896 58.365 1.00 95.88 345 LYS A O 1
ATOM 2672 N N . GLN A 1 346 ? -23.389 -8.966 58.314 1.00 95.38 346 GLN A N 1
ATOM 2673 C CA . GLN A 1 346 ? -22.607 -7.840 57.800 1.00 95.38 346 GLN A CA 1
ATOM 2674 C C . GLN A 1 346 ? -23.112 -7.398 56.422 1.00 95.38 346 GLN A C 1
ATOM 2676 O O . GLN A 1 346 ? -23.379 -6.218 56.217 1.00 95.38 346 GLN A O 1
ATOM 2681 N N . SER A 1 347 ? -23.353 -8.357 55.520 1.00 96.00 347 SER A N 1
ATOM 2682 C CA . SER A 1 347 ? -23.978 -8.101 54.221 1.00 96.00 347 SER A CA 1
ATOM 2683 C C . SER A 1 347 ? -25.336 -7.419 54.383 1.00 96.00 347 SER A C 1
ATOM 2685 O O . SER A 1 347 ? -25.606 -6.443 53.692 1.00 96.00 347 SER A O 1
ATOM 2687 N N . SER A 1 348 ? -26.177 -7.866 55.325 1.00 96.75 348 SER A N 1
ATOM 2688 C CA . SER A 1 348 ? -27.486 -7.244 55.558 1.00 96.75 348 SER A CA 1
ATOM 2689 C C . SER A 1 348 ? -27.393 -5.823 56.112 1.00 96.75 348 SER A C 1
ATOM 2691 O O . SER A 1 348 ? -28.099 -4.941 55.631 1.00 96.75 348 SER A O 1
ATOM 2693 N N . GLU A 1 349 ? -26.500 -5.571 57.074 1.00 95.88 349 GLU A N 1
ATOM 2694 C CA . GLU A 1 349 ? -26.274 -4.239 57.644 1.00 95.88 349 GLU A CA 1
ATOM 2695 C C . GLU A 1 349 ? -25.797 -3.269 56.557 1.00 95.88 349 GLU A C 1
ATOM 2697 O O . GLU A 1 349 ? -26.329 -2.163 56.441 1.00 95.88 349 GLU A O 1
ATOM 2702 N N . PHE A 1 350 ? -24.880 -3.723 55.697 1.00 96.19 350 PHE A N 1
ATOM 2703 C CA . PHE A 1 350 ? -24.443 -2.971 54.529 1.00 96.19 350 PHE A CA 1
ATOM 2704 C C . PHE A 1 350 ? -25.598 -2.718 53.550 1.00 96.19 350 PHE A C 1
ATOM 2706 O O . PHE A 1 350 ? -25.900 -1.563 53.260 1.00 96.19 350 PHE A O 1
ATOM 2713 N N . ILE A 1 351 ? -26.308 -3.750 53.084 1.00 96.38 351 ILE A N 1
ATOM 2714 C CA . ILE A 1 351 ? -27.405 -3.598 52.113 1.00 96.38 351 ILE A CA 1
ATOM 2715 C C . ILE A 1 351 ? -28.508 -2.670 52.635 1.00 96.38 351 ILE A C 1
ATOM 2717 O O . ILE A 1 351 ? -28.988 -1.816 51.890 1.00 96.38 351 ILE A O 1
ATOM 2721 N N . TYR A 1 352 ? -28.894 -2.784 53.907 1.00 96.06 352 TYR A N 1
ATOM 2722 C CA . TYR A 1 352 ? -29.917 -1.921 54.505 1.00 96.06 352 TYR A CA 1
ATOM 2723 C C . TYR A 1 352 ? -29.456 -0.474 54.708 1.00 96.06 352 TYR A C 1
ATOM 2725 O O . TYR A 1 352 ? -30.297 0.421 54.796 1.00 96.06 352 TYR A O 1
ATOM 2733 N N . SER A 1 353 ? -28.146 -0.226 54.769 1.00 95.75 353 SER A N 1
ATOM 2734 C CA . SER A 1 353 ? -27.603 1.134 54.838 1.00 95.75 353 SER A CA 1
ATOM 2735 C C . SER A 1 353 ? -27.689 1.879 53.497 1.00 95.75 353 SER A C 1
ATOM 2737 O O . SER A 1 353 ? -27.733 3.115 53.476 1.00 95.75 353 SER A O 1
ATOM 2739 N N . LEU A 1 354 ? -27.775 1.148 52.377 1.00 95.88 354 LEU A N 1
ATOM 2740 C CA . LEU A 1 354 ? -27.782 1.730 51.038 1.00 95.88 354 LEU A CA 1
ATOM 2741 C C . LEU A 1 354 ? -29.074 2.494 50.743 1.00 95.88 354 LEU A C 1
ATOM 2743 O O . LEU A 1 354 ? -30.191 2.047 51.005 1.00 95.88 354 LEU A O 1
ATOM 2747 N N . ARG A 1 355 ? -28.925 3.656 50.102 1.00 95.00 355 ARG A N 1
ATOM 2748 C CA . ARG A 1 355 ? -30.045 4.528 49.728 1.00 95.00 355 ARG A CA 1
ATOM 2749 C C . ARG A 1 355 ? -30.256 4.504 48.222 1.00 95.00 355 ARG A C 1
ATOM 2751 O O . ARG A 1 355 ? -29.572 5.223 47.499 1.00 95.00 355 ARG A O 1
ATOM 2758 N N . ALA A 1 356 ? -31.228 3.724 47.753 1.00 95.25 356 ALA A N 1
ATOM 2759 C CA . ALA A 1 356 ? -31.634 3.746 46.349 1.00 95.25 356 ALA A CA 1
ATOM 2760 C C . ALA A 1 356 ? -32.154 5.141 45.949 1.00 95.25 356 ALA A C 1
ATOM 2762 O O . ALA A 1 356 ? -32.908 5.777 46.693 1.00 95.25 356 ALA A O 1
ATOM 2763 N N . LYS A 1 357 ? -31.747 5.625 44.774 1.00 96.81 357 LYS A N 1
ATOM 2764 C CA . LYS A 1 357 ? -32.086 6.946 44.232 1.00 96.81 357 LYS A CA 1
ATOM 2765 C C . LYS A 1 357 ? -32.667 6.829 42.827 1.00 96.81 357 LYS A C 1
ATOM 2767 O O . LYS A 1 357 ? -32.304 5.935 42.068 1.00 96.81 357 LYS A O 1
ATOM 2772 N N . SER A 1 358 ? -33.511 7.796 42.483 1.00 96.19 358 SER A N 1
ATOM 2773 C CA . SER A 1 358 ? -33.877 8.123 41.104 1.00 96.19 358 SER A CA 1
ATOM 2774 C C . SER A 1 358 ? -33.082 9.354 40.676 1.00 96.19 358 SER A C 1
ATOM 2776 O O . SER A 1 358 ? -33.057 10.343 41.412 1.00 96.19 358 SER A O 1
ATOM 2778 N N . TYR A 1 359 ? -32.434 9.313 39.517 1.00 94.19 359 TYR A N 1
ATOM 2779 C CA . TYR A 1 359 ? -31.604 10.410 39.013 1.00 94.19 359 TYR A CA 1
ATOM 2780 C C . TYR A 1 359 ? -31.659 10.506 37.484 1.00 94.19 359 TYR A C 1
ATOM 2782 O O . TYR A 1 359 ? -32.190 9.628 36.815 1.00 94.19 359 TYR A O 1
ATOM 2790 N N . ARG A 1 360 ? -31.116 11.586 36.924 1.00 91.62 360 ARG A N 1
ATOM 2791 C CA . ARG A 1 360 ? -30.907 11.772 35.480 1.00 91.62 360 ARG A CA 1
ATOM 2792 C C . ARG A 1 360 ? -29.494 12.300 35.273 1.00 91.62 360 ARG A C 1
ATOM 2794 O O . ARG A 1 360 ? -29.033 13.089 36.100 1.00 91.62 360 ARG A O 1
ATOM 2801 N N . TYR A 1 361 ? -28.805 11.880 34.214 1.00 87.06 361 TYR A N 1
ATOM 2802 C CA . TYR A 1 361 ? -27.493 12.451 33.919 1.00 87.06 361 TYR A CA 1
ATOM 2803 C C . TYR A 1 361 ? -27.632 13.900 33.436 1.00 87.06 361 TYR A C 1
ATOM 2805 O O . TYR A 1 361 ? -28.595 14.255 32.762 1.00 87.06 361 TYR A O 1
ATOM 2813 N N . ASN A 1 362 ? -26.653 14.755 33.744 1.00 86.69 362 ASN A N 1
ATOM 2814 C CA . ASN A 1 362 ? -26.706 16.177 33.373 1.00 86.69 362 ASN A CA 1
ATOM 2815 C C . ASN A 1 362 ? -26.779 16.413 31.850 1.00 86.69 362 ASN A C 1
ATOM 2817 O O . ASN A 1 362 ? -27.256 17.462 31.425 1.00 86.69 362 ASN A O 1
ATOM 2821 N N . PHE A 1 363 ? -26.303 15.458 31.043 1.00 81.12 363 PHE A N 1
ATOM 2822 C CA . PHE A 1 363 ? -26.341 15.512 29.577 1.00 81.12 363 PHE A CA 1
ATOM 2823 C C . PHE A 1 363 ? -27.646 14.960 28.975 1.00 81.12 363 PHE A C 1
ATOM 2825 O O . PHE A 1 363 ? -27.910 15.157 27.790 1.00 81.12 363 PHE A O 1
ATOM 2832 N N . GLU A 1 364 ? -28.486 14.291 29.766 1.00 82.44 364 GLU A N 1
ATOM 2833 C CA . GLU A 1 364 ? -29.743 13.716 29.291 1.00 82.44 364 GLU A CA 1
ATOM 2834 C C . GLU A 1 364 ? -30.899 14.708 29.414 1.00 82.44 364 GLU A C 1
ATOM 2836 O O . GLU A 1 364 ? -31.070 15.390 30.428 1.00 82.44 364 GLU A O 1
ATOM 2841 N N . LYS A 1 365 ? -31.750 14.749 28.384 1.00 81.75 365 LYS A N 1
ATOM 2842 C CA . LYS A 1 365 ? -32.962 15.580 28.382 1.00 81.75 365 LYS A CA 1
ATOM 2843 C C . LYS A 1 365 ? -34.145 14.880 29.051 1.00 81.75 365 LYS A C 1
ATOM 2845 O O . LYS A 1 365 ? -34.842 15.498 29.854 1.00 81.75 365 LYS A O 1
ATOM 2850 N N . ASP A 1 366 ? -34.318 13.587 28.797 1.00 86.06 366 ASP A N 1
ATOM 2851 C CA . ASP A 1 366 ? -35.485 12.803 29.207 1.00 86.06 366 ASP A CA 1
ATOM 2852 C C . ASP A 1 366 ? -35.070 11.479 29.862 1.00 86.06 366 ASP A C 1
ATOM 2854 O O . ASP A 1 366 ? -33.973 10.981 29.624 1.00 86.06 366 ASP A O 1
ATOM 2858 N N . GLY A 1 367 ? -35.971 10.897 30.660 1.00 86.94 367 GLY A N 1
ATOM 2859 C CA . GLY A 1 367 ? -35.750 9.627 31.359 1.00 86.94 367 GLY A CA 1
ATOM 2860 C C . GLY A 1 367 ? -35.206 9.781 32.783 1.00 86.94 367 GLY A C 1
ATOM 2861 O O . GLY A 1 367 ? -34.605 10.794 33.138 1.00 86.94 367 GLY A O 1
ATOM 2862 N N . PHE A 1 368 ? -35.462 8.764 33.609 1.00 92.12 368 PHE A N 1
ATOM 2863 C CA . PHE A 1 368 ? -34.892 8.620 34.947 1.00 92.12 368 PHE A CA 1
ATOM 2864 C C . PHE A 1 368 ? -34.225 7.254 35.071 1.00 92.12 368 PHE A C 1
ATOM 2866 O O . PHE A 1 368 ? -34.792 6.233 34.676 1.00 92.12 368 PHE A O 1
ATOM 2873 N N . HIS A 1 369 ? -33.041 7.257 35.664 1.00 92.75 369 HIS A N 1
ATOM 2874 C CA . HIS A 1 369 ? -32.291 6.078 36.065 1.00 92.75 369 HIS A CA 1
ATOM 2875 C C . HIS A 1 369 ? -32.546 5.778 37.535 1.00 92.75 369 HIS A C 1
ATOM 2877 O O . HIS A 1 369 ? -32.769 6.686 38.338 1.00 92.75 369 HIS A O 1
ATOM 2883 N N . HIS A 1 370 ? -32.461 4.501 37.893 1.00 95.69 370 HIS A N 1
ATOM 2884 C CA . HIS A 1 370 ? -32.485 4.054 39.280 1.00 95.69 370 HIS A CA 1
ATOM 2885 C C . HIS A 1 370 ? -31.145 3.425 39.629 1.00 95.69 370 HIS A C 1
ATOM 2887 O O . HIS A 1 370 ? -30.611 2.627 38.862 1.00 95.69 370 HIS A O 1
ATOM 2893 N N . GLY A 1 371 ? -30.616 3.769 40.795 1.00 94.81 371 GLY A N 1
ATOM 2894 C CA . GLY A 1 371 ? -29.335 3.248 41.248 1.00 94.81 371 GLY A CA 1
ATOM 2895 C C . GLY A 1 371 ? -28.913 3.861 42.572 1.00 94.81 371 GLY A C 1
ATOM 2896 O O . GLY A 1 371 ? -29.754 4.248 43.384 1.00 94.81 371 GLY A O 1
ATOM 2897 N N . PHE A 1 372 ? -27.607 3.965 42.777 1.00 95.06 372 PHE A N 1
ATOM 2898 C CA . PHE A 1 372 ? -27.000 4.548 43.969 1.00 95.06 372 PHE A CA 1
ATOM 2899 C C . PHE A 1 372 ? -26.020 5.660 43.585 1.00 95.06 372 PHE A C 1
ATOM 2901 O O . PHE A 1 372 ? -25.500 5.695 42.470 1.00 95.06 372 PHE A O 1
ATOM 2908 N N . ILE A 1 373 ? -25.757 6.563 44.528 1.00 94.44 373 ILE A N 1
ATOM 2909 C CA . ILE A 1 373 ? -24.709 7.579 44.400 1.00 94.44 373 ILE A CA 1
ATOM 2910 C C . ILE A 1 373 ? -23.428 7.001 44.989 1.00 94.44 373 ILE A C 1
ATOM 2912 O O . ILE A 1 373 ? -23.431 6.551 46.131 1.00 94.44 373 ILE A O 1
ATOM 2916 N N . ALA A 1 374 ? -22.340 6.998 44.218 1.00 92.75 374 ALA A N 1
ATOM 2917 C CA . ALA A 1 374 ? -21.105 6.321 44.607 1.00 92.75 374 ALA A CA 1
ATOM 2918 C C . ALA A 1 374 ? -20.537 6.827 45.944 1.00 92.75 374 ALA A C 1
ATOM 2920 O O . ALA A 1 374 ? -20.050 6.037 46.744 1.00 92.75 374 ALA A O 1
ATOM 2921 N N . GLN A 1 375 ? -20.658 8.128 46.207 1.00 91.75 375 GLN A N 1
ATOM 2922 C CA . GLN A 1 375 ? -20.242 8.760 47.457 1.00 91.75 375 GLN A CA 1
ATOM 2923 C C . GLN A 1 375 ? -21.060 8.262 48.659 1.00 91.75 375 GLN A C 1
ATOM 2925 O O . GLN A 1 375 ? -20.468 7.891 49.665 1.00 91.75 375 GLN A O 1
ATOM 2930 N N . ASP A 1 376 ? -22.389 8.160 48.532 1.00 93.88 376 ASP A N 1
ATOM 2931 C CA . ASP A 1 376 ? -23.258 7.615 49.590 1.00 93.88 376 ASP A CA 1
ATOM 2932 C C . ASP A 1 376 ? -22.890 6.149 49.910 1.00 93.88 376 ASP A C 1
ATOM 2934 O O . ASP A 1 376 ? -22.914 5.726 51.065 1.00 93.88 376 ASP A O 1
ATOM 2938 N N . VAL A 1 377 ? -22.537 5.359 48.886 1.00 93.81 377 VAL A N 1
ATOM 2939 C CA . VAL A 1 377 ? -22.105 3.960 49.066 1.00 93.81 377 VAL A CA 1
ATOM 2940 C C . VAL A 1 377 ? -20.725 3.889 49.724 1.00 93.81 377 VAL A C 1
ATOM 2942 O O . VAL A 1 377 ? -20.523 3.057 50.603 1.00 93.81 377 VAL A O 1
ATOM 2945 N N . LEU A 1 378 ? -19.790 4.769 49.348 1.00 90.19 378 LEU A N 1
ATOM 2946 C CA . LEU A 1 378 ? -18.446 4.844 49.939 1.00 90.19 378 LEU A CA 1
ATOM 2947 C C . LEU A 1 378 ? -18.470 5.129 51.445 1.00 90.19 378 LEU A C 1
ATOM 2949 O O . LEU A 1 378 ? -17.613 4.630 52.162 1.00 90.19 378 LEU A O 1
ATOM 2953 N N . GLU A 1 379 ? -19.446 5.898 51.931 1.00 91.00 379 GLU A N 1
ATOM 2954 C CA . GLU A 1 379 ? -19.630 6.137 53.370 1.00 91.00 379 GLU A CA 1
ATOM 2955 C C . GLU A 1 379 ? -20.084 4.885 54.136 1.00 91.00 379 GLU A C 1
ATOM 2957 O O . GLU A 1 379 ? -19.914 4.810 55.351 1.00 91.00 379 GLU A O 1
ATOM 2962 N N . SER A 1 380 ? -20.681 3.921 53.432 1.00 90.62 380 SER A N 1
ATOM 2963 C CA . SER A 1 380 ? -21.304 2.732 54.021 1.00 90.62 380 SER A CA 1
ATOM 2964 C C . SER A 1 380 ? -20.477 1.459 53.839 1.00 90.62 380 SER A C 1
ATOM 2966 O O . SER A 1 380 ? -20.671 0.488 54.567 1.00 90.62 380 SER A O 1
ATOM 2968 N N . VAL A 1 381 ? -19.594 1.435 52.840 1.00 88.69 381 VAL A N 1
ATOM 2969 C CA . VAL A 1 381 ? -18.795 0.263 52.484 1.00 88.69 381 VAL A CA 1
ATOM 2970 C C . VAL A 1 381 ? -17.582 0.122 53.403 1.00 88.69 381 VAL A C 1
ATOM 2972 O O . VAL A 1 381 ? -16.943 1.105 53.773 1.00 88.69 381 VAL A O 1
ATOM 2975 N N . GLU A 1 382 ? -17.234 -1.113 53.749 1.00 87.06 382 GLU A N 1
ATOM 2976 C CA . GLU A 1 382 ? -16.014 -1.384 54.501 1.00 87.06 382 GLU A CA 1
ATOM 2977 C C . GLU A 1 382 ? -14.753 -1.253 53.641 1.00 87.06 382 GLU A C 1
ATOM 2979 O O . GLU A 1 382 ? -14.745 -1.506 52.431 1.00 87.06 382 GLU A O 1
ATOM 2984 N N . GLU A 1 383 ? -13.649 -0.887 54.293 1.00 85.12 383 GLU A N 1
ATOM 2985 C CA . GLU A 1 383 ? -12.345 -0.801 53.648 1.00 85.12 383 GLU A CA 1
ATOM 2986 C C . GLU A 1 383 ? -11.942 -2.159 53.042 1.00 85.12 383 GLU A C 1
ATOM 2988 O O . GLU A 1 383 ? -12.033 -3.207 53.681 1.00 85.12 383 GLU A O 1
ATOM 2993 N N . GLY A 1 384 ? -11.492 -2.140 51.785 1.00 83.62 384 GLY A N 1
ATOM 2994 C CA . GLY A 1 384 ? -11.050 -3.333 51.053 1.00 83.62 384 GLY A CA 1
ATOM 2995 C C . GLY A 1 384 ? -12.120 -4.006 50.186 1.00 83.62 384 GLY A C 1
ATOM 2996 O O . GLY A 1 384 ? -11.785 -4.896 49.404 1.00 83.62 384 GLY A O 1
ATOM 2997 N N . TRP A 1 385 ? -13.381 -3.575 50.252 1.00 89.25 385 TRP A N 1
ATOM 2998 C CA . TRP A 1 385 ? -14.438 -4.102 49.388 1.00 89.25 385 TRP A CA 1
ATOM 2999 C C . TRP A 1 385 ? -14.400 -3.463 47.995 1.00 89.25 385 TRP A C 1
ATOM 3001 O O . TRP A 1 385 ? -14.353 -2.243 47.834 1.00 89.25 385 TRP A O 1
ATOM 3011 N N . ASN A 1 386 ? -14.493 -4.290 46.955 1.00 88.06 386 ASN A N 1
ATOM 3012 C CA . ASN A 1 386 ? -14.344 -3.873 45.557 1.00 88.06 386 ASN A CA 1
ATOM 3013 C C . ASN A 1 386 ? -15.655 -3.341 44.928 1.00 88.06 386 ASN A C 1
ATOM 3015 O O . ASN A 1 386 ? -15.894 -3.532 43.735 1.00 88.06 386 ASN A O 1
ATOM 3019 N N . ILE A 1 387 ? -16.518 -2.689 45.721 1.00 88.75 387 ILE A N 1
ATOM 3020 C CA . ILE A 1 387 ? -17.832 -2.169 45.280 1.00 88.75 387 ILE A CA 1
ATOM 3021 C C . ILE A 1 387 ? -17.705 -0.799 44.604 1.00 88.75 387 ILE A C 1
ATOM 3023 O O . ILE A 1 387 ? -18.329 -0.565 43.568 1.00 88.75 387 ILE A O 1
ATOM 3027 N N . CYS A 1 388 ? -16.855 0.084 45.135 1.00 85.50 388 CYS A N 1
ATOM 3028 C CA . CYS A 1 388 ? -16.601 1.422 44.586 1.00 85.50 388 CYS A CA 1
ATOM 3029 C C . CYS A 1 388 ? -15.163 1.590 44.046 1.00 85.50 388 CYS A C 1
ATOM 3031 O O . CYS A 1 388 ? -14.508 2.580 44.377 1.00 85.50 388 CYS A O 1
ATOM 3033 N N . PRO A 1 389 ? -14.605 0.646 43.263 1.00 70.94 389 PRO A N 1
ATOM 3034 C CA . PRO A 1 389 ? -13.171 0.640 42.981 1.00 70.94 389 PRO A CA 1
ATOM 3035 C C . PRO A 1 389 ? -12.770 1.606 41.866 1.00 70.94 389 PRO A C 1
ATOM 3037 O O . PRO A 1 389 ? -11.584 1.845 41.645 1.00 70.94 389 PRO A O 1
ATOM 3040 N N . GLN A 1 390 ? -13.743 2.113 41.108 1.00 65.94 3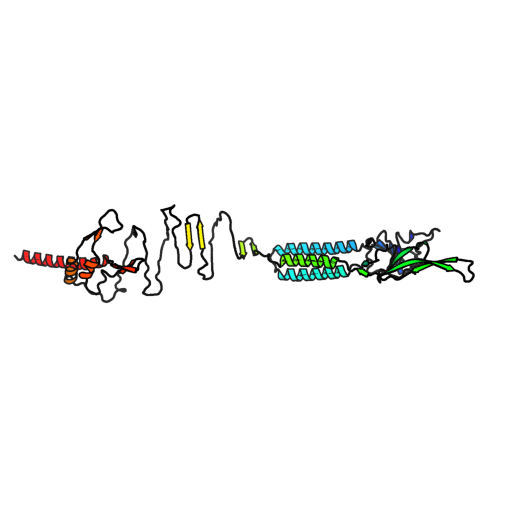90 GLN A N 1
ATOM 3041 C CA . GLN A 1 390 ? -13.479 2.726 39.819 1.00 65.94 390 GLN A CA 1
ATOM 3042 C C . GLN A 1 390 ? -13.397 4.241 39.952 1.00 65.94 390 GLN A C 1
ATOM 3044 O O . GLN A 1 390 ? -14.372 4.899 40.309 1.00 65.94 390 GLN A O 1
ATOM 3049 N N . ILE A 1 391 ? -12.220 4.784 39.647 1.00 69.50 391 ILE A N 1
ATOM 3050 C CA . ILE A 1 391 ? -11.996 6.219 39.525 1.00 69.50 391 ILE A CA 1
ATOM 3051 C C . ILE A 1 391 ? -11.722 6.517 38.054 1.00 69.50 391 ILE A C 1
ATOM 3053 O O . ILE A 1 391 ? -10.687 6.125 37.520 1.00 69.50 391 ILE A O 1
ATOM 3057 N N . PHE A 1 392 ? -12.649 7.206 37.397 1.00 69.94 392 PHE A N 1
ATOM 3058 C CA . PHE A 1 392 ? -12.473 7.689 36.030 1.00 69.94 392 PHE A CA 1
ATOM 3059 C C . PHE A 1 392 ? -11.881 9.090 36.070 1.00 69.94 392 PHE A C 1
ATOM 3061 O O . PHE A 1 392 ? -12.350 9.916 36.845 1.00 69.94 392 PHE A O 1
ATOM 3068 N N . SER A 1 393 ? -10.897 9.385 35.230 1.00 68.88 393 SER A N 1
ATOM 3069 C CA . SER A 1 393 ? -10.435 10.761 35.036 1.00 68.88 393 SER A CA 1
ATOM 3070 C C . SER A 1 393 ? -11.058 11.322 33.764 1.00 68.88 393 SER A C 1
ATOM 3072 O O . SER A 1 393 ? -11.001 10.662 32.728 1.00 68.88 393 SER A O 1
ATOM 3074 N N . ASN A 1 394 ? -11.630 12.526 33.804 1.00 69.69 394 ASN A N 1
ATOM 3075 C CA . ASN A 1 394 ? -11.981 13.220 32.562 1.00 69.69 394 ASN A CA 1
ATOM 3076 C C . ASN A 1 394 ? -10.728 13.793 31.874 1.00 69.69 394 ASN A C 1
ATOM 3078 O O . ASN A 1 394 ? -9.624 1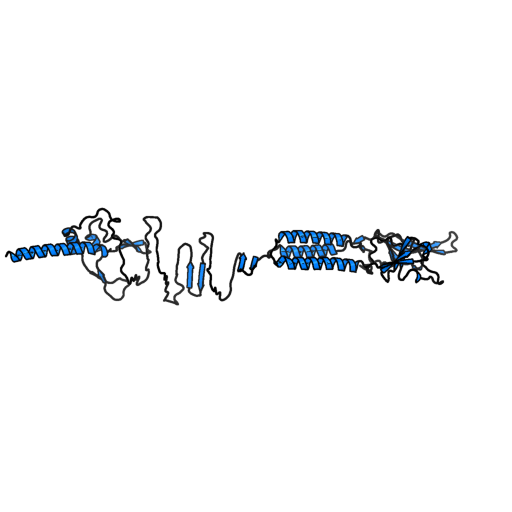3.757 32.420 1.00 69.69 394 ASN A O 1
ATOM 3082 N N . GLY A 1 395 ? -10.903 14.370 30.680 1.00 64.69 395 GLY A N 1
ATOM 3083 C CA . GLY A 1 395 ? -9.816 15.010 29.925 1.00 64.69 395 GLY A CA 1
ATOM 3084 C C . GLY A 1 395 ? -9.123 16.174 30.653 1.00 64.69 395 GLY A C 1
ATOM 3085 O O . GLY A 1 395 ? -8.014 16.543 30.279 1.00 64.69 395 GLY A O 1
ATOM 3086 N N . ASN A 1 396 ? -9.732 16.707 31.717 1.00 73.06 396 ASN A N 1
ATOM 3087 C CA . ASN A 1 396 ? -9.165 17.751 32.575 1.00 73.06 396 ASN A CA 1
ATOM 3088 C C . ASN A 1 396 ? -8.479 17.181 33.834 1.00 73.06 396 ASN A C 1
ATOM 3090 O O . ASN A 1 396 ? -7.986 17.943 34.663 1.00 73.06 396 ASN A O 1
ATOM 3094 N N . GLY A 1 397 ? -8.444 15.854 33.992 1.00 73.62 397 GLY A N 1
ATOM 3095 C CA . GLY A 1 397 ? -7.861 15.165 35.143 1.00 73.62 397 GLY A CA 1
ATOM 3096 C C . GLY A 1 397 ? -8.763 15.091 36.380 1.00 73.62 397 GLY A C 1
ATOM 3097 O O . GLY A 1 397 ? -8.304 14.644 37.432 1.00 73.62 397 GLY A O 1
ATOM 3098 N N . GLU A 1 398 ? -10.031 15.505 36.288 1.00 79.88 398 GLU A N 1
ATOM 3099 C CA . GLU A 1 398 ? -10.987 15.387 37.394 1.00 79.88 398 GLU A CA 1
ATOM 3100 C C . GLU A 1 398 ? -11.428 13.937 37.568 1.00 79.88 398 GLU A C 1
ATOM 3102 O O . GLU A 1 398 ? -11.750 13.256 36.596 1.00 79.88 398 GLU A O 1
ATOM 3107 N N . LYS A 1 399 ? -11.467 13.485 38.821 1.00 81.44 399 LYS A N 1
ATOM 3108 C CA . LYS A 1 399 ? -11.756 12.105 39.209 1.00 81.44 399 LYS A CA 1
ATOM 3109 C C . LYS A 1 399 ? -13.246 11.907 39.508 1.00 81.44 399 LYS A C 1
ATOM 3111 O O . LYS A 1 399 ? -13.810 12.631 40.323 1.00 81.44 399 LYS A O 1
ATOM 3116 N N . TYR A 1 400 ? -13.852 10.882 38.920 1.00 83.06 400 TYR A N 1
ATOM 3117 C CA . TYR A 1 400 ? -15.244 10.471 39.110 1.00 83.06 400 TYR A CA 1
ATOM 3118 C C . TYR A 1 400 ? -15.299 9.063 39.689 1.00 83.06 400 TYR A C 1
ATOM 3120 O O . TYR A 1 400 ? -14.601 8.177 39.205 1.00 83.06 400 TYR A O 1
ATOM 3128 N N . TYR A 1 401 ? -16.156 8.843 40.683 1.00 87.44 401 TYR A N 1
ATOM 3129 C CA . TYR A 1 401 ? -16.374 7.521 41.268 1.00 87.44 401 TYR A CA 1
ATOM 3130 C C . TYR A 1 401 ? -17.402 6.711 40.469 1.00 87.44 401 TYR A C 1
ATOM 3132 O O . TYR A 1 401 ? -18.436 7.238 40.058 1.00 87.44 401 TYR A O 1
ATOM 3140 N N . GLY A 1 402 ? -17.125 5.421 40.294 1.00 87.50 402 GLY A N 1
ATOM 3141 C CA . GLY A 1 402 ? -18.027 4.421 39.731 1.00 87.50 402 GLY A CA 1
ATOM 3142 C C . GLY A 1 402 ? -18.414 3.342 40.737 1.00 87.50 402 GLY A C 1
ATOM 3143 O O . GLY A 1 402 ? -17.740 3.143 41.748 1.00 87.50 402 GLY A O 1
ATOM 3144 N N . LEU A 1 403 ? -19.492 2.622 40.424 1.00 89.62 403 LEU A N 1
ATOM 3145 C CA . LEU A 1 403 ? -20.000 1.497 41.208 1.00 89.62 403 LEU A CA 1
ATOM 3146 C C . LEU A 1 403 ? -19.962 0.207 40.392 1.00 89.62 403 LEU A C 1
ATOM 3148 O O . LEU A 1 403 ? -20.471 0.161 39.271 1.00 89.62 403 LEU A O 1
ATOM 3152 N N . ASN A 1 404 ? -19.442 -0.864 40.986 1.00 89.06 404 ASN A N 1
ATOM 3153 C CA . ASN A 1 404 ? -19.549 -2.211 40.447 1.00 89.06 404 ASN A CA 1
ATOM 3154 C C . ASN A 1 404 ? -20.833 -2.876 40.962 1.00 89.06 404 ASN A C 1
ATOM 3156 O O . ASN A 1 404 ? -20.828 -3.643 41.923 1.00 89.06 404 ASN A O 1
ATOM 3160 N N . TYR A 1 405 ? -21.955 -2.577 40.303 1.00 89.69 405 TYR A N 1
ATOM 3161 C CA . TYR A 1 405 ? -23.276 -3.095 40.678 1.00 89.69 405 TYR A CA 1
ATOM 3162 C C . TYR A 1 405 ? -23.353 -4.629 40.740 1.00 89.69 405 TYR A C 1
ATOM 3164 O O . TYR A 1 405 ? -24.186 -5.160 41.469 1.00 89.69 405 TYR A O 1
ATOM 3172 N N . THR A 1 406 ? -22.503 -5.346 39.998 1.00 90.62 406 THR A N 1
ATOM 3173 C CA . THR A 1 406 ? -22.514 -6.818 39.984 1.00 90.62 406 THR A CA 1
ATOM 3174 C C . THR A 1 406 ? -22.050 -7.404 41.319 1.00 90.62 406 THR A C 1
ATOM 3176 O O . THR A 1 406 ? -22.558 -8.447 41.722 1.00 90.62 406 THR A O 1
ATOM 3179 N N . GLU A 1 407 ? -21.143 -6.728 42.033 1.00 91.44 407 GLU A N 1
ATOM 3180 C CA . GLU A 1 407 ? -20.648 -7.192 43.341 1.00 91.44 407 GLU A CA 1
ATOM 3181 C C . GLU A 1 407 ? -21.761 -7.176 44.397 1.00 91.44 407 GLU A C 1
ATOM 3183 O O . GLU A 1 407 ? -21.857 -8.095 45.206 1.00 91.44 407 GLU A O 1
ATOM 3188 N N . LEU A 1 408 ? -22.686 -6.208 44.315 1.00 93.62 408 LEU A N 1
ATOM 3189 C CA . LEU A 1 408 ? -23.823 -6.092 45.240 1.00 93.62 408 LEU A CA 1
ATOM 3190 C C . LEU A 1 408 ? -24.733 -7.327 45.234 1.00 93.62 408 LEU A C 1
ATOM 3192 O O . LEU A 1 408 ? -25.452 -7.569 46.201 1.00 93.62 408 LEU A O 1
ATOM 3196 N N . ILE A 1 409 ? -24.731 -8.113 44.153 1.00 94.94 409 ILE A N 1
ATOM 3197 C CA . ILE A 1 409 ? -25.592 -9.291 44.024 1.00 94.94 409 ILE A CA 1
ATOM 3198 C C . ILE A 1 409 ? -25.254 -10.328 45.101 1.00 94.94 409 ILE A C 1
ATOM 3200 O O . ILE A 1 409 ? -26.169 -10.932 45.658 1.00 94.94 409 ILE A O 1
ATOM 3204 N N . ALA A 1 410 ? -23.972 -10.533 45.421 1.00 95.38 410 ALA A N 1
ATOM 3205 C CA . ALA A 1 410 ? -23.571 -11.529 46.414 1.00 95.38 410 ALA A CA 1
ATOM 3206 C C . ALA A 1 410 ? -24.059 -11.152 47.825 1.00 95.38 410 ALA A C 1
ATOM 3208 O O . ALA A 1 410 ? -24.638 -11.993 48.518 1.00 95.38 410 ALA A O 1
ATOM 3209 N N . ASP A 1 411 ? -23.927 -9.881 48.212 1.00 96.12 411 ASP A N 1
ATOM 3210 C CA . ASP A 1 411 ? -24.441 -9.365 49.485 1.00 96.12 411 ASP A CA 1
ATOM 3211 C C . ASP A 1 411 ? -25.970 -9.352 49.548 1.00 96.12 411 ASP A C 1
ATOM 3213 O O . ASP A 1 411 ? -26.552 -9.673 50.587 1.00 96.12 411 ASP A O 1
ATOM 3217 N N . LEU A 1 412 ? -26.647 -9.052 48.433 1.00 97.00 412 LEU A N 1
ATOM 3218 C CA . LEU A 1 412 ? -28.102 -9.180 48.333 1.00 97.00 412 LEU A CA 1
ATOM 3219 C C . LEU A 1 412 ? -28.545 -10.630 48.554 1.00 97.00 412 LEU A C 1
ATOM 3221 O O . LEU A 1 412 ? -29.490 -10.869 49.303 1.00 97.00 412 LEU A O 1
ATOM 3225 N N . VAL A 1 413 ? -27.851 -11.606 47.960 1.00 97.88 413 VAL A N 1
ATOM 3226 C CA . VAL A 1 413 ? -28.137 -13.033 48.177 1.00 97.88 413 VAL A CA 1
ATOM 3227 C C . VAL A 1 413 ? -27.934 -13.410 49.646 1.00 97.88 413 VAL A C 1
ATOM 3229 O O . VAL A 1 413 ? -28.821 -14.032 50.230 1.00 97.88 413 VAL A O 1
ATOM 3232 N N . ALA A 1 414 ? -26.823 -13.005 50.267 1.00 97.75 414 ALA A N 1
ATOM 3233 C CA . ALA A 1 414 ? -26.561 -13.265 51.685 1.00 97.75 414 ALA A CA 1
ATOM 3234 C C . ALA A 1 414 ? -27.624 -12.624 52.601 1.00 97.75 414 ALA A C 1
ATOM 3236 O O . ALA A 1 414 ? -28.080 -13.246 53.563 1.00 97.75 414 ALA A O 1
ATOM 3237 N N . THR A 1 415 ? -28.082 -11.419 52.259 1.00 98.00 415 THR A N 1
ATOM 3238 C CA . THR A 1 415 ? -29.151 -10.705 52.974 1.00 98.00 415 THR A CA 1
ATOM 3239 C C . THR A 1 415 ? -30.492 -11.424 52.852 1.00 98.00 415 THR A C 1
ATOM 3241 O O . THR A 1 415 ? -31.168 -11.642 53.853 1.00 98.00 415 THR A O 1
ATOM 3244 N N . VAL A 1 416 ? -30.872 -11.860 51.648 1.00 97.94 416 VAL A N 1
ATOM 3245 C CA . VAL A 1 416 ? -32.110 -12.628 51.430 1.00 97.94 416 VAL A CA 1
ATOM 3246 C C . VAL A 1 416 ? -32.064 -13.966 52.171 1.00 97.94 416 VAL A C 1
ATOM 3248 O O . VAL A 1 416 ? -33.065 -14.391 52.747 1.00 97.94 416 VAL A O 1
ATOM 3251 N N . GLN A 1 417 ? -30.902 -14.623 52.211 1.00 97.62 417 GLN A N 1
ATOM 3252 C CA . GLN A 1 417 ? -30.716 -15.836 53.006 1.00 97.62 417 GLN A CA 1
ATOM 3253 C C . GLN A 1 417 ? -30.881 -15.576 54.508 1.00 97.62 417 GLN A C 1
ATOM 3255 O O . GLN A 1 417 ? -31.438 -16.426 55.194 1.00 97.62 417 GLN A O 1
ATOM 3260 N N . LEU A 1 418 ? -30.424 -14.428 55.023 1.00 97.81 418 LEU A N 1
ATOM 3261 C CA . LEU A 1 418 ? -30.661 -14.048 56.419 1.00 97.81 418 LEU A CA 1
ATOM 3262 C C . LEU A 1 418 ? -32.149 -13.854 56.694 1.00 97.81 418 LEU A C 1
ATOM 3264 O O . LEU A 1 418 ? -32.682 -14.424 57.640 1.00 97.81 418 LEU A O 1
ATOM 3268 N N . GLN A 1 419 ? -32.817 -13.078 55.839 1.00 97.38 419 GLN A N 1
ATOM 3269 C CA . GLN A 1 419 ? -34.250 -12.823 55.951 1.00 97.38 419 GLN A CA 1
ATOM 3270 C C . GLN A 1 419 ? -35.044 -14.133 55.946 1.00 97.38 419 GLN A C 1
ATOM 3272 O O . GLN A 1 419 ? -35.994 -14.278 56.710 1.00 97.38 419 GLN A O 1
ATOM 3277 N N . HIS A 1 420 ? -34.651 -15.107 55.118 1.00 97.50 420 HIS A N 1
ATOM 3278 C CA . HIS A 1 420 ? -35.265 -16.431 55.121 1.00 97.50 420 HIS A CA 1
ATOM 3279 C C . HIS A 1 420 ? -35.086 -17.152 56.465 1.00 97.50 420 HIS A C 1
ATOM 3281 O O . HIS A 1 420 ? -36.078 -17.612 57.028 1.00 97.50 420 HIS A O 1
ATOM 3287 N N . ASP A 1 421 ? -33.861 -17.197 57.002 1.00 96.38 421 ASP A N 1
ATOM 3288 C CA . ASP A 1 421 ? -33.576 -17.827 58.298 1.00 96.38 421 ASP A CA 1
ATOM 3289 C C . ASP A 1 421 ? -34.400 -17.178 59.430 1.00 96.38 421 ASP A C 1
ATOM 3291 O O . ASP A 1 421 ? -34.981 -17.872 60.266 1.00 96.38 421 ASP A O 1
ATOM 3295 N N . GLU A 1 422 ? -34.499 -15.845 59.443 1.00 96.12 422 GLU A N 1
ATOM 3296 C CA . GLU A 1 422 ? -35.295 -15.094 60.421 1.00 96.12 422 GLU A CA 1
ATOM 3297 C C . GLU A 1 422 ? -36.796 -15.374 60.283 1.00 96.12 422 GLU A C 1
ATOM 3299 O O . GLU A 1 422 ? -37.488 -15.549 61.288 1.00 96.12 422 GLU A O 1
ATOM 3304 N N . ILE A 1 423 ? -37.310 -15.466 59.053 1.00 97.00 423 ILE A N 1
ATOM 3305 C CA . ILE A 1 423 ? -38.711 -15.808 58.786 1.00 97.00 423 ILE A CA 1
ATOM 3306 C C . ILE A 1 423 ? -39.035 -17.217 59.293 1.00 97.00 423 ILE A C 1
ATOM 3308 O O . ILE A 1 423 ? -40.083 -17.404 59.911 1.00 97.00 423 ILE A O 1
ATOM 3312 N N . GLU A 1 424 ? -38.165 -18.202 59.067 1.00 96.62 424 GLU A N 1
ATOM 3313 C CA . GLU A 1 424 ? -38.383 -19.566 59.564 1.00 96.62 424 GLU A CA 1
ATOM 3314 C C . GLU A 1 424 ? -38.369 -19.614 61.099 1.00 96.62 424 GLU A C 1
ATOM 3316 O O . GLU A 1 424 ? -39.276 -20.186 61.706 1.00 96.62 424 GLU A O 1
ATOM 3321 N N . GLN A 1 425 ? -37.435 -18.906 61.744 1.00 95.31 425 GLN A N 1
ATOM 3322 C CA . GLN A 1 425 ? -37.423 -18.771 63.206 1.00 95.31 425 GLN A CA 1
ATOM 3323 C C . GLN A 1 425 ? -38.685 -18.082 63.745 1.00 95.31 425 GLN A C 1
ATOM 3325 O O . GLN A 1 425 ? -39.199 -18.449 64.804 1.00 95.31 425 GLN A O 1
ATOM 3330 N N . LEU A 1 426 ? -39.196 -17.063 63.046 1.00 96.25 426 LEU A N 1
ATOM 3331 C CA . LEU A 1 426 ? -40.435 -16.381 63.420 1.00 96.25 426 LEU A CA 1
ATOM 3332 C C . LEU A 1 426 ? -41.650 -17.303 63.278 1.00 96.25 426 LEU A C 1
ATOM 3334 O O . LEU A 1 426 ? -42.491 -17.325 64.175 1.00 96.25 426 LEU A O 1
ATOM 3338 N N . LYS A 1 427 ? -41.735 -18.093 62.202 1.00 94.44 427 LYS A N 1
ATOM 3339 C CA . LYS A 1 427 ? -42.813 -19.076 62.003 1.00 94.44 427 LYS A CA 1
ATOM 3340 C C . LYS A 1 427 ? -42.830 -20.132 63.102 1.00 94.44 427 LYS A C 1
ATOM 3342 O O . LYS A 1 427 ? -43.900 -20.439 63.618 1.00 94.44 427 LYS A O 1
ATOM 3347 N N . GLU A 1 428 ? -41.666 -20.650 63.488 1.00 93.88 428 GLU A N 1
ATOM 3348 C CA . GLU A 1 428 ? -41.555 -21.623 64.576 1.00 93.88 428 GLU A CA 1
ATOM 3349 C C . GLU A 1 428 ? -42.026 -21.026 65.910 1.00 93.88 428 GLU A C 1
ATOM 3351 O O . GLU A 1 428 ? -42.818 -21.640 66.624 1.00 93.88 428 GLU A O 1
ATOM 3356 N N . LYS A 1 429 ? -41.618 -19.788 66.224 1.00 93.12 429 LYS A N 1
ATOM 3357 C CA . LYS A 1 429 ? -42.079 -19.081 67.430 1.00 93.12 429 LYS A CA 1
ATOM 3358 C C . LYS A 1 429 ? -43.588 -18.855 67.429 1.00 93.12 429 LYS A C 1
ATOM 3360 O O . LYS A 1 429 ? -44.217 -19.068 68.456 1.00 93.12 429 LYS A O 1
ATOM 3365 N N . VAL A 1 430 ? -44.162 -18.448 66.296 1.00 93.00 430 VAL A N 1
ATOM 3366 C CA . VAL A 1 430 ? -45.613 -18.247 66.153 1.00 93.00 430 VAL A CA 1
ATOM 3367 C C . VAL A 1 430 ? -46.380 -19.566 66.242 1.00 93.00 430 VAL A C 1
ATOM 3369 O O . VAL A 1 430 ? -47.463 -19.579 66.804 1.00 93.00 430 VAL A O 1
ATOM 3372 N N . SER A 1 431 ? -45.830 -20.676 65.742 1.00 84.31 431 SER A N 1
ATOM 3373 C CA . SER A 1 431 ? -46.458 -22.002 65.854 1.00 84.31 431 SER A CA 1
ATOM 3374 C C . SER A 1 431 ? -46.422 -22.584 67.272 1.00 84.31 431 SER A C 1
ATOM 3376 O O . SER A 1 431 ? -47.164 -23.524 67.553 1.00 84.31 431 SER A O 1
ATOM 3378 N N . ASN A 1 432 ? -45.537 -22.074 68.130 1.00 79.62 432 ASN A N 1
ATOM 3379 C CA . ASN A 1 432 ? -45.377 -22.490 69.524 1.00 79.62 432 ASN A CA 1
ATOM 3380 C C . ASN A 1 432 ? -46.081 -21.541 70.520 1.00 79.62 432 ASN A C 1
ATOM 3382 O O . ASN A 1 432 ? -45.959 -21.741 71.731 1.00 79.62 432 ASN A O 1
ATOM 3386 N N . LEU A 1 433 ? -46.780 -20.514 70.018 1.00 72.31 433 LEU A N 1
ATOM 3387 C CA . LEU A 1 433 ? -47.686 -19.621 70.754 1.00 72.31 433 LEU A CA 1
ATOM 3388 C C . LEU A 1 433 ? -49.130 -20.101 70.590 1.00 72.31 433 LEU A C 1
ATOM 3390 O O . LEU A 1 433 ? -49.888 -19.969 71.578 1.00 72.31 433 LEU A O 1
#

Secondary structure (DSSP, 8-state):
--PPP----B--TT--EEEEESS-GGG-B-TTS-BSS-GGGGTT-EEEETTT-EEEEE-SSSEEEEEEPPBHHHHHHHHHHHHHHHHHHHHHHGGG---HHHHHHHHHHHHHHHHHHHHHS--EEE-TT--EEEEESS-TTTTS---GGGTT-EEEETTTTEEEEEEEEEEE-TTSS-EEEEEEEEEEEEPEEE--THHHHHHHHHHHHHHHHHSS--S-EEEE-SS-EEEE-S-----S-----SS-------S-TT--EEEEETTEEEEEETTEEEEE---TT----------S-------SSTT--------STT-----SSPP-----GGG--S-----HHHHHHHHHH---EEE--TT-SS--EEE--HHHHHTTSPTT-TTS-EEEE-TT--EEEE--TTTHHHHHHHHHHHHHHHHHHHHHHHHT-

Radius of gyration: 56.32 Å; chains: 1; bounding box: 122×60×155 Å

Sequence (433 aa):
MTVAGSEDVWDTTGYTIAITSYGAPDSILDSKGNKVYPADKYKNKYYLDQKTGYLYLSGGTSWKKVAELQKVSKKLEASIKVERDRITSLVSETTDGSNPDSLKSQITQTAKEIRSEVTASQTIWDTGGKKVSYQGYTDPDEKYPASEKYNGKYYLNQQNGYLYQCIEVVLNNPDGNQTIIKHQWNGPIKCKKLSVSASSVISQTANEISSKVSKDSVVSEINQSAEGIKIKAKLLELKGSMEMTGGYMHIQTEESVENLIEFKRSGTLVQMGTDGFRTVEGTLESPVHKCTVQYNQVSLHKGANDNDHMMIHLDGDTGVGGFRGGVINGSDKRIKNTILDLSKKQSSEFIYSLRAKSYRYNFEKDGFHHGFIAQDVLESVEEGWNICPQIFSNGNGEKYYGLNYTELIADLVATVQLQHDEIEQLKEKVSNL

pLDDT: mean 72.17, std 16.77, range [26.25, 98.0]

Foldseek 3Di:
DDFQPDPQDFDQPPADAPEEDADDQQVDADPVRHRPCALLVQAQHWYAHSNFQFIWHRNNHDTDGDDRTDGPVVVVVVVVVVVVVVVVVVVVVCVVPDDPVVVVVVVVVVLVVVVVVLQVRFWGFAPVPAHAPEEDQDDCCPPPPQDPVQAQHWYANRNQQWIWHKHWDWDADPVRPDIDIDIDTDDTDHTDTDSDCPVVVSVVVVVVVVCVVPPDPVQWDWDDDPVGTDIDHPDDDDDDDDDDDDDDDDDDDDDDPPDWDWDDDQQWTWTADPVGTDTDGRDPPDPDDDDDDDDPDDDDDFDDDPPTDDDDDQDDLVSDDDDPDDDDDDDDPVVDDPDDQDDLVLLQQLVVQFDKDWDDDPSDDDDIDIDGQLVSSVVRDDPPDPQFVDWDQDPVRDTDIDGPVVSNVSSVVSPVVVVVVVVVVVVVVVVVD